Protein AF-A0A962EIZ3-F1 (afdb_monomer_lite)

pLDDT: mean 86.09, std 17.21, range [23.89, 98.81]

Radius of gyration: 50.39 Å; chains: 1; bounding box: 103×57×157 Å

Secondary structure (DSSP, 8-state):
-------------------------------------SSSSSS--TT----SSTTSPEEEEEEEEE-SSTT--BTSEEEEEE-SSSSSS-EEEEEETT--TTSTT-BEEEEE-TTT--EEEEEE-SSTT--EEEEEEEEESSSSSSS-EEEEEETT--TTSTT--EEEEE-TTT--EEEEEE-SSTT--TTSEEEE---SSSSSS-EEEEEESS-TTTSS-BEEEEEETTT--EEEEEE-SSTT--EEEEEEEEE-SSSSSS-EEEEEETT-GGGSTT-BEEEEEETTT--EEEEEE-SSTT--BTSEEEEEE-SSSSSS-EEEEEETT--SSSTT-BEEEEEETTTTEEEEEEE-SSTT--BTSEEEEEESSSSSSS-EEEEEETT--TTSTT-BEEEEE-TTT--EEEEEE-SSTT--EEEEEEEEE-SSSSSS-EEEEEETT--TTSTT-BEEEEEEEESSS--SSSSSS-GGG-S-TT-TT----SSSSSS-TTT-S-TT-TT----SSSSSS-TTT-S-TT-TT----SSSSSS-TTT-S-TT-TT-----SSSSSS-TTT-SSTT-TT----SSSSSS-TTT-S-TT-SSS-SS-EEEEEE-SSEEEEEETTEEEEEE--TTSTTSPPP-SS--EEEE-SSEEEEEETTEEEEEE--TTSTTSPPP-SS--EEEE-SSEEEEEETTEEEEEE--TTSTT-PPP-SS--EEEE-SSEEEEEETTEEEEEE--TTSTT---GGGSS-SS--

Sequence (755 aa):
MRSYSAARRRHPLFVSKLRKSMLLASLLLSVSVHALDTDGDGFADSVDLFPLDPSLPVVVPMQLHAGDNAGDQLGWAVAGLGDTNGDGYDDYIAGACRDATNGSNAGMARVFSGVDGSVLYNWYGAAADDGLGCAVSGAGDINQDGYADVLVGIYGDDSAGSNRGSAVVYSGIDGSELYHFYGVADGDNFGYAVSKAGDMNVDGYPDVVVGSFSDALGYDVGSARVFSGKDGSALFTSFGVNIEDHLGQSVSDVGDLNGDGYDEVLVGVRYDDTFGTDAGSARVINGKTGAMLYLFFGEAAGDVFGTAVAGIGDANGDGVNDLIVGGHLNDNVAPSAGMVRVYNGATGAVMHTLYGSAENDFFGQAVSGAGDMNGDGYDDFLVGARYADNNGSASGSAFLYSGLDASLLYTFNGQNAYDLFGKSVAPAGDTNGDGYADLLVGATQDDNNGAESGSAFLFSFGPAGLDSDGDGVSDKLDAFPADPAETTDSDGDGVGDNADAFPNDPAETTDTDGDGVGDNADAFPNDPTETTDSDGDGVGDNADLYPNDPTRWADDSDGDGYNDDVDAFPNDPTEWIDTDGDGIGNNLDDDDDNDGVSDNSVTMISAGDFHTCALDDSGVHCWGRNNYGQSTVPALLNPVAVSAANLHTCALDDSGVHCWGYNYYGQSTVPALLNPVAVSAGGYHNCALDDSGVHCWGSNSDGQTSVPALLNPVAVSAGDYHDCALDDSGVHCWGYNYYGQTTVPASLRSGDNCR

Foldseek 3Di:
DDDDDDDDDDDDDDDDDDDDDDDDDDDPPPPPPDQDPDVPPPDRFQQSDDFPDLLFFDKDQPDKDFFQEAQQQKQLAKEWAQALAPPRFIKIKIKRQQDQPQHGRLIKMWIAALARRDTDDIDTRNHHPQRKRNEWEWQQCLPPPPHIKIKIWRLQDDPVHGSQTWMFIAHSHRRHTPDIGTHPYHQQSKRLYKYWAQQLPPPPGTKIKIWGQQHDVGFRQIKIWIAHSHPRDTQDMDTGDDGPQRKRNYKEWQQDLAPPHGTKMKIWRQQPCPAHGRFTKMFIARSHPRDTPDIGTGDYHQQSKRLYKEFAQALAPPRGIKIKIWRQQDDPQHGSQIKMWIARSNPRHTDDIGTGHDHQQSKRNEKYHAQCSGPPPGTKMKIWRQQDQPQHGSLTKMWIARSHRRHTRDIGTRNDHQQSKRSYKYWNQRSNPQPHIKIKIWRQQDQPNHGSSIMIIIMDTHRSFPQQCPLPHGPVQAPCSNDSQARDQQPPLNDGPRQAPDSNDSVARDQQCPLNAGPVQAPCSNDSQARDQQPPLSAGPRQAPDSNDNPGRDDQQCPQPDHPVQALCSNDSPFGDQQCNPSDGPVGDQQRNPPVAGQVDFPDKADAPFKIWTQTPVGIAIDGDCPFPQRVDDDAAQWPDKHRYHFKIWTQGPVGIAIGGDQPFPQRVDDDAAQWDDKEDEQQKIWTQGPVGIAIGGDCPFNARVDDDAAQWDDKYYYHFKIWTQGLAFIAIGGDCPVPVRVDDPVGGGNPDDD

Structure (mmCIF, N/CA/C/O backbone):
data_AF-A0A962EIZ3-F1
#
_entry.id   AF-A0A962EIZ3-F1
#
loop_
_atom_site.group_PDB
_atom_site.id
_atom_site.type_symbol
_atom_site.label_atom_id
_atom_site.label_alt_id
_atom_site.label_comp_id
_atom_site.label_asym_id
_atom_site.label_entity_id
_atom_site.label_seq_id
_atom_site.pdbx_PDB_ins_code
_atom_site.Cartn_x
_atom_site.Cartn_y
_atom_site.Cartn_z
_atom_site.occupancy
_atom_site.B_iso_or_equiv
_atom_site.auth_seq_id
_atom_site.auth_comp_id
_atom_site.auth_asym_id
_atom_site.auth_atom_id
_atom_site.pdbx_PDB_model_num
ATOM 1 N N . MET A 1 1 ? -71.076 -8.724 -50.184 1.00 38.47 1 MET A N 1
ATOM 2 C CA . MET A 1 1 ? -71.123 -10.185 -49.927 1.00 38.47 1 MET A CA 1
ATOM 3 C C . MET A 1 1 ? -70.248 -10.481 -48.706 1.00 38.47 1 MET A C 1
ATOM 5 O O . MET A 1 1 ? -69.433 -9.629 -48.391 1.00 38.47 1 MET A O 1
ATOM 9 N N . ARG A 1 2 ? -70.489 -11.614 -48.022 1.00 35.44 2 ARG A N 1
ATOM 10 C CA . ARG A 1 2 ? -69.723 -12.276 -46.922 1.00 35.44 2 ARG A CA 1
ATOM 11 C C . ARG A 1 2 ? -68.219 -11.913 -46.817 1.00 35.44 2 ARG A C 1
ATOM 13 O O . ARG A 1 2 ? -67.630 -11.693 -47.863 1.00 35.44 2 ARG A O 1
ATOM 20 N N . SER A 1 3 ? -67.465 -12.006 -45.713 1.00 33.84 3 SER A N 1
ATOM 21 C CA . SER A 1 3 ? -67.621 -12.198 -44.242 1.00 33.84 3 SER A CA 1
ATOM 22 C C . SER A 1 3 ? -66.167 -12.207 -43.665 1.00 33.84 3 SER A C 1
ATOM 24 O O . SER A 1 3 ? -65.261 -12.478 -44.442 1.00 33.84 3 SER A O 1
ATOM 26 N N . TYR A 1 4 ? -65.808 -11.967 -42.391 1.00 34.09 4 TYR A N 1
ATOM 27 C CA . TYR A 1 4 ? -66.529 -11.678 -41.135 1.00 34.09 4 TYR A CA 1
ATOM 28 C C . TYR A 1 4 ? -65.593 -10.945 -40.118 1.00 34.09 4 TYR A C 1
ATOM 30 O O . TYR A 1 4 ? -64.442 -10.687 -40.433 1.00 34.09 4 TYR A O 1
ATOM 38 N N . SER A 1 5 ? -66.122 -10.622 -38.925 1.00 32.72 5 SER A N 1
ATOM 39 C CA . SER A 1 5 ? -65.539 -10.687 -37.550 1.00 32.72 5 SER A CA 1
ATOM 40 C C . SER A 1 5 ? -64.008 -10.701 -37.300 1.00 32.72 5 SER A C 1
ATOM 42 O O . SER A 1 5 ? -63.309 -11.466 -37.946 1.00 32.72 5 SER A O 1
ATOM 44 N N . ALA A 1 6 ? -63.422 -10.103 -36.245 1.00 35.38 6 ALA A N 1
ATOM 45 C CA . ALA A 1 6 ? -63.749 -9.061 -35.234 1.00 35.38 6 ALA A CA 1
ATOM 46 C C . ALA A 1 6 ? -62.443 -8.844 -34.391 1.00 35.38 6 ALA A C 1
ATOM 48 O O . ALA A 1 6 ? -61.493 -9.589 -34.587 1.00 35.38 6 ALA A O 1
ATOM 49 N N . ALA A 1 7 ? -62.260 -7.904 -33.453 1.00 30.17 7 ALA A N 1
ATOM 50 C CA . ALA A 1 7 ? -63.155 -6.961 -32.781 1.00 30.17 7 ALA A CA 1
ATOM 51 C C . ALA A 1 7 ? -62.413 -5.655 -32.403 1.00 30.17 7 ALA A C 1
ATOM 53 O O . ALA A 1 7 ? -61.189 -5.591 -32.391 1.00 30.17 7 ALA A O 1
ATOM 54 N N . ARG A 1 8 ? -63.169 -4.606 -32.054 1.00 33.00 8 ARG A N 1
ATOM 55 C CA . ARG A 1 8 ? -62.641 -3.319 -31.558 1.00 33.00 8 ARG A CA 1
ATOM 56 C C . ARG A 1 8 ? -62.349 -3.372 -30.053 1.00 33.00 8 ARG A C 1
ATOM 58 O O . ARG A 1 8 ? -63.197 -3.874 -29.321 1.00 33.00 8 ARG A O 1
ATOM 65 N N . ARG A 1 9 ? -61.357 -2.603 -29.588 1.00 27.78 9 ARG A N 1
ATOM 66 C CA . ARG A 1 9 ? -61.530 -1.662 -28.456 1.00 27.78 9 ARG A CA 1
ATOM 67 C C . ARG A 1 9 ? -60.855 -0.322 -28.777 1.00 27.78 9 ARG A C 1
ATOM 69 O O . ARG A 1 9 ? -60.030 -0.249 -29.680 1.00 27.78 9 ARG A O 1
ATOM 76 N N . ARG A 1 10 ? -61.317 0.753 -28.130 1.00 29.95 10 ARG A N 1
ATOM 77 C CA . ARG A 1 10 ? -60.889 2.142 -28.369 1.00 29.95 10 ARG A CA 1
ATOM 78 C C . ARG A 1 10 ? -60.004 2.644 -27.218 1.00 29.95 10 ARG A C 1
ATOM 80 O O . ARG A 1 10 ? -60.290 2.334 -26.069 1.00 29.95 10 ARG A O 1
ATOM 87 N N . HIS A 1 11 ? -59.030 3.482 -27.578 1.00 29.92 11 HIS A N 1
ATOM 88 C CA . HIS A 1 11 ? -58.420 4.584 -26.805 1.00 29.92 11 HIS A CA 1
ATOM 89 C C . HIS A 1 11 ? -59.454 5.481 -26.062 1.00 29.92 11 HIS A C 1
ATOM 91 O O . HIS A 1 11 ? -60.643 5.343 -26.383 1.00 29.92 11 HIS A O 1
ATOM 97 N N . PRO A 1 12 ? -59.069 6.461 -25.192 1.00 48.72 12 PRO A N 1
ATOM 98 C CA . PRO A 1 12 ? -57.731 7.103 -25.055 1.00 48.72 12 PRO A CA 1
ATOM 99 C C . PRO A 1 12 ? -57.224 7.458 -23.628 1.00 48.72 12 PRO A C 1
ATOM 101 O O . PRO A 1 12 ? -58.028 7.599 -22.716 1.00 48.72 12 PRO A O 1
ATOM 104 N N . LEU A 1 13 ? -55.915 7.754 -23.475 1.00 27.17 13 LEU A N 1
ATOM 105 C CA . LEU A 1 13 ? -55.347 9.075 -23.080 1.00 27.17 13 LEU A CA 1
ATOM 106 C C . LEU A 1 13 ? -53.839 9.018 -22.720 1.00 27.17 13 LEU A C 1
ATOM 108 O O . LEU A 1 13 ? -53.312 7.942 -22.483 1.00 27.17 13 LEU A O 1
ATOM 112 N N . PHE A 1 14 ? -53.223 10.213 -22.664 1.00 27.56 14 PHE A N 1
ATOM 113 C CA . PHE A 1 14 ? -51.819 10.609 -22.388 1.00 27.56 14 PHE A CA 1
ATOM 114 C C . PHE A 1 14 ? -50.839 10.579 -23.589 1.00 27.56 14 PHE A C 1
ATOM 116 O O . PHE A 1 14 ? -50.422 9.527 -24.049 1.00 27.56 14 PHE A O 1
ATOM 123 N N . VAL A 1 15 ? -50.651 11.700 -24.317 1.00 28.59 15 VAL A N 1
ATOM 124 C CA . VAL A 1 15 ? -49.766 12.873 -24.021 1.00 28.59 15 VAL A CA 1
ATOM 125 C C . VAL A 1 15 ? -48.283 12.470 -24.144 1.00 28.59 15 VAL A C 1
ATOM 127 O O . VAL A 1 15 ? -47.682 12.020 -23.187 1.00 28.59 15 VAL A O 1
ATOM 130 N N . SER A 1 16 ? -47.715 12.366 -25.350 1.00 29.70 16 SER A N 1
ATOM 131 C CA . SER A 1 16 ? -47.161 13.435 -26.214 1.00 29.70 16 SER A CA 1
ATOM 132 C C . SER A 1 16 ? -45.825 14.058 -25.768 1.00 29.70 16 SER A C 1
ATOM 134 O O . SER A 1 16 ? -45.811 14.906 -24.879 1.00 29.70 16 SER A O 1
ATOM 136 N N . LYS A 1 17 ? -44.761 13.812 -26.548 1.00 28.11 17 LYS A N 1
ATOM 137 C CA . LYS A 1 17 ? -43.914 14.846 -27.187 1.00 28.11 17 LYS A CA 1
ATOM 138 C C . LYS A 1 17 ? -42.942 14.191 -28.176 1.00 28.11 17 LYS A C 1
ATOM 140 O O . LYS A 1 17 ? -42.401 13.130 -27.903 1.00 28.11 17 LYS A O 1
ATOM 145 N N . LEU A 1 18 ? -42.730 14.819 -29.334 1.00 28.73 18 LEU A N 1
ATOM 146 C CA . LEU A 1 18 ? -41.714 14.405 -30.307 1.00 28.73 18 LEU A CA 1
ATOM 147 C C . LEU A 1 18 ? -41.277 15.629 -31.128 1.00 28.73 18 LEU A C 1
ATOM 149 O O . LEU A 1 18 ? -42.127 16.387 -31.593 1.00 28.73 18 LEU A O 1
ATOM 153 N N . ARG A 1 19 ? -39.960 15.745 -31.351 1.00 32.66 19 ARG A N 1
ATOM 154 C CA . ARG A 1 19 ? -39.232 16.723 -32.191 1.00 32.66 19 ARG A CA 1
ATOM 155 C C . ARG A 1 19 ? -39.066 18.153 -31.652 1.00 32.66 19 ARG A C 1
ATOM 157 O O . ARG A 1 19 ? -39.994 18.957 -31.702 1.00 32.66 19 ARG A O 1
ATOM 164 N N . LYS A 1 20 ? -37.799 18.535 -31.453 1.00 27.67 20 LYS A N 1
ATOM 165 C CA . LYS A 1 20 ? -37.059 19.363 -32.430 1.00 27.67 20 LYS A CA 1
ATOM 166 C C . LYS A 1 20 ? -35.543 19.236 -32.236 1.00 27.67 20 LYS A C 1
ATOM 168 O O . LYS A 1 20 ? -35.078 19.198 -31.108 1.00 27.67 20 LYS A O 1
ATOM 173 N N . SER A 1 21 ? -34.808 19.189 -33.344 1.00 33.06 21 SER A N 1
ATOM 174 C CA . SER A 1 21 ? -33.345 19.313 -33.380 1.00 33.06 21 SER A CA 1
ATOM 175 C C . SER A 1 21 ? -32.907 20.783 -33.449 1.00 33.06 21 SER A C 1
ATOM 177 O O . SER A 1 21 ? -33.707 21.639 -33.830 1.00 33.06 21 SER A O 1
ATOM 179 N N . MET A 1 22 ? -31.595 20.978 -33.261 1.00 28.66 22 MET A N 1
ATOM 180 C CA . MET A 1 22 ? -30.757 22.137 -33.620 1.00 28.66 22 MET A CA 1
ATOM 181 C C . MET A 1 22 ? -30.686 23.344 -32.664 1.00 28.66 22 MET A C 1
ATOM 183 O O . MET A 1 22 ? -31.696 23.892 -32.237 1.00 28.66 22 MET A O 1
ATOM 187 N N . LEU A 1 23 ? -29.427 23.783 -32.487 1.00 25.59 23 LEU A N 1
ATOM 188 C CA . LEU A 1 23 ? -28.889 24.913 -31.714 1.00 25.59 23 LEU A CA 1
ATOM 189 C C . LEU A 1 23 ? -28.960 24.799 -30.180 1.00 25.59 23 LEU A C 1
ATOM 191 O O . LEU A 1 23 ? -29.862 25.347 -29.557 1.00 25.59 23 LEU A O 1
ATOM 195 N N . LEU A 1 24 ? -27.888 24.269 -29.581 1.00 25.45 24 LEU A N 1
ATOM 196 C CA . LEU A 1 24 ? -26.915 25.138 -28.904 1.00 25.45 24 LEU A CA 1
ATOM 197 C C . LEU A 1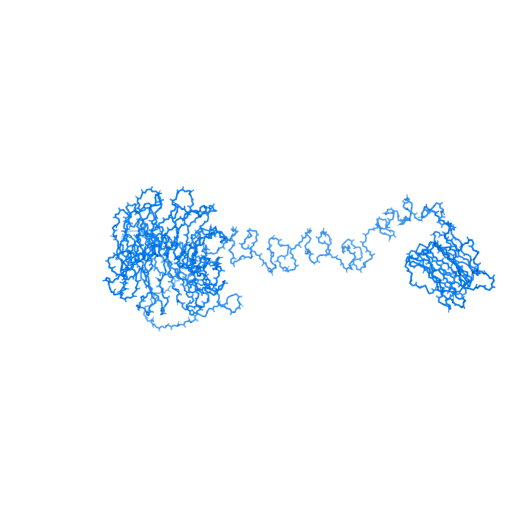 24 ? -25.532 24.465 -28.856 1.00 25.45 24 LEU A C 1
ATOM 199 O O . LEU A 1 24 ? -25.406 23.334 -28.406 1.00 25.45 24 LEU A O 1
ATOM 203 N N . ALA A 1 25 ? -24.514 25.174 -29.334 1.00 30.00 25 ALA A N 1
ATOM 204 C CA . ALA A 1 25 ? -23.115 24.928 -29.002 1.00 30.00 25 ALA A CA 1
ATOM 205 C C . ALA A 1 25 ? -22.612 26.166 -28.247 1.00 30.00 25 ALA A C 1
ATOM 207 O O . ALA A 1 25 ? -23.166 27.252 -28.435 1.00 30.00 25 ALA A O 1
ATOM 208 N N . SER A 1 26 ? -21.567 25.997 -27.436 1.00 33.44 26 SER A N 1
ATOM 209 C CA . SER A 1 26 ? -20.894 27.070 -26.691 1.00 33.44 26 SER A CA 1
ATOM 210 C C . SER A 1 26 ? -21.743 27.765 -25.618 1.00 33.44 26 SER A C 1
ATOM 212 O O . SER A 1 26 ? -22.162 28.911 -25.770 1.00 33.44 26 SER A O 1
ATOM 214 N N . LEU A 1 27 ? -21.857 27.112 -24.460 1.00 23.89 27 LEU A N 1
ATOM 215 C CA . LEU A 1 27 ? -21.700 27.824 -23.193 1.00 23.89 27 LEU A CA 1
ATOM 216 C C . LEU A 1 27 ? -20.934 26.934 -22.206 1.00 23.89 27 LEU A C 1
ATOM 218 O O . LEU A 1 27 ? -21.528 26.209 -21.415 1.00 23.89 27 LEU A O 1
ATOM 222 N N . LEU A 1 28 ? -19.602 26.988 -22.293 1.00 28.70 28 LEU A N 1
ATOM 223 C CA . LEU A 1 28 ? -18.726 26.566 -21.203 1.00 28.70 28 LEU A CA 1
ATOM 224 C C . LEU A 1 28 ? -19.011 27.498 -20.021 1.00 28.70 28 LEU A C 1
ATOM 226 O O . LEU A 1 28 ? -18.511 28.622 -19.981 1.00 28.70 28 LEU A O 1
ATOM 230 N N . LEU A 1 29 ? -19.856 27.052 -19.094 1.00 24.78 29 LEU A N 1
ATOM 231 C CA . LEU A 1 29 ? -19.775 27.530 -17.724 1.00 24.78 29 LEU A CA 1
ATOM 232 C C . LEU A 1 29 ? -18.721 26.663 -17.047 1.00 24.78 29 LEU A C 1
ATOM 234 O O . LEU A 1 29 ? -18.984 25.515 -16.705 1.00 24.78 29 LEU A O 1
ATOM 238 N N . SER A 1 30 ? -17.532 27.230 -16.874 1.00 27.89 30 SER A N 1
ATOM 239 C CA . SER A 1 30 ? -16.591 26.777 -15.860 1.00 27.89 30 SER A CA 1
ATOM 240 C C . SER A 1 30 ? -17.251 26.987 -14.496 1.00 27.89 30 SER A C 1
ATOM 242 O O . SER A 1 30 ? -17.150 28.063 -13.901 1.00 27.89 30 SER A O 1
ATOM 244 N N . VAL A 1 31 ? -17.992 25.983 -14.030 1.00 24.20 31 VAL A N 1
ATOM 245 C CA . VAL A 1 31 ? -18.263 25.845 -12.604 1.00 24.20 31 VAL A CA 1
ATOM 246 C C . VAL A 1 31 ? -16.945 25.375 -12.014 1.00 24.20 31 VAL A C 1
ATOM 248 O O . VAL A 1 31 ? -16.590 24.210 -12.146 1.00 24.20 31 VAL A O 1
ATOM 251 N N . SER A 1 32 ? -16.189 26.306 -11.433 1.00 27.59 32 SER A N 1
ATOM 252 C CA . SER A 1 32 ? -15.117 25.947 -10.513 1.00 27.59 32 SER A CA 1
ATOM 253 C C . SER A 1 32 ? -15.780 25.265 -9.325 1.00 27.59 32 SER A C 1
ATOM 255 O O . SER A 1 32 ? -16.301 25.952 -8.440 1.00 27.59 32 SER A O 1
ATOM 257 N N . VAL A 1 33 ? -15.811 23.932 -9.355 1.00 27.53 33 VAL A N 1
ATOM 258 C CA . VAL A 1 33 ? -16.068 23.122 -8.168 1.00 27.53 33 VAL A CA 1
ATOM 259 C C . VAL A 1 33 ? -15.004 23.554 -7.170 1.00 27.53 33 VAL A C 1
ATOM 261 O O . VAL A 1 33 ? -13.814 23.374 -7.407 1.00 27.53 33 VAL A O 1
ATOM 264 N N . HIS A 1 34 ? -15.431 24.279 -6.142 1.00 29.11 34 HIS A N 1
ATOM 265 C CA . HIS A 1 34 ? -14.611 24.416 -4.954 1.00 29.11 34 HIS A CA 1
ATOM 266 C C . HIS A 1 34 ? -14.803 23.096 -4.216 1.00 29.11 34 HIS A C 1
ATOM 268 O O . HIS A 1 34 ? -15.957 22.685 -4.061 1.00 29.11 34 HIS A O 1
ATOM 274 N N . ALA A 1 35 ? -13.697 22.462 -3.827 1.00 35.84 35 ALA A N 1
ATOM 275 C CA . ALA A 1 35 ? -13.700 21.383 -2.848 1.00 35.84 35 ALA A CA 1
ATOM 276 C C . ALA A 1 35 ? -14.610 21.784 -1.679 1.00 35.84 35 ALA A C 1
ATOM 278 O O . ALA A 1 35 ? -14.585 22.941 -1.232 1.00 35.84 35 ALA A O 1
ATOM 279 N N . LEU A 1 36 ? -15.488 20.869 -1.287 1.00 37.12 36 LEU A N 1
ATOM 280 C CA . LEU A 1 36 ? -16.463 21.080 -0.231 1.00 37.12 36 LEU A CA 1
ATOM 281 C C . LEU A 1 36 ? -16.030 20.195 0.928 1.00 37.12 36 LEU A C 1
ATOM 283 O O . LEU A 1 36 ? -16.469 19.059 1.020 1.00 37.12 36 LEU A O 1
ATOM 287 N N . ASP A 1 37 ? -15.205 20.776 1.797 1.00 44.06 37 ASP A N 1
ATOM 288 C CA . ASP A 1 37 ? -15.037 20.391 3.202 1.00 44.06 37 ASP A CA 1
ATOM 289 C C . ASP A 1 37 ? -16.395 19.900 3.757 1.00 44.06 37 ASP A C 1
ATOM 291 O O . ASP A 1 37 ? -17.359 20.677 3.847 1.00 44.06 37 ASP A O 1
ATOM 295 N N . THR A 1 38 ? -16.507 18.581 3.966 1.00 43.44 38 THR A N 1
ATOM 296 C CA . THR A 1 38 ? -17.768 17.889 4.298 1.00 43.44 38 THR A CA 1
ATOM 297 C C . THR A 1 38 ? -17.836 17.398 5.739 1.00 43.44 38 THR A C 1
ATOM 299 O O . THR A 1 38 ? -18.950 17.198 6.228 1.00 43.44 38 THR A O 1
ATOM 302 N N . ASP A 1 39 ? -16.703 17.257 6.424 1.00 47.84 39 ASP A N 1
ATOM 303 C CA . ASP A 1 39 ? -16.590 16.892 7.840 1.00 47.84 39 ASP A CA 1
ATOM 304 C C . ASP A 1 39 ? -16.342 18.111 8.757 1.00 47.84 39 ASP A C 1
ATOM 306 O O . ASP A 1 39 ? -16.714 18.086 9.933 1.00 47.84 39 ASP A O 1
ATOM 310 N N . GLY A 1 40 ? -15.873 19.237 8.209 1.00 36.66 40 GLY A N 1
ATOM 311 C CA . GLY A 1 40 ? -15.895 20.556 8.846 1.00 36.66 40 GLY A CA 1
ATOM 312 C C . GLY A 1 40 ? -14.584 20.991 9.501 1.00 36.66 40 GLY A C 1
ATOM 313 O O . GLY A 1 40 ? -14.618 21.882 10.361 1.00 36.66 40 GLY A O 1
ATOM 314 N N . ASP A 1 41 ? -13.450 20.384 9.141 1.00 50.12 41 ASP A N 1
ATOM 315 C CA . ASP A 1 41 ? -12.144 20.650 9.761 1.00 50.12 41 ASP A CA 1
ATOM 316 C C . ASP A 1 41 ? -11.458 21.941 9.241 1.00 50.12 41 ASP A C 1
ATOM 318 O O . ASP A 1 41 ? -10.623 22.543 9.932 1.00 50.12 41 ASP A O 1
ATOM 322 N N . GLY A 1 42 ? -11.888 22.444 8.077 1.00 34.03 42 GLY A N 1
ATOM 323 C CA . GLY A 1 42 ? -11.385 23.663 7.440 1.00 34.03 42 GLY A CA 1
ATOM 324 C C . GLY A 1 42 ? -10.266 23.462 6.410 1.00 34.03 42 GLY A C 1
ATOM 325 O O . GLY A 1 42 ? -9.731 24.463 5.910 1.00 34.03 42 GLY A O 1
ATOM 326 N N . PHE A 1 43 ? -9.925 22.220 6.075 1.00 42.41 43 PHE A N 1
ATOM 327 C CA . PHE A 1 43 ? -9.023 21.827 4.998 1.00 42.41 43 PHE A CA 1
ATOM 328 C C . PHE A 1 43 ? -9.789 21.052 3.908 1.00 42.41 43 PHE A C 1
ATOM 330 O O . PHE A 1 43 ? -10.979 20.781 4.015 1.00 42.41 43 PHE A O 1
ATOM 337 N N . ALA A 1 44 ? -9.123 20.788 2.784 1.00 39.53 44 ALA A N 1
ATOM 338 C CA . ALA A 1 44 ? -9.588 19.812 1.804 1.00 39.53 44 ALA A CA 1
ATOM 339 C C . ALA A 1 44 ? -8.566 18.680 1.845 1.00 39.53 44 ALA A C 1
ATOM 341 O O . ALA A 1 44 ? -7.404 18.910 1.497 1.00 39.53 44 ALA A O 1
ATOM 342 N N . ASP A 1 45 ? -8.972 17.524 2.357 1.00 43.34 45 ASP A N 1
ATOM 343 C CA . ASP A 1 45 ? -8.086 16.397 2.623 1.00 43.34 45 ASP A CA 1
ATOM 344 C C . ASP A 1 45 ? -8.263 15.267 1.585 1.00 43.34 45 ASP A C 1
ATOM 346 O O . ASP A 1 45 ? -8.873 15.442 0.526 1.00 43.34 45 ASP A O 1
ATOM 350 N N . SER A 1 46 ? -7.657 14.107 1.842 1.00 42.88 46 SER A N 1
ATOM 351 C CA . SER A 1 46 ? -7.655 12.964 0.922 1.00 42.88 46 SER A CA 1
ATOM 352 C C . SER A 1 46 ? -9.006 12.263 0.721 1.00 42.88 46 SER A C 1
ATOM 354 O O . SER A 1 46 ? -9.074 11.387 -0.142 1.00 42.88 46 SER A O 1
ATOM 356 N N . VAL A 1 47 ? -10.062 12.608 1.467 1.00 43.94 47 VAL A N 1
ATOM 357 C CA . VAL A 1 47 ? -11.353 11.889 1.440 1.00 43.94 47 VAL A CA 1
ATOM 358 C C . VAL A 1 47 ? -12.403 12.577 0.547 1.00 43.94 47 VAL A C 1
ATOM 360 O O . VAL A 1 47 ? -13.538 12.115 0.444 1.00 43.94 47 VAL A O 1
ATOM 363 N N . ASP A 1 48 ? -12.021 13.616 -0.209 1.00 43.16 48 ASP A N 1
ATOM 364 C CA . ASP A 1 48 ? -12.866 14.310 -1.206 1.00 43.16 48 ASP A CA 1
ATOM 365 C C . ASP A 1 48 ? -13.081 13.469 -2.505 1.00 43.16 48 ASP A C 1
ATOM 367 O O . ASP A 1 48 ? -13.009 13.936 -3.649 1.00 43.16 48 ASP A O 1
ATOM 371 N N . LEU A 1 49 ? -13.347 12.172 -2.314 1.00 47.50 49 LEU A N 1
ATOM 372 C CA . LEU A 1 49 ? -13.658 11.155 -3.312 1.00 47.50 49 LEU A CA 1
ATOM 373 C C . LEU A 1 49 ? -15.068 11.375 -3.874 1.00 47.50 49 LEU A C 1
ATOM 375 O O . LEU A 1 49 ? -16.054 10.805 -3.404 1.00 47.50 49 LEU A O 1
ATOM 379 N N . PHE A 1 50 ? -15.166 12.170 -4.937 1.00 39.31 50 PHE A N 1
ATOM 380 C CA . PHE A 1 50 ? -16.339 12.170 -5.810 1.00 39.31 50 PHE A CA 1
ATOM 381 C C . PHE A 1 50 ? -16.151 11.161 -6.954 1.00 39.31 50 PHE A C 1
ATOM 383 O O . PHE A 1 50 ? -15.590 11.540 -7.989 1.00 39.31 50 PHE A O 1
ATOM 390 N N . PRO A 1 51 ? -16.659 9.915 -6.846 1.00 45.03 51 PRO A N 1
ATOM 391 C CA . PRO A 1 51 ? -16.848 9.094 -8.032 1.00 45.03 51 PRO A CA 1
ATOM 392 C C . PRO A 1 51 ? -17.794 9.827 -8.989 1.00 45.03 51 PRO A C 1
ATOM 394 O O . PRO A 1 51 ? -18.846 10.342 -8.596 1.00 45.03 51 PRO A O 1
ATOM 397 N N . LEU A 1 52 ? -17.415 9.894 -10.266 1.00 45.44 52 LEU A N 1
ATOM 398 C CA . LEU A 1 52 ? -18.228 10.554 -11.295 1.00 45.44 52 LEU A CA 1
ATOM 399 C C . LEU A 1 52 ? -19.528 9.784 -11.599 1.00 45.44 52 LEU A C 1
ATOM 401 O O . LEU A 1 52 ? -20.455 10.365 -12.172 1.00 45.44 52 LEU A O 1
ATOM 405 N N . ASP A 1 53 ? -19.607 8.516 -11.181 1.00 50.50 53 ASP A N 1
ATOM 406 C CA . ASP A 1 53 ? -20.797 7.668 -11.221 1.00 50.50 53 ASP A CA 1
ATOM 407 C C . ASP A 1 53 ? -21.012 6.977 -9.853 1.00 50.50 53 ASP A C 1
ATOM 409 O O . ASP A 1 53 ? -20.117 6.275 -9.384 1.00 50.50 53 ASP A O 1
ATOM 413 N N . PRO A 1 54 ? -22.176 7.136 -9.188 1.00 48.69 54 PRO A N 1
ATOM 414 C CA . PRO A 1 54 ? -22.474 6.480 -7.911 1.00 48.69 54 PRO A CA 1
ATOM 415 C C . PRO A 1 54 ? -22.667 4.952 -7.993 1.00 48.69 54 PRO A C 1
ATOM 417 O O . PRO A 1 54 ? -23.081 4.359 -6.999 1.00 48.69 54 PRO A O 1
ATOM 420 N N . SER A 1 55 ? -22.439 4.309 -9.146 1.00 54.81 55 SER A N 1
ATOM 421 C CA . SER A 1 55 ? -22.332 2.845 -9.236 1.00 54.81 55 SER A CA 1
ATOM 422 C C . SER A 1 55 ? -20.913 2.299 -9.050 1.00 54.81 55 SER A C 1
ATOM 424 O O . SER A 1 55 ? -20.756 1.083 -9.088 1.00 54.81 55 SER A O 1
ATOM 426 N N . LEU A 1 56 ? -19.896 3.155 -8.905 1.00 58.38 56 LEU A N 1
ATOM 427 C CA . LEU A 1 56 ? -18.517 2.712 -8.690 1.00 58.38 56 LEU A CA 1
ATOM 428 C C . LEU A 1 56 ? -18.297 2.230 -7.238 1.00 58.38 56 LEU A C 1
ATOM 430 O O . LEU A 1 56 ? -18.919 2.781 -6.324 1.00 58.38 56 LEU A O 1
ATOM 434 N N . PRO A 1 57 ? -17.431 1.220 -7.019 1.00 56.47 57 PRO A N 1
ATOM 435 C CA . PRO A 1 57 ? -17.096 0.708 -5.686 1.00 56.47 57 PRO A CA 1
ATOM 436 C C . PRO A 1 57 ? -16.447 1.777 -4.807 1.00 56.47 57 PRO A C 1
ATOM 438 O O . PRO A 1 57 ? -15.814 2.701 -5.319 1.00 56.47 57 PRO A O 1
ATOM 441 N N . VAL A 1 58 ? -16.623 1.678 -3.489 1.00 59.44 58 VAL A N 1
ATOM 442 C CA . VAL A 1 58 ? -16.067 2.661 -2.547 1.00 59.44 58 VAL A CA 1
ATOM 443 C C . VAL A 1 58 ? -14.563 2.443 -2.428 1.00 59.44 58 VAL A C 1
ATOM 445 O O . VAL A 1 58 ? -14.102 1.308 -2.387 1.00 59.44 58 VAL A O 1
ATOM 448 N N . VAL A 1 59 ? -13.817 3.545 -2.360 1.00 61.28 59 VAL A N 1
ATOM 449 C CA . VAL A 1 59 ? -12.372 3.550 -2.130 1.00 61.28 59 VAL A CA 1
ATOM 450 C C . VAL A 1 59 ? -12.109 4.058 -0.718 1.00 61.28 59 VAL A C 1
ATOM 452 O O . VAL A 1 59 ? -12.614 5.122 -0.353 1.00 61.28 59 VAL A O 1
ATOM 455 N N . VAL A 1 60 ? -11.305 3.334 0.056 1.00 60.69 60 VAL A N 1
ATOM 456 C CA . VAL A 1 60 ? -10.871 3.735 1.401 1.00 60.69 60 VAL A CA 1
ATOM 457 C C . VAL A 1 60 ? -9.338 3.744 1.443 1.00 60.69 60 VAL A C 1
ATOM 459 O O . VAL A 1 60 ? -8.717 2.749 1.071 1.00 60.69 60 VAL A O 1
ATOM 462 N N . PRO A 1 61 ? -8.678 4.839 1.866 1.00 64.31 61 PRO A N 1
ATOM 463 C CA . PRO A 1 61 ? -7.243 4.808 2.131 1.00 64.31 61 PRO A CA 1
ATOM 464 C C . PRO A 1 61 ? -6.993 3.954 3.383 1.00 64.31 61 PRO A C 1
ATOM 466 O O . PRO A 1 61 ? -7.202 4.417 4.502 1.00 64.31 61 PRO A O 1
ATOM 469 N N . MET A 1 62 ? -6.576 2.702 3.190 1.00 60.31 62 MET A N 1
ATOM 470 C CA . MET A 1 62 ? -6.415 1.733 4.278 1.00 60.31 62 MET A CA 1
ATOM 471 C C . MET A 1 62 ? -5.119 1.964 5.053 1.00 60.31 62 MET A C 1
ATOM 473 O O . MET A 1 62 ? -5.113 1.891 6.282 1.00 60.31 62 MET A O 1
ATOM 477 N N . GLN A 1 63 ? -4.011 2.251 4.358 1.00 71.38 63 GLN A N 1
ATOM 478 C CA . GLN A 1 63 ? -2.715 2.319 5.028 1.00 71.38 63 GLN A CA 1
ATOM 479 C C . GLN A 1 63 ? -1.682 3.230 4.367 1.00 71.38 63 GLN A C 1
ATOM 481 O O . GLN A 1 63 ? -1.573 3.328 3.143 1.00 71.38 63 GLN A O 1
ATOM 486 N N . LEU A 1 64 ? -0.884 3.863 5.227 1.00 81.25 64 LEU A N 1
ATOM 487 C CA . LEU A 1 64 ? 0.252 4.709 4.890 1.00 81.25 64 LEU A CA 1
ATOM 488 C C . LEU A 1 64 ? 1.525 4.114 5.496 1.00 81.25 64 LEU A C 1
ATOM 490 O O . LEU A 1 64 ? 1.656 4.031 6.717 1.00 81.25 64 LEU A O 1
ATOM 494 N N . HIS A 1 65 ? 2.486 3.778 4.640 1.00 89.62 65 HIS A N 1
ATOM 495 C CA . HIS A 1 65 ? 3.807 3.298 5.039 1.00 89.62 65 HIS A CA 1
ATOM 496 C C . HIS A 1 65 ? 4.870 4.320 4.661 1.00 89.62 65 HIS A C 1
ATOM 498 O O . HIS A 1 65 ? 5.184 4.459 3.480 1.00 89.62 65 HIS A O 1
ATOM 504 N N . ALA A 1 66 ? 5.434 5.011 5.652 1.00 90.25 66 ALA A N 1
ATOM 505 C CA . ALA A 1 66 ? 6.530 5.963 5.462 1.00 90.25 66 ALA A CA 1
ATOM 506 C C . ALA A 1 66 ? 7.912 5.287 5.562 1.00 90.25 66 ALA A C 1
ATOM 508 O O . ALA A 1 66 ? 8.080 4.280 6.255 1.00 90.25 66 ALA A O 1
ATOM 509 N N . GLY A 1 67 ? 8.915 5.851 4.883 1.00 87.88 67 GLY A N 1
ATOM 510 C CA . GLY A 1 67 ? 10.320 5.452 5.016 1.00 87.88 67 GLY A CA 1
ATOM 511 C C . GLY A 1 67 ? 10.856 5.679 6.433 1.00 87.88 67 GLY A C 1
ATOM 512 O O . GLY A 1 67 ? 10.345 6.518 7.170 1.00 87.88 67 GLY A O 1
ATOM 513 N N . ASP A 1 68 ? 11.890 4.941 6.840 1.00 89.88 68 ASP A N 1
ATOM 514 C CA . ASP A 1 68 ? 12.364 4.952 8.234 1.00 89.88 68 ASP A CA 1
ATOM 515 C C . ASP A 1 68 ? 13.060 6.270 8.622 1.00 89.88 68 ASP A C 1
ATOM 517 O O . ASP A 1 68 ? 13.044 6.662 9.794 1.00 89.88 68 ASP A O 1
ATOM 521 N N . ASN A 1 69 ? 13.680 6.948 7.652 1.00 91.88 69 ASN A N 1
ATOM 522 C CA . ASN A 1 69 ? 14.456 8.169 7.829 1.00 91.88 69 ASN A CA 1
ATOM 523 C C . ASN A 1 69 ? 14.266 9.147 6.656 1.00 91.88 69 ASN A C 1
ATOM 525 O O . ASN A 1 69 ? 13.867 8.797 5.545 1.00 91.88 69 ASN A O 1
ATOM 529 N N . ALA A 1 70 ? 14.663 10.399 6.893 1.00 92.88 70 ALA A N 1
ATOM 530 C CA . ALA A 1 70 ? 14.745 11.435 5.868 1.00 92.88 70 ALA A CA 1
ATOM 531 C C . ALA A 1 70 ? 15.701 11.044 4.722 1.00 92.88 70 ALA A C 1
ATOM 533 O O . ALA A 1 70 ? 16.906 10.879 4.941 1.00 92.88 70 ALA A O 1
ATOM 534 N N . GLY A 1 71 ? 15.174 10.986 3.499 1.00 91.88 71 GLY A N 1
ATOM 535 C CA . GLY A 1 71 ? 15.918 10.713 2.272 1.00 91.88 71 GLY A CA 1
ATOM 536 C C . GLY A 1 71 ? 15.935 9.252 1.819 1.00 91.88 71 GLY A C 1
ATOM 537 O O . GLY A 1 71 ? 16.575 8.982 0.804 1.00 91.88 71 GLY A O 1
ATOM 538 N N . ASP A 1 72 ? 15.255 8.333 2.514 1.00 94.00 72 ASP A N 1
ATOM 539 C CA . ASP A 1 72 ? 15.200 6.910 2.133 1.00 94.00 72 ASP A CA 1
ATOM 540 C C . ASP A 1 72 ? 14.374 6.685 0.842 1.00 94.00 72 ASP A C 1
ATOM 542 O O . ASP A 1 72 ? 14.683 5.801 0.033 1.00 94.00 72 ASP A O 1
ATOM 546 N N . GLN A 1 73 ? 13.380 7.549 0.600 1.00 95.19 73 GLN A N 1
ATOM 547 C CA . GLN A 1 73 ? 12.490 7.571 -0.567 1.00 95.19 73 GLN A CA 1
ATOM 548 C C . GLN A 1 73 ? 11.704 6.263 -0.776 1.00 95.19 73 GLN A C 1
ATOM 550 O O . GLN A 1 73 ? 11.724 5.686 -1.870 1.00 95.19 73 GLN A O 1
ATOM 555 N N . LEU A 1 74 ? 11.005 5.792 0.268 1.00 97.44 74 LEU A N 1
ATOM 556 C CA . LEU A 1 74 ? 10.057 4.672 0.168 1.00 97.44 74 LEU A CA 1
ATOM 557 C C . LEU A 1 74 ? 8.948 4.983 -0.862 1.00 97.44 74 LEU A C 1
ATOM 559 O O . LEU A 1 74 ? 8.641 6.141 -1.144 1.00 97.44 74 LEU A O 1
ATOM 563 N N . GLY A 1 75 ? 8.394 3.945 -1.494 1.00 97.12 75 GLY A N 1
ATOM 564 C CA . GLY A 1 75 ? 7.453 4.096 -2.612 1.00 97.12 75 GLY A CA 1
ATOM 565 C C . GLY A 1 75 ? 8.125 4.422 -3.956 1.00 97.12 75 GLY A C 1
ATOM 566 O O . GLY A 1 75 ? 7.454 4.783 -4.926 1.00 97.12 75 GLY A O 1
ATOM 567 N N . TRP A 1 76 ? 9.450 4.275 -4.073 1.00 98.12 76 TRP A N 1
ATOM 568 C CA . TRP A 1 76 ? 10.155 4.451 -5.352 1.00 98.12 76 TRP A CA 1
ATOM 569 C C . TRP A 1 76 ? 9.680 3.473 -6.427 1.00 98.12 76 TRP A C 1
ATOM 571 O O . TRP A 1 76 ? 9.496 3.865 -7.591 1.00 98.12 76 TRP A O 1
ATOM 581 N N . ALA A 1 77 ? 9.443 2.238 -5.993 1.00 98.44 77 ALA A N 1
ATOM 582 C CA . ALA A 1 77 ? 8.727 1.182 -6.684 1.00 98.44 77 ALA A CA 1
ATOM 583 C C . ALA A 1 77 ? 7.796 0.486 -5.674 1.00 98.44 77 ALA A C 1
ATOM 585 O O . ALA A 1 77 ? 8.130 0.401 -4.490 1.00 98.44 77 ALA A O 1
ATOM 586 N N . VAL A 1 78 ? 6.647 0.007 -6.146 1.00 98.56 78 VAL A N 1
ATOM 587 C CA . VAL A 1 78 ? 5.661 -0.770 -5.381 1.00 98.56 78 VAL A CA 1
ATOM 588 C C . VAL A 1 78 ? 5.173 -1.932 -6.243 1.00 98.56 78 VAL A C 1
ATOM 590 O O . VAL A 1 78 ? 5.180 -1.808 -7.470 1.00 98.56 78 VAL A O 1
ATOM 593 N N . ALA A 1 79 ? 4.772 -3.040 -5.623 1.00 98.25 79 ALA A N 1
ATOM 594 C CA . ALA A 1 79 ? 4.123 -4.164 -6.298 1.00 98.25 79 ALA A CA 1
ATOM 595 C C . ALA A 1 79 ? 3.306 -5.008 -5.309 1.00 98.25 79 ALA A C 1
ATOM 597 O O . ALA A 1 79 ? 3.744 -5.205 -4.178 1.00 98.25 79 ALA A O 1
ATOM 598 N N . GLY A 1 80 ? 2.177 -5.556 -5.754 1.00 97.06 80 GLY A N 1
ATOM 599 C CA . GLY A 1 80 ? 1.571 -6.734 -5.138 1.00 97.06 80 GLY A CA 1
ATOM 600 C C . GLY A 1 80 ? 2.423 -7.983 -5.380 1.00 97.06 80 GLY A C 1
ATOM 601 O O . GLY A 1 80 ? 3.153 -8.078 -6.378 1.00 97.06 80 GLY A O 1
ATOM 602 N N . LEU A 1 81 ? 2.353 -8.923 -4.443 1.00 96.56 81 LEU A N 1
ATOM 603 C CA . LEU A 1 81 ? 3.103 -10.179 -4.452 1.00 96.56 81 LEU A CA 1
ATOM 604 C C . LEU A 1 81 ? 2.180 -11.389 -4.625 1.00 96.56 81 LEU A C 1
ATOM 606 O O . LEU A 1 81 ? 2.558 -12.334 -5.319 1.00 96.56 81 LEU A O 1
ATOM 610 N N . GLY A 1 82 ? 0.981 -11.322 -4.044 1.00 94.56 82 GLY A N 1
ATOM 611 C CA . GLY A 1 82 ? 0.180 -12.489 -3.678 1.00 94.56 82 GLY A CA 1
ATOM 612 C C . GLY A 1 82 ? 0.437 -12.888 -2.219 1.00 94.56 82 GLY A C 1
ATOM 613 O O . GLY A 1 82 ? 1.311 -12.306 -1.579 1.00 94.56 82 GLY A O 1
ATOM 614 N N . ASP A 1 83 ? -0.282 -13.879 -1.695 1.00 94.75 83 ASP A N 1
ATOM 615 C CA . ASP A 1 83 ? -0.040 -14.420 -0.344 1.00 94.75 83 ASP A CA 1
ATOM 616 C C . ASP A 1 83 ? 1.394 -14.986 -0.202 1.00 94.75 83 ASP A C 1
ATOM 618 O O . ASP A 1 83 ? 1.742 -16.018 -0.793 1.00 94.75 83 ASP A O 1
ATOM 622 N N . THR A 1 84 ? 2.249 -14.304 0.571 1.00 94.88 84 THR A N 1
ATOM 623 C CA . THR A 1 84 ? 3.632 -14.734 0.849 1.00 94.88 84 THR A CA 1
ATOM 624 C C . THR A 1 84 ? 3.768 -15.483 2.171 1.00 94.88 84 THR A C 1
ATOM 626 O O . THR A 1 84 ? 4.733 -16.230 2.345 1.00 94.88 84 THR A O 1
ATOM 629 N N . ASN A 1 85 ? 2.815 -15.328 3.097 1.00 92.19 85 ASN A N 1
ATOM 630 C CA . ASN A 1 85 ? 2.956 -15.768 4.489 1.00 92.19 85 ASN A CA 1
ATOM 631 C C . ASN A 1 85 ? 1.992 -16.907 4.904 1.00 92.19 85 ASN A C 1
ATOM 633 O O . ASN A 1 85 ? 2.251 -17.627 5.878 1.00 92.19 85 ASN A O 1
ATOM 637 N N . GLY A 1 86 ? 0.954 -17.158 4.106 1.00 92.12 86 GLY A N 1
ATOM 638 C CA . GLY A 1 86 ? -0.047 -18.215 4.245 1.00 92.12 86 GLY A CA 1
ATOM 639 C C . GLY A 1 86 ? -1.266 -17.840 5.083 1.00 92.12 86 GLY A C 1
ATOM 640 O O . GLY A 1 86 ? -1.910 -18.753 5.617 1.00 92.12 86 GLY A O 1
ATOM 641 N N . ASP A 1 87 ? -1.553 -16.549 5.264 1.00 91.25 87 ASP A N 1
ATOM 642 C CA . ASP A 1 87 ? -2.746 -16.070 5.974 1.00 91.25 87 ASP A CA 1
ATOM 643 C C . ASP A 1 87 ? -4.011 -16.066 5.093 1.00 91.25 87 ASP A C 1
ATOM 645 O O . ASP A 1 87 ? -5.121 -16.114 5.633 1.00 91.25 87 ASP A O 1
ATOM 649 N N . GLY A 1 88 ? -3.851 -16.154 3.767 1.00 90.62 88 GLY A N 1
ATOM 650 C CA . GLY A 1 88 ? -4.926 -16.193 2.779 1.00 90.62 88 GLY A CA 1
ATOM 651 C C . GLY A 1 88 ? -5.248 -14.854 2.111 1.00 90.62 88 GLY A C 1
ATOM 652 O O . GLY A 1 88 ? -6.234 -14.811 1.375 1.00 90.62 88 GLY A O 1
ATOM 653 N N . TYR A 1 89 ? -4.451 -13.811 2.353 1.00 92.38 89 TYR A N 1
ATOM 654 C CA . TYR A 1 89 ? -4.613 -12.460 1.810 1.00 92.38 89 TYR A CA 1
ATOM 655 C C . TYR A 1 89 ? -3.398 -12.084 0.950 1.00 92.38 89 TYR A C 1
ATOM 657 O O . TYR A 1 89 ? -2.308 -12.626 1.132 1.00 92.38 89 TYR A O 1
ATOM 665 N N . ASP A 1 90 ? -3.561 -11.173 -0.010 1.00 95.19 90 ASP A N 1
ATOM 666 C CA . ASP A 1 90 ? -2.445 -10.780 -0.874 1.00 95.19 90 ASP A CA 1
ATOM 667 C C . ASP A 1 90 ? -1.497 -9.792 -0.163 1.00 95.19 90 ASP A C 1
ATOM 669 O O . ASP A 1 90 ? -1.905 -8.742 0.333 1.00 95.19 90 ASP A O 1
ATOM 673 N N . ASP A 1 91 ? -0.197 -10.105 -0.152 1.00 96.12 91 ASP A N 1
ATOM 674 C CA . ASP A 1 91 ? 0.845 -9.254 0.429 1.00 96.12 91 ASP A CA 1
ATOM 675 C C . ASP A 1 91 ? 1.454 -8.298 -0.614 1.00 96.12 91 ASP A C 1
ATOM 677 O O . ASP A 1 91 ? 1.361 -8.501 -1.832 1.00 96.12 91 ASP A O 1
ATOM 681 N N . TYR A 1 92 ? 2.158 -7.261 -0.149 1.00 97.56 92 TYR A N 1
ATOM 682 C CA . TYR A 1 92 ? 2.755 -6.249 -1.026 1.00 97.56 92 TYR A CA 1
ATOM 683 C C . TYR A 1 92 ? 4.144 -5.770 -0.594 1.00 97.56 92 TYR A C 1
ATOM 685 O O . TYR A 1 92 ? 4.563 -5.888 0.556 1.00 97.56 92 TYR A O 1
ATOM 693 N N . ILE A 1 93 ? 4.883 -5.197 -1.547 1.00 98.50 93 ILE A N 1
ATOM 694 C CA . ILE A 1 93 ? 6.247 -4.692 -1.369 1.00 98.50 93 ILE A CA 1
ATOM 695 C C . ILE A 1 93 ? 6.364 -3.214 -1.744 1.00 98.50 93 ILE A C 1
ATOM 697 O O . ILE A 1 93 ? 5.843 -2.772 -2.771 1.00 98.50 93 ILE A O 1
ATOM 701 N N . ALA A 1 94 ? 7.133 -2.460 -0.954 1.00 98.44 94 ALA A N 1
ATOM 702 C CA . ALA A 1 94 ? 7.602 -1.127 -1.320 1.00 98.44 94 ALA A CA 1
ATOM 703 C C . ALA A 1 94 ? 9.132 -1.026 -1.240 1.00 98.44 94 ALA A C 1
ATOM 705 O O . ALA A 1 94 ? 9.781 -1.537 -0.324 1.00 98.44 94 ALA A O 1
ATOM 706 N N . GLY A 1 95 ? 9.711 -0.341 -2.223 1.00 98.25 95 GLY A N 1
ATOM 707 C CA . GLY A 1 95 ? 11.140 -0.074 -2.325 1.00 98.25 95 GLY A CA 1
ATOM 708 C C . GLY A 1 95 ? 11.507 1.349 -1.911 1.00 98.25 95 GLY A C 1
ATOM 709 O O . GLY A 1 95 ? 10.883 2.313 -2.362 1.00 98.25 95 GLY A O 1
ATOM 710 N N . ALA A 1 96 ? 12.547 1.477 -1.090 1.00 97.44 96 ALA A N 1
ATOM 711 C CA . ALA A 1 96 ? 13.192 2.726 -0.699 1.00 97.44 96 ALA A CA 1
ATOM 712 C C . ALA A 1 96 ? 14.568 2.802 -1.366 1.00 97.44 96 ALA A C 1
ATOM 714 O O . ALA A 1 96 ? 15.583 2.381 -0.815 1.00 97.44 96 ALA A O 1
ATOM 715 N N . CYS A 1 97 ? 14.590 3.306 -2.599 1.00 94.56 97 CYS A N 1
ATOM 716 C CA . CYS A 1 97 ? 15.755 3.272 -3.490 1.00 94.56 97 CYS A CA 1
ATOM 717 C C . CYS A 1 97 ? 16.990 4.019 -2.946 1.00 94.56 97 CYS A C 1
ATOM 719 O O . CYS A 1 97 ? 18.103 3.827 -3.440 1.00 94.56 97 CYS A O 1
ATOM 721 N N . ARG A 1 98 ? 16.808 4.891 -1.945 1.00 95.81 98 ARG A N 1
ATOM 722 C CA . ARG A 1 98 ? 17.867 5.737 -1.389 1.00 95.81 98 ARG A CA 1
ATOM 723 C C . ARG A 1 98 ? 18.225 5.461 0.064 1.00 95.81 98 ARG A C 1
ATOM 725 O O . ARG A 1 98 ? 19.114 6.158 0.561 1.00 95.81 98 ARG A O 1
ATOM 732 N N . ASP A 1 99 ? 17.620 4.446 0.693 1.00 96.19 99 ASP A N 1
ATOM 733 C CA . ASP A 1 99 ? 17.943 4.048 2.070 1.00 96.19 99 ASP A CA 1
ATOM 734 C C . ASP A 1 99 ? 19.460 4.048 2.305 1.00 96.19 99 ASP A C 1
ATOM 736 O O . ASP A 1 99 ? 20.259 3.557 1.491 1.00 96.19 99 ASP A O 1
ATOM 740 N N . ALA A 1 100 ? 19.838 4.673 3.419 1.00 95.06 100 ALA A N 1
ATOM 741 C CA . ALA A 1 100 ? 21.223 4.956 3.755 1.00 95.06 100 ALA A CA 1
ATOM 742 C C . ALA A 1 100 ? 21.842 3.956 4.754 1.00 95.06 100 ALA A C 1
ATOM 744 O O . ALA A 1 100 ? 22.987 4.156 5.181 1.00 95.06 100 ALA A O 1
ATOM 745 N N . THR A 1 101 ? 21.120 2.899 5.144 1.00 93.44 101 THR A N 1
ATOM 746 C CA . THR A 1 101 ? 21.433 2.041 6.301 1.00 93.44 101 THR A CA 1
ATOM 747 C C . THR A 1 101 ? 22.810 1.379 6.191 1.00 93.44 101 THR A C 1
ATOM 749 O O . THR A 1 101 ? 23.583 1.390 7.154 1.00 93.44 101 THR A O 1
ATOM 752 N N . ASN A 1 102 ? 23.170 0.884 5.001 1.00 93.75 102 ASN A N 1
ATOM 753 C CA . ASN A 1 102 ? 24.473 0.258 4.720 1.00 93.75 102 ASN A CA 1
ATOM 754 C C . ASN A 1 102 ? 25.432 1.148 3.899 1.00 93.75 102 ASN A C 1
ATOM 756 O O . ASN A 1 102 ? 26.529 0.725 3.525 1.00 93.75 102 ASN A O 1
ATOM 760 N N . GLY A 1 103 ? 25.060 2.403 3.649 1.00 92.56 103 GLY A N 1
ATOM 761 C CA . GLY A 1 103 ? 25.786 3.336 2.787 1.00 92.56 103 GLY A CA 1
ATOM 762 C C . GLY A 1 103 ? 24.823 4.233 2.016 1.00 92.56 103 GLY A C 1
ATOM 763 O O . GLY A 1 103 ? 23.655 3.902 1.874 1.00 92.56 103 GLY A O 1
ATOM 764 N N . SER A 1 104 ? 25.289 5.378 1.512 1.00 94.50 104 SER A N 1
ATOM 765 C CA . SER A 1 104 ? 24.436 6.293 0.736 1.00 94.50 104 SER A CA 1
ATOM 766 C C . SER A 1 104 ? 23.851 5.598 -0.493 1.00 94.50 104 SER A C 1
ATOM 768 O O . SER A 1 104 ? 24.621 5.050 -1.278 1.00 94.50 104 SER A O 1
ATOM 770 N N . ASN A 1 105 ? 22.531 5.663 -0.677 1.00 94.75 105 ASN A N 1
ATOM 771 C CA . ASN A 1 105 ? 21.815 4.984 -1.761 1.00 94.75 105 ASN A CA 1
ATOM 772 C C . ASN A 1 105 ? 22.084 3.461 -1.823 1.00 94.75 105 ASN A C 1
ATOM 774 O O . ASN A 1 105 ? 22.149 2.889 -2.911 1.00 94.75 105 ASN A O 1
ATOM 778 N N . ALA A 1 106 ? 22.281 2.803 -0.674 1.00 96.56 106 ALA A N 1
ATOM 779 C CA . ALA A 1 106 ? 22.333 1.341 -0.625 1.00 96.56 106 ALA A CA 1
ATOM 780 C C . ALA A 1 106 ? 20.971 0.744 -1.012 1.00 96.56 106 ALA A C 1
ATOM 782 O O . ALA A 1 106 ? 20.901 -0.209 -1.788 1.00 96.56 106 ALA A O 1
ATOM 783 N N . GLY A 1 107 ? 19.896 1.377 -0.540 1.00 97.50 107 GLY A N 1
ATOM 784 C CA . GLY A 1 107 ? 18.524 1.012 -0.857 1.00 97.50 107 GLY A CA 1
ATOM 785 C C . GLY A 1 107 ? 17.974 -0.107 0.031 1.00 97.50 107 GLY A C 1
ATOM 786 O O . GLY A 1 107 ? 18.719 -0.887 0.627 1.00 97.50 107 GLY A O 1
ATOM 787 N N . MET A 1 108 ? 16.650 -0.171 0.124 1.00 97.62 108 MET A N 1
ATOM 788 C CA . MET A 1 108 ? 15.901 -1.150 0.910 1.00 97.62 108 MET A CA 1
ATOM 789 C C . MET A 1 108 ? 14.662 -1.605 0.130 1.00 97.62 108 MET A C 1
ATOM 791 O O . MET A 1 108 ? 14.073 -0.831 -0.625 1.00 97.62 108 MET A O 1
ATOM 795 N N . ALA A 1 109 ? 14.232 -2.845 0.344 1.00 98.12 109 ALA A N 1
ATOM 796 C CA . ALA A 1 109 ? 12.918 -3.331 -0.057 1.00 98.12 109 ALA A CA 1
ATOM 797 C C . ALA A 1 109 ? 12.222 -3.985 1.147 1.00 98.12 109 ALA A C 1
ATOM 799 O O . ALA A 1 109 ? 12.855 -4.740 1.891 1.00 98.12 109 ALA A O 1
ATOM 800 N N . ARG A 1 110 ? 10.941 -3.661 1.346 1.00 97.75 110 ARG A N 1
ATOM 801 C CA . ARG A 1 110 ? 10.143 -4.035 2.521 1.00 97.75 110 ARG A CA 1
ATOM 802 C C . ARG A 1 110 ? 8.826 -4.671 2.099 1.00 97.75 110 ARG A C 1
ATOM 804 O O . ARG A 1 110 ? 8.093 -4.059 1.326 1.00 97.75 110 ARG A O 1
ATOM 811 N N . VAL A 1 111 ? 8.543 -5.859 2.629 1.00 98.06 111 VAL A N 1
ATOM 812 C CA . VAL A 1 111 ? 7.277 -6.581 2.437 1.00 98.06 111 VAL A CA 1
ATOM 813 C C . VAL A 1 111 ? 6.364 -6.338 3.632 1.00 98.06 111 VAL A C 1
ATOM 815 O O . VAL A 1 111 ? 6.822 -6.391 4.777 1.00 98.06 111 VAL A O 1
ATOM 818 N N . PHE A 1 112 ? 5.091 -6.103 3.352 1.00 97.06 112 PHE A N 1
ATOM 819 C CA . PHE A 1 112 ? 4.028 -5.856 4.315 1.00 97.06 112 PHE A CA 1
ATOM 820 C C . PHE A 1 112 ? 2.936 -6.913 4.150 1.00 97.06 112 PHE A C 1
ATOM 822 O O . PHE A 1 112 ? 2.646 -7.305 3.019 1.00 97.06 112 PHE A O 1
ATOM 829 N N . SER A 1 113 ? 2.341 -7.338 5.266 1.00 94.25 113 SER A N 1
ATOM 830 C CA . SER A 1 113 ? 1.150 -8.188 5.253 1.00 94.25 113 SER A CA 1
ATOM 831 C C . SER A 1 113 ? -0.031 -7.446 4.626 1.00 94.25 113 SER A C 1
ATOM 833 O O . SER A 1 113 ? -0.220 -6.260 4.917 1.00 94.25 113 SER A O 1
ATOM 835 N N . GLY A 1 114 ? -0.840 -8.133 3.820 1.00 90.62 114 GLY A N 1
ATOM 836 C CA . GLY A 1 114 ? -2.124 -7.602 3.353 1.00 90.62 114 GLY A CA 1
ATOM 837 C C . GLY A 1 114 ? -3.035 -7.179 4.513 1.00 90.62 114 GLY A C 1
ATOM 838 O O . GLY A 1 114 ? -3.517 -6.051 4.548 1.00 90.62 114 GLY A O 1
ATOM 839 N N . VAL A 1 115 ? -3.159 -8.051 5.520 1.00 87.25 115 VAL A N 1
ATOM 840 C CA . VAL A 1 115 ? -4.158 -7.981 6.602 1.00 87.25 115 VAL A CA 1
ATOM 841 C C . VAL A 1 115 ? -4.025 -6.748 7.500 1.00 87.25 115 VAL A C 1
ATOM 843 O O . VAL A 1 115 ? -5.025 -6.133 7.867 1.00 87.25 115 VAL A O 1
ATOM 846 N N . ASP A 1 116 ? -2.804 -6.417 7.926 1.00 83.31 116 ASP A N 1
ATOM 847 C CA . ASP A 1 116 ? -2.550 -5.352 8.911 1.00 83.31 116 ASP A CA 1
ATOM 848 C C . ASP A 1 116 ? -1.366 -4.436 8.553 1.00 83.31 116 ASP A C 1
ATOM 850 O O . ASP A 1 116 ? -1.014 -3.531 9.319 1.00 83.31 116 ASP A O 1
ATOM 854 N N . GLY A 1 117 ? -0.717 -4.664 7.407 1.00 89.50 117 GLY A N 1
ATOM 855 C CA . GLY A 1 117 ? 0.518 -3.990 7.003 1.00 89.50 117 GLY A CA 1
ATOM 856 C C . GLY A 1 117 ? 1.687 -4.167 7.964 1.00 89.50 117 GLY A C 1
ATOM 857 O O . GLY A 1 117 ? 2.622 -3.360 7.949 1.00 89.50 117 GLY A O 1
ATOM 858 N N . SER A 1 118 ? 1.668 -5.189 8.820 1.00 92.44 118 SER A N 1
ATOM 859 C CA . SER A 1 118 ? 2.842 -5.559 9.599 1.00 92.44 118 SER A CA 1
ATOM 860 C C . SER A 1 118 ? 3.982 -5.966 8.666 1.00 92.44 118 SER A C 1
ATOM 862 O O . SER A 1 118 ? 3.788 -6.524 7.587 1.00 92.44 118 SER A O 1
ATOM 864 N N . VAL A 1 119 ? 5.214 -5.638 9.056 1.00 96.00 119 VAL A N 1
ATOM 865 C CA . VAL A 1 119 ? 6.378 -5.874 8.199 1.00 96.00 119 VAL A CA 1
ATOM 866 C C . VAL A 1 119 ? 6.814 -7.332 8.294 1.00 96.00 119 VAL A C 1
ATOM 868 O O . VAL A 1 119 ? 7.306 -7.763 9.340 1.00 96.00 119 VAL A O 1
ATOM 871 N N . LEU A 1 120 ? 6.695 -8.056 7.182 1.00 95.75 120 LEU A N 1
ATOM 872 C CA . LEU A 1 120 ? 7.093 -9.458 7.058 1.00 95.75 120 LEU A CA 1
ATOM 873 C C . LEU A 1 120 ? 8.609 -9.583 6.832 1.00 95.75 120 LEU A C 1
ATOM 875 O O . LEU A 1 120 ? 9.310 -10.252 7.596 1.00 95.75 120 LEU A O 1
ATOM 879 N N . TYR A 1 121 ? 9.141 -8.865 5.835 1.00 95.00 121 TYR A N 1
ATOM 880 C CA . TYR A 1 121 ? 10.551 -8.945 5.430 1.00 95.00 121 TYR A CA 1
ATOM 881 C C . TYR A 1 121 ? 11.158 -7.563 5.156 1.00 95.00 121 TYR A C 1
ATOM 883 O O . TYR A 1 121 ? 10.492 -6.652 4.666 1.00 95.00 121 TYR A O 1
ATOM 891 N N . ASN A 1 122 ? 12.456 -7.420 5.443 1.00 95.81 122 ASN A N 1
ATOM 892 C CA . ASN A 1 122 ? 13.276 -6.273 5.044 1.00 95.81 122 ASN A CA 1
ATOM 893 C C . ASN A 1 122 ? 14.593 -6.774 4.448 1.00 95.81 122 ASN A C 1
ATOM 895 O O . ASN A 1 122 ? 15.341 -7.489 5.122 1.00 95.81 122 ASN A O 1
ATOM 899 N N . TRP A 1 123 ? 14.923 -6.318 3.244 1.00 97.62 123 TRP A N 1
ATOM 900 C CA . TRP A 1 123 ? 16.246 -6.488 2.645 1.00 97.62 123 TRP A CA 1
ATOM 901 C C . TRP A 1 123 ? 16.883 -5.119 2.415 1.00 97.62 123 TRP A C 1
ATOM 903 O O . TRP A 1 123 ? 16.203 -4.171 2.030 1.00 97.62 123 TRP A O 1
ATOM 913 N N . TYR A 1 124 ? 18.194 -5.026 2.634 1.00 96.81 124 TYR A N 1
ATOM 914 C CA . TYR A 1 124 ? 18.987 -3.804 2.490 1.00 96.81 124 TYR A CA 1
ATOM 915 C C . TYR A 1 124 ? 20.143 -4.058 1.521 1.00 96.81 124 TYR A C 1
ATOM 917 O O . TYR A 1 124 ? 20.734 -5.141 1.554 1.00 96.81 124 TYR A O 1
ATOM 925 N N . GLY A 1 125 ? 20.497 -3.068 0.699 1.00 95.12 125 GLY A N 1
ATOM 926 C CA . GLY A 1 125 ? 21.675 -3.123 -0.170 1.00 95.12 125 GLY A CA 1
ATOM 927 C C . GLY A 1 125 ? 22.955 -3.380 0.627 1.00 95.12 125 GLY A C 1
ATOM 928 O O . GLY A 1 125 ? 23.044 -3.046 1.811 1.00 95.12 125 GLY A O 1
ATOM 929 N N . ALA A 1 126 ? 23.949 -4.010 0.006 1.00 94.06 126 ALA A N 1
ATOM 930 C CA . ALA A 1 126 ? 25.160 -4.452 0.695 1.00 94.06 126 ALA A CA 1
ATOM 931 C C . ALA A 1 126 ? 26.205 -3.331 0.833 1.00 94.06 126 ALA A C 1
ATOM 933 O O . ALA A 1 126 ? 27.006 -3.340 1.775 1.00 94.06 126 ALA A O 1
ATOM 934 N N . ALA A 1 127 ? 26.200 -2.377 -0.098 1.00 94.75 127 ALA A N 1
ATOM 935 C CA . ALA A 1 127 ? 27.130 -1.264 -0.199 1.00 94.75 127 ALA A CA 1
ATOM 936 C C . ALA A 1 127 ? 26.433 0.035 -0.646 1.00 94.75 127 ALA A C 1
ATOM 938 O O . ALA A 1 127 ? 25.262 0.058 -1.011 1.00 94.75 127 ALA A O 1
ATOM 939 N N . ALA A 1 128 ? 27.169 1.148 -0.598 1.00 95.50 128 ALA A N 1
ATOM 940 C CA . ALA A 1 128 ? 26.695 2.431 -1.113 1.00 95.50 128 ALA A CA 1
ATOM 941 C C . ALA A 1 128 ? 26.531 2.397 -2.643 1.00 95.50 128 ALA A C 1
ATOM 943 O O . ALA A 1 128 ? 27.373 1.836 -3.338 1.00 95.50 128 ALA A O 1
ATOM 944 N N . ASP A 1 129 ? 25.498 3.079 -3.135 1.00 94.06 129 ASP A N 1
ATOM 945 C CA . ASP A 1 129 ? 25.092 3.173 -4.543 1.00 94.06 129 ASP A CA 1
ATOM 946 C C . ASP A 1 129 ? 24.624 1.847 -5.201 1.00 94.06 129 ASP A C 1
ATOM 948 O O . ASP A 1 129 ? 24.422 1.820 -6.417 1.00 94.06 129 ASP A O 1
ATOM 952 N N . ASP A 1 130 ? 24.372 0.785 -4.415 1.00 95.38 130 ASP A N 1
ATOM 953 C CA . ASP A 1 130 ? 23.780 -0.491 -4.870 1.00 95.38 130 ASP A CA 1
ATOM 954 C C . ASP A 1 130 ? 22.343 -0.335 -5.408 1.00 95.38 130 ASP A C 1
ATOM 956 O O . ASP A 1 130 ? 21.953 -1.027 -6.353 1.00 95.38 130 ASP A O 1
ATOM 960 N N . GLY A 1 131 ? 21.542 0.555 -4.811 1.00 95.69 131 GLY A N 1
ATOM 961 C CA . GLY A 1 131 ? 20.157 0.798 -5.218 1.00 95.69 131 GLY A CA 1
ATOM 962 C C . GLY A 1 131 ? 19.247 -0.435 -5.139 1.00 95.69 131 GLY A C 1
ATOM 963 O O . GLY A 1 131 ? 18.497 -0.711 -6.082 1.00 95.69 131 GLY A O 1
ATOM 964 N N . LEU A 1 132 ? 19.309 -1.195 -4.041 1.00 97.88 132 LEU A N 1
ATOM 965 C CA . LEU A 1 132 ? 18.362 -2.284 -3.784 1.00 97.88 132 LEU A CA 1
ATOM 966 C C . LEU A 1 132 ? 16.936 -1.724 -3.647 1.00 97.88 132 LEU A C 1
ATOM 968 O O . LEU A 1 132 ? 16.717 -0.693 -3.014 1.00 97.88 132 LEU A O 1
ATOM 972 N N . GLY A 1 133 ? 15.954 -2.399 -4.247 1.00 97.12 133 GLY A N 1
ATOM 973 C CA . GLY A 1 133 ? 14.543 -2.006 -4.141 1.00 97.12 133 GLY A CA 1
ATOM 974 C C . GLY A 1 133 ? 14.131 -0.853 -5.060 1.00 97.12 133 GLY A C 1
ATOM 975 O O . GLY A 1 133 ? 12.961 -0.485 -5.097 1.00 97.12 133 GLY A O 1
ATOM 976 N N . CYS A 1 134 ? 15.037 -0.314 -5.882 1.00 97.31 134 CYS A N 1
ATOM 977 C CA . CYS A 1 134 ? 14.668 0.650 -6.925 1.00 97.31 134 CYS A CA 1
ATOM 978 C C . CYS A 1 134 ? 13.745 0.047 -8.008 1.00 97.31 134 CYS A C 1
ATOM 980 O O . CYS A 1 134 ? 13.095 0.796 -8.738 1.00 97.31 134 CYS A O 1
ATOM 982 N N . ALA A 1 135 ? 13.676 -1.287 -8.087 1.00 98.31 135 ALA A N 1
ATOM 983 C CA . ALA A 1 135 ? 12.667 -2.053 -8.806 1.00 98.31 135 ALA A CA 1
ATOM 984 C C . ALA A 1 135 ? 12.295 -3.304 -7.987 1.00 98.31 135 ALA A C 1
ATOM 986 O O . ALA A 1 135 ? 13.181 -3.987 -7.464 1.00 98.31 135 ALA A O 1
ATOM 987 N N . VAL A 1 136 ? 10.997 -3.592 -7.878 1.00 98.69 136 VAL A N 1
ATOM 988 C CA . VAL A 1 136 ? 10.423 -4.724 -7.127 1.00 98.69 136 VAL A CA 1
ATOM 989 C C . VAL A 1 136 ? 9.250 -5.320 -7.906 1.00 98.69 136 VAL A C 1
ATOM 991 O O . VAL A 1 136 ? 8.595 -4.603 -8.663 1.00 98.69 136 VAL A O 1
ATOM 994 N N . SER A 1 137 ? 8.993 -6.617 -7.749 1.00 98.38 137 SER A N 1
ATOM 995 C CA . SER A 1 137 ? 7.835 -7.312 -8.327 1.00 98.38 137 SER A CA 1
ATOM 996 C C . SER A 1 137 ? 7.582 -8.631 -7.588 1.00 98.38 137 SER A C 1
ATOM 998 O O . SER A 1 137 ? 8.522 -9.208 -7.041 1.00 98.38 137 SER A O 1
ATOM 1000 N N . GLY A 1 138 ? 6.353 -9.148 -7.608 1.00 97.31 138 GLY A N 1
ATOM 1001 C CA . GLY A 1 138 ? 6.119 -10.564 -7.315 1.00 97.31 138 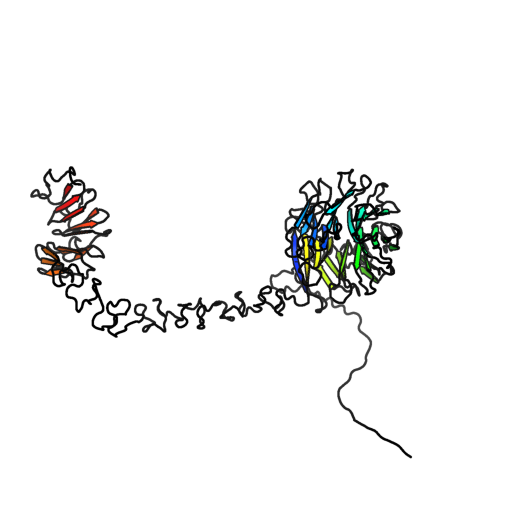GLY A CA 1
ATOM 1002 C C . GLY A 1 138 ? 6.769 -11.452 -8.382 1.00 97.31 138 GLY A C 1
ATOM 1003 O O . GLY A 1 138 ? 6.791 -11.102 -9.565 1.00 97.31 138 GLY A O 1
ATOM 1004 N N . ALA A 1 139 ? 7.310 -12.596 -7.973 1.00 97.38 139 ALA A N 1
ATOM 1005 C CA . ALA A 1 139 ? 7.863 -13.615 -8.865 1.00 97.38 139 ALA A CA 1
ATOM 1006 C C . ALA A 1 139 ? 6.854 -14.744 -9.172 1.00 97.38 139 ALA A C 1
ATOM 1008 O O . ALA A 1 139 ? 7.046 -15.492 -10.130 1.00 97.38 139 ALA A O 1
ATOM 1009 N N . GLY A 1 140 ? 5.770 -14.842 -8.389 1.00 95.31 140 GLY A N 1
ATOM 1010 C CA . GLY A 1 140 ? 4.912 -16.030 -8.313 1.00 95.31 140 GLY A CA 1
ATOM 1011 C C . GLY A 1 140 ? 5.545 -17.117 -7.437 1.00 95.31 140 GLY A C 1
ATOM 1012 O O . GLY A 1 140 ? 6.622 -16.910 -6.892 1.00 95.31 140 GLY A O 1
ATOM 1013 N N . ASP A 1 141 ? 4.899 -18.274 -7.297 1.00 96.25 141 ASP A N 1
ATOM 1014 C CA . ASP A 1 141 ? 5.463 -19.437 -6.586 1.00 96.25 141 ASP A CA 1
ATOM 1015 C C . ASP A 1 141 ? 6.569 -20.092 -7.444 1.00 96.25 141 ASP A C 1
ATOM 1017 O O . ASP A 1 141 ? 6.324 -21.006 -8.240 1.00 96.25 141 ASP A O 1
ATOM 1021 N N . ILE A 1 142 ? 7.790 -19.553 -7.347 1.00 95.31 142 ILE A N 1
ATOM 1022 C CA . ILE A 1 142 ? 8.956 -19.938 -8.155 1.00 95.31 142 ILE A CA 1
ATOM 1023 C C . ILE A 1 142 ? 9.454 -21.329 -7.769 1.00 95.31 142 ILE A C 1
ATOM 1025 O O . ILE A 1 142 ? 10.023 -22.035 -8.605 1.00 95.31 142 ILE A O 1
ATOM 1029 N N . ASN A 1 143 ? 9.267 -21.732 -6.513 1.00 92.75 143 ASN A N 1
ATOM 1030 C CA . ASN A 1 143 ? 9.848 -22.959 -5.979 1.00 92.75 143 ASN A CA 1
ATOM 1031 C C . ASN A 1 143 ? 8.839 -24.126 -5.802 1.00 92.75 143 ASN A C 1
ATOM 1033 O O . ASN A 1 143 ? 9.262 -25.281 -5.663 1.00 92.75 143 ASN A O 1
ATOM 1037 N N . GLN A 1 144 ? 7.537 -23.855 -5.954 1.00 95.00 144 GLN A N 1
ATOM 1038 C CA . GLN A 1 144 ? 6.391 -24.752 -5.742 1.00 95.00 144 GLN A CA 1
ATOM 1039 C C . GLN A 1 144 ? 6.191 -25.199 -4.283 1.00 95.00 144 GLN A C 1
ATOM 1041 O O . GLN A 1 144 ? 5.871 -26.370 -4.029 1.00 95.00 144 GLN A O 1
ATOM 1046 N N . ASP A 1 145 ? 6.373 -24.289 -3.321 1.00 94.44 145 ASP A N 1
ATOM 1047 C CA . ASP A 1 145 ? 6.043 -24.525 -1.905 1.00 94.44 145 ASP A CA 1
ATOM 1048 C C . ASP A 1 145 ? 4.612 -24.105 -1.524 1.00 94.44 145 ASP A C 1
ATOM 1050 O O . ASP A 1 145 ? 4.103 -24.570 -0.496 1.00 94.44 145 ASP A O 1
ATOM 1054 N N . GLY A 1 146 ? 3.926 -23.357 -2.396 1.00 94.56 146 GLY A N 1
ATOM 1055 C CA . GLY A 1 146 ? 2.552 -22.891 -2.228 1.00 94.56 146 GLY A CA 1
ATOM 1056 C C . GLY A 1 146 ? 2.410 -21.422 -1.825 1.00 94.56 146 GLY A C 1
ATOM 1057 O O . GLY A 1 146 ? 1.277 -21.003 -1.600 1.00 94.56 146 GLY A O 1
ATOM 1058 N N . TYR A 1 147 ? 3.511 -20.672 -1.736 1.00 96.25 147 TYR A N 1
ATOM 1059 C CA . TYR A 1 147 ? 3.552 -19.265 -1.336 1.00 96.25 147 TYR A CA 1
ATOM 1060 C C . TYR A 1 147 ? 4.113 -18.410 -2.481 1.00 96.25 147 TYR A C 1
ATOM 1062 O O . TYR A 1 147 ? 4.867 -18.895 -3.326 1.00 96.25 147 TYR A O 1
ATOM 1070 N N . ALA A 1 148 ? 3.745 -17.132 -2.549 1.00 96.62 148 ALA A N 1
ATOM 1071 C CA . ALA A 1 148 ? 4.292 -16.230 -3.556 1.00 96.62 148 ALA A CA 1
ATOM 1072 C C . ALA A 1 148 ? 5.737 -15.813 -3.219 1.00 96.62 148 ALA A C 1
ATOM 1074 O O . ALA A 1 148 ? 6.023 -15.352 -2.118 1.00 96.62 148 ALA A O 1
ATOM 1075 N N . ASP A 1 149 ? 6.653 -15.925 -4.184 1.00 97.88 149 ASP A N 1
ATOM 1076 C CA . ASP A 1 149 ? 8.043 -15.486 -4.038 1.00 97.88 149 ASP A CA 1
ATOM 1077 C C . ASP A 1 149 ? 8.238 -14.038 -4.538 1.00 97.88 149 ASP A C 1
ATOM 1079 O O . ASP A 1 149 ? 7.458 -13.499 -5.331 1.00 97.88 149 ASP A O 1
ATOM 1083 N N . VAL A 1 150 ? 9.314 -13.388 -4.087 1.00 98.50 150 VAL A N 1
ATOM 1084 C CA . VAL A 1 150 ? 9.557 -11.944 -4.254 1.00 98.50 150 VAL A CA 1
ATOM 1085 C C . VAL A 1 150 ? 10.783 -11.685 -5.126 1.00 98.50 150 VAL A C 1
ATOM 1087 O O . VAL A 1 150 ? 11.843 -12.252 -4.884 1.00 98.50 150 VAL A O 1
ATOM 1090 N N . LEU A 1 151 ? 10.688 -10.781 -6.106 1.00 98.75 151 LEU A N 1
ATOM 1091 C CA . LEU A 1 151 ? 11.788 -10.399 -6.998 1.00 98.75 151 LEU A CA 1
ATOM 1092 C C . LEU A 1 151 ? 12.225 -8.945 -6.756 1.00 98.75 151 LEU A C 1
ATOM 1094 O O . LEU A 1 151 ? 11.447 -8.005 -6.925 1.00 98.75 151 LEU A O 1
ATOM 1098 N N . VAL A 1 152 ? 13.503 -8.748 -6.420 1.00 98.75 152 VAL A N 1
ATOM 1099 C CA . VAL A 1 152 ? 14.091 -7.429 -6.126 1.00 98.75 152 VAL A CA 1
ATOM 1100 C C . VAL A 1 152 ? 15.285 -7.147 -7.038 1.00 98.75 152 VAL A C 1
ATOM 1102 O O . VAL A 1 152 ? 16.192 -7.969 -7.170 1.00 98.75 152 VAL A O 1
ATOM 1105 N N . GLY A 1 153 ? 15.301 -5.965 -7.654 1.00 98.31 153 GLY A N 1
ATOM 1106 C CA . GLY A 1 153 ? 16.421 -5.455 -8.444 1.00 98.31 153 GLY A CA 1
ATOM 1107 C C . GLY A 1 153 ? 17.447 -4.681 -7.607 1.00 98.31 153 GLY A C 1
ATOM 1108 O O . GLY A 1 153 ? 17.082 -3.949 -6.684 1.00 98.31 153 GLY A O 1
ATOM 1109 N N . ILE A 1 154 ? 18.730 -4.833 -7.950 1.00 97.56 154 ILE A N 1
ATOM 1110 C CA . ILE A 1 154 ? 19.888 -4.180 -7.317 1.00 97.56 154 ILE A CA 1
ATOM 1111 C C . ILE A 1 154 ? 20.816 -3.671 -8.433 1.00 97.56 154 ILE A C 1
ATOM 1113 O O . ILE A 1 154 ? 21.848 -4.266 -8.751 1.00 97.56 154 ILE A O 1
ATOM 1117 N N . TYR A 1 155 ? 20.417 -2.591 -9.108 1.00 95.50 155 TYR A N 1
ATOM 1118 C CA . TYR A 1 155 ? 21.059 -2.157 -10.358 1.00 95.50 155 TYR A CA 1
ATOM 1119 C C . TYR A 1 155 ? 22.512 -1.669 -10.191 1.00 95.50 155 TYR A C 1
ATOM 1121 O O . TYR A 1 155 ? 23.241 -1.561 -11.181 1.00 95.50 155 TYR A O 1
ATOM 1129 N N . GLY A 1 156 ? 22.937 -1.335 -8.973 1.00 94.31 156 GLY A N 1
ATOM 1130 C CA . GLY A 1 156 ? 24.285 -0.871 -8.649 1.00 94.31 156 GLY A CA 1
ATOM 1131 C C . GLY A 1 156 ? 25.269 -1.968 -8.233 1.00 94.31 156 GLY A C 1
ATOM 1132 O O . GLY A 1 156 ? 26.468 -1.704 -8.290 1.00 94.31 156 GLY A O 1
ATOM 1133 N N . ASP A 1 157 ? 24.790 -3.176 -7.896 1.00 94.56 157 ASP A N 1
ATOM 1134 C CA . ASP A 1 157 ? 25.573 -4.258 -7.266 1.00 94.56 157 ASP A CA 1
ATOM 1135 C C . ASP A 1 157 ? 26.959 -4.453 -7.912 1.00 94.56 157 ASP A C 1
ATOM 1137 O O . ASP A 1 157 ? 27.084 -4.783 -9.104 1.00 94.56 157 ASP A O 1
ATOM 1141 N N . ASP A 1 158 ? 28.002 -4.241 -7.102 1.00 92.81 158 ASP A N 1
ATOM 1142 C CA . ASP A 1 158 ? 29.405 -4.331 -7.504 1.00 92.81 158 ASP A CA 1
ATOM 1143 C C . ASP A 1 158 ? 30.082 -5.677 -7.168 1.00 92.81 158 ASP A C 1
ATOM 1145 O O . ASP A 1 158 ? 31.208 -5.940 -7.612 1.00 92.81 158 ASP A O 1
ATOM 1149 N N . SER A 1 159 ? 29.386 -6.574 -6.458 1.00 91.56 159 SER A N 1
ATOM 1150 C CA . SER A 1 159 ? 29.947 -7.798 -5.862 1.00 91.56 159 SER A CA 1
ATOM 1151 C C . SER A 1 159 ? 30.518 -8.782 -6.890 1.00 91.56 159 SER A C 1
ATOM 1153 O O . SER A 1 159 ? 31.491 -9.495 -6.615 1.00 91.56 159 SER A O 1
ATOM 1155 N N . ALA A 1 160 ? 29.960 -8.787 -8.104 1.00 88.56 160 ALA A N 1
ATOM 1156 C CA . ALA A 1 160 ? 30.433 -9.580 -9.236 1.00 88.56 160 ALA A CA 1
ATOM 1157 C C . ALA A 1 160 ? 31.290 -8.782 -10.247 1.00 88.56 160 ALA A C 1
ATOM 1159 O O . ALA A 1 160 ? 31.920 -9.395 -11.121 1.00 88.56 160 ALA A O 1
ATOM 1160 N N . GLY A 1 161 ? 31.333 -7.450 -10.152 1.00 87.31 161 GLY A N 1
ATOM 1161 C CA . GLY A 1 161 ? 31.996 -6.528 -11.083 1.00 87.31 161 GLY A CA 1
ATOM 1162 C C . GLY A 1 161 ? 31.393 -5.120 -11.017 1.00 87.31 161 GLY A C 1
ATOM 1163 O O . GLY A 1 161 ? 30.235 -4.977 -10.651 1.00 87.31 161 GLY A O 1
ATOM 1164 N N . SER A 1 162 ? 32.157 -4.078 -11.367 1.00 89.00 162 SER A N 1
ATOM 1165 C CA . SER A 1 162 ? 31.770 -2.673 -11.121 1.00 89.00 162 SER A CA 1
ATOM 1166 C C . SER A 1 162 ? 30.428 -2.320 -11.769 1.00 89.00 162 SER A C 1
ATOM 1168 O O . SER A 1 162 ? 30.331 -2.346 -12.995 1.00 89.00 162 SER A O 1
ATOM 1170 N N . ASN A 1 163 ? 29.420 -1.960 -10.968 1.00 87.00 163 ASN A N 1
ATOM 1171 C CA . ASN A 1 163 ? 28.064 -1.606 -11.416 1.00 87.00 163 ASN A CA 1
ATOM 1172 C C . ASN A 1 163 ? 27.468 -2.637 -12.392 1.00 87.00 163 ASN A C 1
ATOM 1174 O O . ASN A 1 163 ? 26.781 -2.294 -13.358 1.00 87.00 163 ASN A O 1
ATOM 1178 N N . ARG A 1 164 ? 27.797 -3.914 -12.185 1.00 92.19 164 ARG A N 1
ATOM 1179 C CA . ARG A 1 164 ? 27.267 -5.021 -12.980 1.00 92.19 164 ARG A CA 1
ATOM 1180 C C . ARG A 1 164 ? 25.773 -5.190 -12.728 1.00 92.19 164 ARG A C 1
ATOM 1182 O O . ARG A 1 164 ? 25.027 -5.484 -13.660 1.00 92.19 164 ARG A O 1
ATOM 1189 N N . GLY A 1 165 ? 25.355 -4.953 -11.489 1.00 95.38 165 GLY A N 1
ATOM 1190 C CA . GLY A 1 165 ? 23.978 -5.089 -11.063 1.00 95.38 165 GLY A CA 1
ATOM 1191 C C . GLY A 1 165 ? 23.546 -6.550 -10.934 1.00 95.38 165 GLY A C 1
ATOM 1192 O O . GLY A 1 165 ? 24.134 -7.473 -11.525 1.00 95.38 165 GLY A O 1
ATOM 1193 N N . SER A 1 166 ? 22.504 -6.761 -10.143 1.00 97.44 166 SER A N 1
ATOM 1194 C CA . SER A 1 166 ? 21.888 -8.063 -9.941 1.00 97.44 166 SER A CA 1
ATOM 1195 C C . SER A 1 166 ? 20.380 -7.972 -9.721 1.00 97.44 166 SER A C 1
ATOM 1197 O O . SER A 1 166 ? 19.809 -6.897 -9.544 1.00 97.44 166 SER A O 1
ATOM 1199 N N . ALA A 1 167 ? 19.721 -9.124 -9.761 1.00 98.31 167 ALA A N 1
ATOM 1200 C CA . ALA A 1 167 ? 18.363 -9.300 -9.273 1.00 98.31 167 ALA A CA 1
ATOM 1201 C C . ALA A 1 167 ? 18.296 -10.576 -8.431 1.00 98.31 167 ALA A C 1
ATOM 1203 O O . ALA A 1 167 ? 18.976 -11.561 -8.742 1.00 98.31 167 ALA A O 1
ATOM 1204 N N . VAL A 1 168 ? 17.495 -10.544 -7.371 1.00 98.56 168 VAL A N 1
ATOM 1205 C CA . VAL A 1 168 ? 17.394 -11.615 -6.376 1.00 98.56 168 VAL A CA 1
ATOM 1206 C C . VAL A 1 168 ? 15.942 -12.056 -6.251 1.00 98.56 168 VAL A C 1
ATOM 1208 O O . VAL A 1 168 ? 15.056 -11.208 -6.149 1.00 98.56 168 VAL A O 1
ATOM 1211 N N . VAL A 1 169 ? 15.716 -13.369 -6.262 1.00 98.62 169 VAL A N 1
ATOM 1212 C CA . VAL A 1 169 ? 14.437 -13.986 -5.890 1.00 98.62 169 VAL A CA 1
ATOM 1213 C C . VAL A 1 169 ? 14.544 -14.455 -4.443 1.00 98.62 169 VAL A C 1
ATOM 1215 O O . VAL A 1 169 ? 15.437 -15.245 -4.124 1.00 98.62 169 VAL A O 1
ATOM 1218 N N . TYR A 1 170 ? 13.639 -13.986 -3.591 1.00 98.50 170 TYR A N 1
ATOM 1219 C CA . TYR A 1 170 ? 13.505 -14.388 -2.193 1.00 98.50 170 TYR A CA 1
ATOM 1220 C C . TYR A 1 170 ? 12.250 -15.238 -1.994 1.00 98.50 170 TYR A C 1
ATOM 1222 O O . TYR A 1 170 ? 11.225 -14.965 -2.614 1.00 98.50 170 TYR A O 1
ATOM 1230 N N . SER A 1 171 ? 12.337 -16.239 -1.119 1.00 96.94 171 SER A N 1
ATOM 1231 C CA . SER A 1 171 ? 11.208 -17.091 -0.752 1.00 96.94 171 SER A CA 1
ATOM 1232 C C . SER A 1 171 ? 10.148 -16.303 0.008 1.00 96.94 171 SER A C 1
ATOM 1234 O O . SER A 1 171 ? 10.502 -15.579 0.944 1.00 96.94 171 SER A O 1
ATOM 1236 N N . GLY A 1 172 ? 8.873 -16.493 -0.340 1.00 95.06 172 GLY A N 1
ATOM 1237 C CA . GLY A 1 172 ? 7.749 -15.947 0.426 1.00 95.06 172 GLY A CA 1
ATOM 1238 C C . GLY A 1 172 ? 7.776 -16.390 1.889 1.00 95.06 172 GLY A C 1
ATOM 1239 O O . GLY A 1 172 ? 7.716 -15.558 2.782 1.00 95.06 172 GLY A O 1
ATOM 1240 N N . ILE A 1 173 ? 8.000 -17.686 2.142 1.00 92.25 173 ILE A N 1
ATOM 1241 C CA . ILE A 1 173 ? 7.891 -18.299 3.478 1.00 92.25 173 ILE A CA 1
ATOM 1242 C C . ILE A 1 173 ? 8.837 -17.677 4.518 1.00 92.25 173 ILE A C 1
ATOM 1244 O O . ILE A 1 173 ? 8.447 -17.436 5.664 1.00 92.25 173 ILE A O 1
ATOM 1248 N N . ASP A 1 174 ? 10.119 -17.499 4.186 1.00 93.06 174 ASP A N 1
ATOM 1249 C CA . ASP A 1 174 ? 11.155 -17.141 5.169 1.00 93.06 174 ASP A CA 1
ATOM 1250 C C . ASP A 1 174 ? 12.111 -16.022 4.729 1.00 93.06 174 ASP A C 1
ATOM 1252 O O . ASP A 1 174 ? 13.063 -15.702 5.451 1.00 93.06 174 ASP A O 1
ATOM 1256 N N . GLY A 1 175 ? 11.863 -15.412 3.567 1.00 95.56 175 GLY A N 1
ATOM 1257 C CA . GLY A 1 175 ? 12.689 -14.351 2.998 1.00 95.56 175 GLY A CA 1
ATOM 1258 C C . GLY A 1 175 ? 14.099 -14.791 2.587 1.00 95.56 175 GLY A C 1
ATOM 1259 O O . GLY A 1 175 ? 14.961 -13.932 2.364 1.00 95.56 175 GLY A O 1
ATOM 1260 N N . SER A 1 176 ? 14.375 -16.101 2.518 1.00 96.56 176 SER A N 1
ATOM 1261 C CA . SER A 1 176 ? 15.674 -16.630 2.094 1.00 96.56 176 SER A CA 1
ATOM 1262 C C . SER A 1 176 ? 15.887 -16.518 0.584 1.00 96.56 176 SER A C 1
ATOM 1264 O O . SER A 1 176 ? 14.953 -16.549 -0.208 1.00 96.56 176 SER A O 1
ATOM 1266 N N . GLU A 1 177 ? 17.142 -16.367 0.163 1.00 97.50 177 GLU A N 1
ATOM 1267 C CA . GLU A 1 177 ? 17.513 -16.283 -1.253 1.00 97.50 177 GLU A CA 1
ATOM 1268 C C . GLU A 1 177 ? 17.306 -17.631 -1.968 1.00 97.50 177 GLU A C 1
ATOM 1270 O O . GLU A 1 177 ? 17.954 -18.628 -1.635 1.00 97.50 177 GLU A O 1
ATOM 1275 N N . LEU A 1 178 ? 16.444 -17.638 -2.988 1.00 97.38 178 LEU A N 1
ATOM 1276 C CA . LEU A 1 178 ? 16.228 -18.765 -3.899 1.00 97.38 178 LEU A CA 1
ATOM 1277 C C . LEU A 1 178 ? 17.183 -18.697 -5.099 1.00 97.38 178 LEU A C 1
ATOM 1279 O O . LEU A 1 178 ? 17.830 -19.690 -5.441 1.00 97.38 178 LEU A O 1
ATOM 1283 N N . TYR A 1 179 ? 17.306 -17.515 -5.714 1.00 98.12 179 TYR A N 1
ATOM 1284 C CA . TYR A 1 179 ? 18.190 -17.272 -6.857 1.00 98.12 179 TYR A CA 1
ATOM 1285 C C . TYR A 1 179 ? 18.808 -15.875 -6.829 1.00 98.12 179 TYR A C 1
ATOM 1287 O O . TYR A 1 179 ? 18.127 -14.894 -6.547 1.00 98.12 179 TYR A O 1
ATOM 1295 N N . HIS A 1 180 ? 20.072 -15.777 -7.252 1.00 97.69 180 HIS A N 1
ATOM 1296 C CA . HIS A 1 180 ? 20.781 -14.511 -7.462 1.00 97.69 180 HIS A CA 1
ATOM 1297 C C . HIS A 1 180 ? 21.333 -14.445 -8.891 1.00 97.69 180 HIS A C 1
ATOM 1299 O O . HIS A 1 180 ? 22.217 -15.214 -9.283 1.00 97.69 180 HIS A O 1
ATOM 1305 N N . PHE A 1 181 ? 20.794 -13.528 -9.694 1.00 97.25 181 PHE A N 1
ATOM 1306 C CA . PHE A 1 181 ? 21.152 -13.335 -11.097 1.00 97.25 181 PHE A CA 1
ATOM 1307 C C . PHE A 1 181 ? 22.023 -12.090 -11.266 1.00 97.25 181 PHE A C 1
ATOM 1309 O O . PHE A 1 181 ? 21.614 -10.995 -10.902 1.00 97.25 181 PHE A O 1
ATOM 1316 N N . TYR A 1 182 ? 23.192 -12.226 -11.892 1.00 95.19 182 TYR A N 1
ATOM 1317 C CA . TYR A 1 182 ? 24.111 -11.107 -12.136 1.00 95.19 182 TYR A CA 1
ATOM 1318 C C . TYR A 1 182 ? 24.077 -10.601 -13.582 1.00 95.19 182 TYR A C 1
ATOM 1320 O O . TYR A 1 182 ? 23.797 -11.360 -14.522 1.00 95.19 182 TYR A O 1
ATOM 1328 N N . GLY A 1 183 ? 24.453 -9.331 -13.776 1.00 92.31 183 GLY A N 1
ATOM 1329 C CA . GLY A 1 183 ? 24.925 -8.781 -15.055 1.00 92.31 183 GLY A CA 1
ATOM 1330 C C . GLY A 1 183 ? 26.005 -9.649 -15.725 1.00 92.31 183 GLY A C 1
ATOM 1331 O O . GLY A 1 183 ? 26.630 -10.508 -15.095 1.00 92.31 183 GLY A O 1
ATOM 1332 N N . VAL A 1 184 ? 26.231 -9.456 -17.022 1.00 87.31 184 VAL A N 1
ATOM 1333 C CA . VAL A 1 184 ? 27.270 -10.159 -17.791 1.00 87.31 184 VAL A CA 1
ATOM 1334 C C . VAL A 1 184 ? 28.597 -9.394 -17.841 1.00 87.31 184 VAL A C 1
ATOM 1336 O O . VAL A 1 184 ? 29.647 -10.035 -17.956 1.00 87.31 184 VAL A O 1
ATOM 1339 N N . ALA A 1 185 ? 28.586 -8.065 -17.716 1.00 87.81 185 ALA A N 1
ATOM 1340 C CA . ALA A 1 185 ? 29.782 -7.225 -17.683 1.00 87.81 185 ALA A CA 1
ATOM 1341 C C . ALA A 1 185 ? 29.694 -6.082 -16.658 1.00 87.81 185 ALA A C 1
ATOM 1343 O O . ALA A 1 185 ? 28.758 -5.979 -15.874 1.00 87.81 185 ALA A O 1
ATOM 1344 N N . ASP A 1 186 ? 30.756 -5.282 -16.586 1.00 88.81 186 ASP A N 1
ATOM 1345 C CA . ASP A 1 186 ? 30.825 -4.114 -15.709 1.00 88.81 186 ASP A CA 1
ATOM 1346 C C . ASP A 1 186 ? 30.068 -2.952 -16.365 1.00 88.81 186 ASP A C 1
ATOM 1348 O O . ASP A 1 186 ? 30.316 -2.645 -17.533 1.00 88.81 186 ASP A O 1
ATOM 1352 N N . GLY A 1 187 ? 29.193 -2.294 -15.607 1.00 85.88 187 GLY A N 1
ATOM 1353 C CA . GLY A 1 187 ? 28.360 -1.193 -16.083 1.00 85.88 187 GLY A CA 1
ATOM 1354 C C . GLY A 1 187 ? 27.045 -1.604 -16.742 1.00 85.88 187 GLY A C 1
ATOM 1355 O O . GLY A 1 187 ? 26.378 -0.729 -17.263 1.00 85.88 187 GLY A O 1
ATOM 1356 N N . ASP A 1 188 ? 26.633 -2.877 -16.716 1.00 88.25 188 ASP A N 1
ATOM 1357 C CA . ASP A 1 188 ? 25.341 -3.286 -17.296 1.00 88.25 188 ASP A CA 1
ATOM 1358 C C . ASP A 1 188 ? 24.139 -2.617 -16.601 1.00 88.25 188 ASP A C 1
ATOM 1360 O O . ASP A 1 188 ? 23.083 -2.442 -17.216 1.00 88.25 188 ASP A O 1
ATOM 1364 N N . ASN A 1 189 ? 24.261 -2.295 -15.309 1.00 92.19 189 ASN A N 1
ATOM 1365 C CA . ASN A 1 189 ? 23.144 -1.912 -14.443 1.00 92.19 189 ASN A CA 1
ATOM 1366 C C . ASN A 1 189 ? 21.957 -2.890 -14.519 1.00 92.19 189 ASN A C 1
ATOM 1368 O O . ASN A 1 189 ? 20.793 -2.504 -14.648 1.00 92.19 189 ASN A O 1
ATOM 1372 N N . PHE A 1 190 ? 22.262 -4.186 -14.488 1.00 95.62 190 PHE A N 1
ATOM 1373 C CA . PHE A 1 190 ? 21.263 -5.244 -14.524 1.00 95.62 190 PHE A CA 1
ATOM 1374 C C . PHE A 1 190 ? 20.445 -5.289 -13.227 1.00 95.62 190 PHE A C 1
ATOM 1376 O O . PHE A 1 190 ? 21.002 -5.123 -12.150 1.00 95.62 190 PHE A O 1
ATOM 1383 N N . GLY A 1 191 ? 19.130 -5.494 -13.323 1.00 97.00 191 GLY A N 1
ATOM 1384 C CA . GLY A 1 191 ? 18.215 -5.313 -12.188 1.00 97.00 191 GLY A CA 1
ATOM 1385 C C . GLY A 1 191 ? 17.616 -3.908 -12.096 1.00 97.00 191 GLY A C 1
ATOM 1386 O O . GLY A 1 191 ? 16.960 -3.594 -11.110 1.00 97.00 191 GLY A O 1
ATOM 1387 N N . TYR A 1 192 ? 17.802 -3.057 -13.113 1.00 96.69 192 TYR A N 1
ATOM 1388 C CA . TYR A 1 192 ? 17.162 -1.735 -13.172 1.00 96.69 192 TYR A CA 1
ATOM 1389 C C . TYR A 1 192 ? 15.633 -1.810 -13.301 1.00 96.69 192 TYR A C 1
ATOM 1391 O O . TYR A 1 192 ? 14.922 -0.930 -12.827 1.00 96.69 192 TYR A O 1
ATOM 1399 N N . ALA A 1 193 ? 15.133 -2.867 -13.939 1.00 98.19 193 ALA A N 1
ATOM 1400 C CA . ALA A 1 193 ? 13.721 -3.209 -13.995 1.00 98.19 193 ALA A CA 1
ATOM 1401 C C . ALA A 1 193 ? 13.575 -4.723 -13.806 1.00 98.19 193 ALA A C 1
ATOM 1403 O O . ALA A 1 193 ? 14.420 -5.488 -14.278 1.00 98.19 193 ALA A O 1
ATOM 1404 N N . VAL A 1 194 ? 12.518 -5.149 -13.121 1.00 98.62 194 VAL A N 1
ATOM 1405 C CA . VAL A 1 194 ? 12.222 -6.557 -12.832 1.00 98.62 194 VAL A CA 1
ATOM 1406 C C . VAL A 1 194 ? 10.725 -6.812 -12.967 1.00 98.62 194 VAL A C 1
ATOM 1408 O O . VAL A 1 194 ? 9.928 -5.919 -12.690 1.00 98.62 194 VAL A O 1
ATOM 1411 N N . SER A 1 195 ? 10.344 -8.016 -13.385 1.00 98.19 195 SER A N 1
ATOM 1412 C CA . SER A 1 195 ? 8.960 -8.496 -13.339 1.00 98.19 195 SER A CA 1
ATOM 1413 C C . SER A 1 195 ? 8.927 -10.028 -13.348 1.00 98.19 195 SER A C 1
ATOM 1415 O O . SER A 1 195 ? 9.884 -10.661 -13.810 1.00 98.19 195 SER A O 1
ATOM 1417 N N . LYS A 1 196 ? 7.819 -10.633 -12.902 1.00 96.75 196 LYS A N 1
ATOM 1418 C CA . LYS A 1 196 ? 7.449 -11.986 -13.354 1.00 96.75 196 LYS A CA 1
ATOM 1419 C C . LYS A 1 196 ? 7.389 -12.038 -14.890 1.00 96.75 196 LYS A C 1
ATOM 1421 O O . LYS A 1 196 ? 7.316 -11.004 -15.553 1.00 96.75 196 LYS A O 1
ATOM 1426 N N . ALA A 1 197 ? 7.431 -13.237 -15.456 1.00 96.38 197 ALA A N 1
ATOM 1427 C CA . ALA A 1 197 ? 7.375 -13.459 -16.902 1.00 96.38 197 ALA A CA 1
ATOM 1428 C C . ALA A 1 197 ? 6.365 -14.545 -17.325 1.00 96.38 197 ALA A C 1
ATOM 1430 O O . ALA A 1 197 ? 6.371 -14.945 -18.485 1.00 96.38 197 ALA A O 1
ATOM 1431 N N . GLY A 1 198 ? 5.538 -15.044 -16.397 1.00 94.38 198 GLY A N 1
ATOM 1432 C CA . GLY A 1 198 ? 4.690 -16.218 -16.637 1.00 94.38 198 GLY A CA 1
ATOM 1433 C C . GLY A 1 198 ? 5.514 -17.506 -16.788 1.00 94.38 198 GLY A C 1
ATOM 1434 O O . GLY A 1 198 ? 6.679 -17.530 -16.405 1.00 94.38 198 GLY A O 1
ATOM 1435 N N . ASP A 1 199 ? 4.946 -18.579 -17.337 1.00 95.00 199 ASP A N 1
ATOM 1436 C CA . ASP A 1 199 ? 5.690 -19.796 -17.709 1.00 95.00 199 ASP A CA 1
ATOM 1437 C C . ASP A 1 199 ? 6.120 -19.690 -19.185 1.00 95.00 199 ASP A C 1
ATOM 1439 O O . ASP A 1 199 ? 5.452 -20.164 -20.113 1.00 95.00 199 ASP A O 1
ATOM 1443 N N . MET A 1 200 ? 7.255 -19.025 -19.428 1.00 93.88 200 MET A N 1
ATOM 1444 C CA . MET A 1 200 ? 7.746 -18.736 -20.783 1.00 93.88 200 MET A CA 1
ATOM 1445 C C . MET A 1 200 ? 8.292 -19.967 -21.513 1.00 93.88 200 MET A C 1
ATOM 1447 O O . MET A 1 200 ? 8.643 -19.872 -22.696 1.00 93.88 200 MET A O 1
ATOM 1451 N N . ASN A 1 201 ? 8.426 -21.112 -20.838 1.00 92.19 201 ASN A N 1
ATOM 1452 C CA . ASN A 1 201 ? 9.044 -22.314 -21.398 1.00 92.19 201 ASN A CA 1
ATOM 1453 C C . ASN A 1 201 ? 8.154 -23.582 -21.329 1.00 92.19 201 ASN A C 1
ATOM 1455 O O . ASN A 1 201 ? 8.419 -24.559 -22.046 1.00 92.19 201 ASN A O 1
ATOM 1459 N N . VAL A 1 202 ? 7.045 -23.507 -20.590 1.00 95.44 202 VAL A N 1
ATOM 1460 C CA . VAL A 1 202 ? 6.013 -24.532 -20.357 1.00 95.44 202 VAL A CA 1
ATOM 1461 C C . VAL A 1 202 ? 6.551 -25.740 -19.599 1.00 95.44 202 VAL A C 1
ATOM 1463 O O . VAL A 1 202 ? 6.352 -26.900 -19.991 1.00 95.44 202 VAL A O 1
ATOM 1466 N N . ASP A 1 203 ? 7.264 -25.476 -18.506 1.00 94.44 203 ASP A N 1
ATOM 1467 C CA . ASP A 1 203 ? 7.775 -26.516 -17.614 1.00 94.44 203 ASP A CA 1
ATOM 1468 C C . ASP A 1 203 ? 7.120 -26.569 -16.224 1.00 94.44 203 ASP A C 1
ATOM 1470 O O . ASP A 1 203 ? 7.428 -27.491 -15.448 1.00 94.44 203 ASP A O 1
ATOM 1474 N N . GLY A 1 204 ? 6.147 -25.683 -15.987 1.00 94.81 204 GLY A N 1
ATOM 1475 C CA . GLY A 1 204 ? 5.250 -25.638 -14.837 1.00 94.81 204 GLY A CA 1
ATOM 1476 C C . GLY A 1 204 ? 5.682 -24.693 -13.718 1.00 94.81 204 GLY A C 1
ATOM 1477 O O . GLY A 1 204 ? 5.002 -24.659 -12.696 1.00 94.81 204 GLY A O 1
ATOM 1478 N N . TYR A 1 205 ? 6.794 -23.980 -13.875 1.00 96.50 205 TYR A N 1
ATOM 1479 C CA . TYR A 1 205 ? 7.306 -23.014 -12.905 1.00 96.50 205 TYR A CA 1
ATOM 1480 C C . TYR A 1 205 ? 7.171 -21.604 -13.495 1.00 96.50 205 TYR A C 1
ATOM 1482 O O . TYR A 1 205 ? 7.402 -21.445 -14.694 1.00 96.50 205 TYR A O 1
ATOM 1490 N N . PRO A 1 206 ? 6.812 -20.581 -12.700 1.00 96.56 206 PRO A N 1
ATOM 1491 C CA . PRO A 1 206 ? 6.931 -19.202 -13.145 1.00 96.56 206 PRO A CA 1
ATOM 1492 C C . PRO A 1 206 ? 8.390 -18.881 -13.499 1.00 96.56 206 PRO A C 1
ATOM 1494 O O . PRO A 1 206 ? 9.330 -19.396 -12.896 1.00 96.56 206 PRO A O 1
ATOM 1497 N N . ASP A 1 207 ? 8.578 -18.015 -14.480 1.00 97.00 207 ASP A N 1
ATOM 1498 C CA . ASP A 1 207 ? 9.859 -17.486 -14.922 1.00 97.00 207 ASP A CA 1
ATOM 1499 C C . ASP A 1 207 ? 9.925 -15.982 -14.576 1.00 97.00 207 ASP A C 1
ATOM 1501 O O . ASP A 1 207 ? 8.909 -15.333 -14.309 1.00 97.00 207 ASP A O 1
ATOM 1505 N N . VAL A 1 208 ? 11.125 -15.394 -14.587 1.00 98.19 208 VAL A N 1
ATOM 1506 C CA . VAL A 1 208 ? 11.333 -13.965 -14.273 1.00 98.19 208 VAL A CA 1
ATOM 1507 C C . VAL A 1 208 ? 12.085 -13.235 -15.378 1.00 98.19 208 VAL A C 1
ATOM 1509 O O . VAL A 1 208 ? 13.009 -13.784 -15.985 1.00 98.19 208 VAL A O 1
ATOM 1512 N N . VAL A 1 209 ? 11.730 -11.969 -15.616 1.00 98.19 209 VAL A N 1
ATOM 1513 C CA . VAL A 1 209 ? 12.396 -11.080 -16.576 1.00 98.19 209 VAL A CA 1
ATOM 1514 C C . VAL A 1 209 ? 13.097 -9.930 -15.860 1.00 98.19 209 VAL A C 1
ATOM 1516 O O . VAL A 1 209 ? 12.548 -9.275 -14.976 1.00 98.19 209 VAL A O 1
ATOM 1519 N N . VAL A 1 210 ? 14.341 -9.671 -16.262 1.00 98.25 210 VAL A N 1
ATOM 1520 C CA . VAL A 1 210 ? 15.199 -8.652 -15.656 1.00 98.25 210 VAL A CA 1
ATOM 1521 C C . VAL A 1 210 ? 15.845 -7.788 -16.738 1.00 98.25 210 VAL A C 1
ATOM 1523 O O . VAL A 1 210 ? 16.448 -8.293 -17.692 1.00 98.25 210 VAL A O 1
ATOM 1526 N N . GLY A 1 211 ? 15.717 -6.475 -16.573 1.00 96.50 211 GLY A N 1
ATOM 1527 C CA . GLY A 1 211 ? 16.220 -5.441 -17.467 1.00 96.50 211 GLY A CA 1
ATOM 1528 C C . GLY A 1 211 ? 17.587 -4.868 -17.073 1.00 96.50 211 GLY A C 1
ATOM 1529 O O . GLY A 1 211 ? 17.985 -4.861 -15.906 1.00 96.50 211 GLY A O 1
ATOM 1530 N N . SER A 1 212 ? 18.303 -4.369 -18.076 1.00 93.88 212 SER A N 1
ATOM 1531 C CA . SER A 1 212 ? 19.583 -3.658 -18.010 1.00 93.88 212 SER A CA 1
ATOM 1532 C C . SER A 1 212 ? 19.538 -2.576 -19.081 1.00 93.88 212 SER A C 1
ATOM 1534 O O . SER A 1 212 ? 19.366 -2.912 -20.243 1.00 93.88 212 SER A O 1
ATOM 1536 N N . PHE A 1 213 ? 19.701 -1.293 -18.755 1.00 86.50 213 PHE A N 1
ATOM 1537 C CA . PHE A 1 213 ? 19.693 -0.250 -19.797 1.00 86.50 213 PHE A CA 1
ATOM 1538 C C . PHE A 1 213 ? 21.083 0.011 -20.414 1.00 86.50 213 PHE A C 1
ATOM 1540 O O . PHE A 1 213 ? 21.160 0.626 -21.474 1.00 86.50 213 PHE A O 1
ATOM 1547 N N . SER A 1 214 ? 22.171 -0.465 -19.787 1.00 81.38 214 SER A N 1
ATOM 1548 C CA . SER A 1 214 ? 23.556 -0.042 -20.085 1.00 81.38 214 SER A CA 1
ATOM 1549 C C . SER A 1 214 ? 24.497 -1.162 -20.607 1.00 81.38 214 SER A C 1
ATOM 1551 O O . SER A 1 214 ? 25.684 -0.938 -20.821 1.00 81.38 214 SER A O 1
ATOM 1553 N N . ASP A 1 215 ? 23.956 -2.361 -20.885 1.00 69.62 215 ASP A N 1
ATOM 1554 C CA . ASP A 1 215 ? 24.652 -3.613 -21.279 1.00 69.62 215 ASP A CA 1
ATOM 1555 C C . ASP A 1 215 ? 26.012 -3.480 -22.028 1.00 69.62 215 ASP A C 1
ATOM 1557 O O . ASP A 1 215 ? 26.115 -2.842 -23.085 1.00 69.62 215 ASP A O 1
ATOM 1561 N N . ALA A 1 216 ? 27.021 -4.174 -21.472 1.00 55.22 216 ALA A N 1
ATOM 1562 C CA . ALA A 1 216 ? 28.344 -4.663 -21.914 1.00 55.22 216 ALA A CA 1
ATOM 1563 C C . ALA A 1 216 ? 28.929 -4.320 -23.295 1.00 55.22 216 ALA A C 1
ATOM 1565 O O . ALA A 1 216 ? 30.155 -4.312 -23.465 1.00 55.22 216 ALA A O 1
ATOM 1566 N N . LEU A 1 217 ? 28.106 -4.100 -24.317 1.00 58.47 217 LEU A N 1
ATOM 1567 C CA . LEU A 1 217 ? 28.540 -3.654 -25.641 1.00 58.47 217 LEU A CA 1
ATOM 1568 C C . LEU A 1 217 ? 28.988 -2.179 -25.647 1.00 58.47 217 LEU A C 1
ATOM 1570 O O . LEU A 1 217 ? 29.603 -1.742 -26.624 1.00 58.47 217 LEU A O 1
ATOM 1574 N N . GLY A 1 218 ? 28.783 -1.462 -24.533 1.00 55.53 218 GLY A N 1
ATOM 1575 C CA . GLY A 1 218 ? 29.533 -0.256 -24.162 1.00 55.53 218 GLY A CA 1
ATOM 1576 C C . GLY A 1 218 ? 28.978 1.056 -24.710 1.00 55.53 218 GLY A C 1
ATOM 1577 O O . GLY A 1 218 ? 29.750 1.997 -24.906 1.00 55.53 218 GLY A O 1
ATOM 1578 N N . TYR A 1 219 ? 27.677 1.088 -25.003 1.00 69.75 219 TYR A N 1
ATOM 1579 C CA . TYR A 1 219 ? 26.984 2.218 -25.626 1.00 69.75 219 TYR A CA 1
ATOM 1580 C C . TYR A 1 219 ? 25.477 2.252 -25.294 1.00 69.75 219 TYR A C 1
ATOM 1582 O O . TYR A 1 219 ? 24.673 2.497 -26.189 1.00 69.75 219 TYR A O 1
ATOM 1590 N N . ASP A 1 220 ? 25.081 1.917 -24.064 1.00 80.94 220 ASP A N 1
ATOM 1591 C CA . ASP A 1 220 ? 23.695 2.059 -23.576 1.00 80.94 220 ASP A CA 1
ATOM 1592 C C . ASP A 1 220 ? 22.604 1.458 -24.493 1.00 80.94 220 ASP A C 1
ATOM 1594 O O . ASP A 1 220 ? 21.512 1.994 -24.678 1.00 80.94 220 ASP A O 1
ATOM 1598 N N . VAL A 1 221 ? 22.931 0.313 -25.108 1.00 87.00 221 VAL A N 1
ATOM 1599 C CA . VAL A 1 221 ? 22.012 -0.444 -25.977 1.00 87.00 221 VAL A CA 1
ATOM 1600 C C . VAL A 1 221 ? 20.902 -1.106 -25.152 1.00 87.00 221 VAL A C 1
ATOM 1602 O O . VAL A 1 221 ? 19.751 -1.173 -25.581 1.00 87.00 221 VAL A O 1
ATOM 1605 N N . GLY A 1 222 ? 21.264 -1.580 -23.958 1.00 91.25 222 GLY A N 1
ATOM 1606 C CA . GLY A 1 222 ? 20.410 -2.314 -23.035 1.00 91.25 222 GLY A CA 1
ATOM 1607 C C . GLY A 1 222 ? 20.056 -3.751 -23.449 1.00 91.25 222 GLY A C 1
ATOM 1608 O O . GLY A 1 222 ? 20.252 -4.179 -24.595 1.00 91.25 222 GLY A O 1
ATOM 1609 N N . SER A 1 223 ? 19.536 -4.516 -22.492 1.00 92.94 223 SER A N 1
ATOM 1610 C CA . SER A 1 223 ? 19.008 -5.866 -22.668 1.00 92.94 223 SER A CA 1
ATOM 1611 C C . SER A 1 223 ? 17.897 -6.212 -21.672 1.00 92.94 223 SER A C 1
ATOM 1613 O O . SER A 1 223 ? 17.758 -5.622 -20.602 1.00 92.94 223 SER A O 1
ATOM 1615 N N . ALA A 1 224 ? 17.096 -7.212 -22.036 1.00 94.94 224 ALA A N 1
ATOM 1616 C CA . ALA A 1 224 ? 16.168 -7.898 -21.146 1.00 94.94 224 ALA A CA 1
ATOM 1617 C C . ALA A 1 224 ? 16.470 -9.401 -21.187 1.00 94.94 224 ALA A C 1
ATOM 1619 O O . ALA A 1 224 ? 16.587 -9.991 -22.269 1.00 94.94 224 ALA A O 1
ATOM 1620 N N . ARG A 1 225 ? 16.632 -10.015 -20.013 1.00 95.38 225 ARG A N 1
ATOM 1621 C CA . ARG A 1 225 ? 16.982 -11.433 -19.844 1.00 95.38 225 ARG A CA 1
ATOM 1622 C C . ARG A 1 225 ? 15.904 -12.151 -19.054 1.00 95.38 225 ARG A C 1
ATOM 1624 O O . ARG A 1 225 ? 15.470 -11.637 -18.029 1.00 95.38 225 ARG A O 1
ATOM 1631 N N . VAL A 1 226 ? 15.523 -13.334 -19.527 1.00 96.69 226 VAL A N 1
ATOM 1632 C CA . VAL A 1 226 ? 14.542 -14.199 -18.862 1.00 96.69 226 VAL A CA 1
ATOM 1633 C C . VAL A 1 226 ? 15.256 -15.397 -18.250 1.00 96.69 226 VAL A C 1
ATOM 1635 O O . VAL A 1 226 ? 16.119 -15.994 -18.903 1.00 96.69 226 VAL A O 1
ATOM 1638 N N . PHE A 1 227 ? 14.897 -15.743 -17.017 1.00 97.19 227 PHE A N 1
ATOM 1639 C CA . PHE A 1 227 ? 15.461 -16.850 -16.247 1.00 97.19 227 PHE A CA 1
ATOM 1640 C C . PHE A 1 227 ? 14.352 -17.787 -15.806 1.00 97.19 227 PHE A C 1
ATOM 1642 O O . PHE A 1 227 ? 13.290 -17.318 -15.398 1.00 97.19 227 PHE A O 1
ATOM 1649 N N . SER A 1 228 ? 14.614 -19.092 -15.863 1.00 96.06 228 SER A N 1
ATOM 1650 C CA . SER A 1 228 ? 13.623 -20.063 -15.430 1.00 96.06 228 SER A CA 1
ATOM 1651 C C . SER A 1 228 ? 13.551 -20.183 -13.915 1.00 96.06 228 SER A C 1
ATOM 1653 O O . SER A 1 228 ? 14.591 -20.360 -13.275 1.00 96.06 228 SER A O 1
ATOM 1655 N N . GLY A 1 229 ? 12.346 -20.171 -13.341 1.00 96.12 229 GLY A N 1
ATOM 1656 C CA . GLY A 1 229 ? 12.166 -20.399 -11.902 1.00 96.12 229 GLY A CA 1
ATOM 1657 C C . GLY A 1 229 ? 12.557 -21.810 -11.455 1.00 96.12 229 GLY A C 1
ATOM 1658 O O . GLY A 1 229 ? 12.943 -22.033 -10.310 1.00 96.12 229 GLY A O 1
ATOM 1659 N N . LYS A 1 230 ? 12.570 -22.778 -12.373 1.00 96.00 230 LYS A N 1
ATOM 1660 C CA . LYS A 1 230 ? 12.860 -24.181 -12.061 1.00 96.00 230 LYS A CA 1
ATOM 1661 C C . LYS A 1 230 ? 14.315 -24.496 -11.736 1.00 96.00 230 LYS A C 1
ATOM 1663 O O . LYS A 1 230 ? 14.588 -25.416 -10.962 1.00 96.00 230 LYS A O 1
ATOM 1668 N N . ASP A 1 231 ? 15.251 -23.827 -12.407 1.00 95.62 231 ASP A N 1
ATOM 1669 C CA . ASP A 1 231 ? 16.688 -24.092 -12.254 1.00 95.62 231 ASP A CA 1
ATOM 1670 C C . ASP A 1 231 ? 17.591 -22.850 -12.351 1.00 95.62 231 ASP A C 1
ATOM 1672 O O . ASP A 1 231 ? 18.821 -22.979 -12.327 1.00 95.62 231 ASP A O 1
ATOM 1676 N N . GLY A 1 232 ? 17.007 -21.653 -12.457 1.00 95.44 232 GLY A N 1
ATOM 1677 C CA . GLY A 1 232 ? 17.720 -20.384 -12.591 1.00 95.44 232 GLY A CA 1
ATOM 1678 C C . GLY A 1 232 ? 18.455 -20.209 -13.925 1.00 95.44 232 GLY A C 1
ATOM 1679 O O . GLY A 1 232 ? 19.268 -19.289 -14.063 1.00 95.44 232 GLY A O 1
ATOM 1680 N N . SER A 1 233 ? 18.247 -21.084 -14.915 1.00 95.31 233 SER A N 1
ATOM 1681 C CA . SER A 1 233 ? 18.929 -20.969 -16.205 1.00 95.31 233 SER A CA 1
ATOM 1682 C C . SER A 1 233 ? 18.344 -19.846 -17.065 1.00 95.31 233 SER A C 1
ATOM 1684 O O . SER A 1 233 ? 17.137 -19.628 -17.119 1.00 95.31 233 SER A O 1
ATOM 1686 N N . ALA A 1 234 ? 19.215 -19.111 -17.763 1.00 94.25 234 ALA A N 1
ATOM 1687 C CA . ALA A 1 234 ? 18.783 -18.074 -18.694 1.00 94.25 234 ALA A CA 1
ATOM 1688 C C . ALA A 1 234 ? 18.150 -18.709 -19.945 1.00 94.25 234 ALA A C 1
ATOM 1690 O O . ALA A 1 234 ? 18.830 -19.424 -20.689 1.00 94.25 234 ALA A O 1
ATOM 1691 N N . LEU A 1 235 ? 16.875 -18.408 -20.190 1.00 92.50 235 LEU A N 1
ATOM 1692 C CA . LEU A 1 235 ? 16.093 -18.932 -21.310 1.00 92.50 235 LEU A CA 1
ATOM 1693 C C . LEU A 1 235 ? 16.426 -18.200 -22.614 1.00 92.50 235 LEU A C 1
ATOM 1695 O O . LEU A 1 235 ? 16.769 -18.825 -23.620 1.00 92.50 235 LEU A O 1
ATOM 1699 N N . PHE A 1 236 ? 16.388 -16.864 -22.589 1.00 89.31 236 PHE A N 1
ATOM 1700 C CA . PHE A 1 236 ? 16.824 -16.025 -23.704 1.00 89.31 236 PHE A CA 1
ATOM 1701 C C . PHE A 1 236 ? 17.285 -14.631 -23.253 1.00 89.31 236 PHE A C 1
ATOM 1703 O O . PHE A 1 236 ? 17.191 -14.238 -22.089 1.00 89.31 236 PHE A O 1
ATOM 1710 N N . THR A 1 237 ? 17.829 -13.871 -24.204 1.00 91.19 237 THR A N 1
ATOM 1711 C CA . THR A 1 237 ? 18.206 -12.466 -24.025 1.00 91.19 237 THR A CA 1
ATOM 1712 C C . THR A 1 237 ? 17.797 -11.674 -25.257 1.00 91.19 237 THR A C 1
ATOM 1714 O O . THR A 1 237 ? 18.220 -11.997 -26.368 1.00 91.19 237 THR A O 1
ATOM 1717 N N . SER A 1 238 ? 16.993 -10.633 -25.054 1.00 89.38 238 SER A N 1
ATOM 1718 C CA . SER A 1 238 ? 16.728 -9.603 -26.055 1.00 89.38 238 SER A CA 1
ATOM 1719 C C . SER A 1 238 ? 17.713 -8.456 -25.843 1.00 89.38 238 SER A C 1
ATOM 1721 O O . SER A 1 238 ? 17.833 -7.962 -24.728 1.00 89.38 238 SER A O 1
ATOM 1723 N N . PHE A 1 239 ? 18.402 -8.026 -26.899 1.00 87.69 239 PHE A N 1
ATOM 1724 C CA . PHE A 1 239 ? 19.348 -6.906 -26.864 1.00 87.69 239 PHE A CA 1
ATOM 1725 C C . PHE A 1 239 ? 18.791 -5.698 -27.625 1.00 87.69 239 PHE A C 1
ATOM 1727 O O . PHE A 1 239 ? 18.049 -5.853 -28.604 1.00 87.69 239 PHE A O 1
ATOM 1734 N N . GLY A 1 240 ? 19.196 -4.494 -27.218 1.00 84.38 240 GLY A N 1
ATOM 1735 C CA . GLY A 1 240 ? 19.065 -3.285 -28.027 1.00 84.38 240 GLY A CA 1
ATOM 1736 C C . GLY A 1 240 ? 19.762 -3.409 -29.383 1.00 84.38 240 GLY A C 1
ATOM 1737 O O . GLY A 1 240 ? 20.602 -4.286 -29.605 1.00 84.38 240 GLY A O 1
ATOM 1738 N N . VAL A 1 241 ? 19.383 -2.540 -30.323 1.00 79.44 241 VAL A N 1
ATOM 1739 C CA . VAL A 1 241 ? 19.888 -2.595 -31.707 1.00 79.44 241 VAL A CA 1
ATOM 1740 C C . VAL A 1 241 ? 20.784 -1.403 -32.013 1.00 79.44 241 VAL A C 1
ATOM 1742 O O . VAL A 1 241 ? 21.840 -1.592 -32.623 1.00 79.44 241 VAL A O 1
ATOM 1745 N N . ASN A 1 242 ? 20.391 -0.201 -31.590 1.00 84.12 242 ASN A N 1
ATOM 1746 C CA . ASN A 1 242 ? 21.217 0.991 -31.694 1.00 84.12 242 ASN A CA 1
ATOM 1747 C C . ASN A 1 242 ? 21.808 1.349 -30.329 1.00 84.12 242 ASN A C 1
ATOM 1749 O O . ASN A 1 242 ? 21.390 0.854 -29.284 1.00 84.12 242 ASN A O 1
ATOM 1753 N N . ILE A 1 243 ? 22.827 2.199 -30.386 1.00 84.81 243 ILE A N 1
ATOM 1754 C CA . ILE A 1 243 ? 23.429 2.827 -29.215 1.00 84.81 243 ILE A CA 1
ATOM 1755 C C . ILE A 1 243 ? 22.448 3.817 -28.591 1.00 84.81 243 ILE A C 1
ATOM 1757 O O . ILE A 1 243 ? 21.684 4.431 -29.327 1.00 84.81 243 ILE A O 1
ATOM 1761 N N . GLU A 1 244 ? 22.505 3.977 -27.272 1.00 86.75 244 GLU A N 1
ATOM 1762 C CA . GLU A 1 244 ? 21.698 4.925 -26.491 1.00 86.75 244 GLU A CA 1
ATOM 1763 C C . GLU A 1 244 ? 20.169 4.638 -26.501 1.00 86.75 244 GLU A C 1
ATOM 1765 O O . GLU A 1 244 ? 19.428 5.347 -25.836 1.00 86.75 244 GLU A O 1
ATOM 1770 N N . ASP A 1 245 ? 19.697 3.542 -27.126 1.00 88.50 245 ASP A N 1
ATOM 1771 C CA . ASP A 1 245 ? 18.278 3.108 -27.174 1.00 88.50 245 ASP A CA 1
ATOM 1772 C C . ASP A 1 245 ? 17.679 2.743 -25.781 1.00 88.50 245 ASP A C 1
ATOM 1774 O O . ASP A 1 245 ? 16.460 2.824 -25.591 1.00 88.50 245 ASP A O 1
ATOM 1778 N N . HIS A 1 246 ? 18.505 2.302 -24.815 1.00 92.00 246 HIS A N 1
ATOM 1779 C CA . HIS A 1 246 ? 18.106 1.858 -23.463 1.00 92.00 246 HIS A CA 1
ATOM 1780 C C . HIS A 1 246 ? 17.011 0.755 -23.436 1.00 92.00 246 HIS A C 1
ATOM 1782 O O . HIS A 1 246 ? 16.004 0.870 -22.725 1.00 92.00 246 HIS A O 1
ATOM 1788 N N . LEU A 1 247 ? 17.179 -0.340 -24.192 1.00 93.94 247 LEU A N 1
ATOM 1789 C CA . LEU A 1 247 ? 16.253 -1.485 -24.128 1.00 93.94 247 LEU A CA 1
ATOM 1790 C C . LEU A 1 247 ? 16.271 -2.139 -22.737 1.00 93.94 247 LEU A C 1
ATOM 1792 O O . LEU A 1 247 ? 17.335 -2.368 -22.185 1.00 93.94 247 LEU A O 1
ATOM 1796 N N . GLY A 1 248 ? 15.111 -2.493 -22.181 1.00 94.88 248 GLY A N 1
ATOM 1797 C CA . GLY A 1 248 ? 15.037 -3.114 -20.850 1.00 94.88 248 GLY A CA 1
ATOM 1798 C C . GLY A 1 248 ? 15.073 -2.113 -19.693 1.00 94.88 248 GLY A C 1
ATOM 1799 O O . GLY A 1 248 ? 15.196 -2.516 -18.541 1.00 94.88 248 GLY A O 1
ATOM 1800 N N . GLN A 1 249 ? 14.915 -0.816 -19.972 1.00 95.06 249 GLN A N 1
ATOM 1801 C CA . GLN A 1 249 ? 14.668 0.202 -18.945 1.00 95.06 249 GLN A CA 1
ATOM 1802 C C . GLN A 1 249 ? 13.311 0.008 -18.233 1.00 95.06 249 GLN A C 1
ATOM 1804 O O . GLN A 1 249 ? 13.153 0.456 -17.099 1.00 95.06 249 GLN A O 1
ATOM 1809 N N . SER A 1 250 ? 12.357 -0.678 -18.870 1.00 98.19 250 SER A N 1
ATOM 1810 C CA . SER A 1 250 ? 11.133 -1.200 -18.256 1.00 98.19 250 SER A CA 1
ATOM 1811 C C . SER A 1 250 ? 10.800 -2.579 -18.845 1.00 98.19 250 SER A C 1
ATOM 1813 O O . SER A 1 250 ? 11.094 -2.843 -20.016 1.00 98.19 250 SER A O 1
ATOM 1815 N N . VAL A 1 251 ? 10.239 -3.475 -18.027 1.00 98.44 251 VAL A N 1
ATOM 1816 C CA . VAL A 1 251 ? 9.845 -4.847 -18.401 1.00 98.44 251 VAL A CA 1
ATOM 1817 C C . VAL A 1 251 ? 8.550 -5.230 -17.683 1.00 98.44 251 VAL A C 1
ATOM 1819 O O . VAL A 1 251 ? 8.321 -4.756 -16.573 1.00 98.44 251 VAL A O 1
ATOM 1822 N N . SER A 1 252 ? 7.721 -6.073 -18.297 1.00 98.06 252 SER A N 1
ATOM 1823 C CA . SER A 1 252 ? 6.503 -6.612 -17.681 1.00 98.06 252 SER A CA 1
ATOM 1824 C C . SER A 1 252 ? 6.062 -7.921 -18.347 1.00 98.06 252 SER A C 1
ATOM 1826 O O . SER A 1 252 ? 6.267 -8.105 -19.551 1.00 98.06 252 SER A O 1
ATOM 1828 N N . ASP A 1 253 ? 5.454 -8.808 -17.564 1.00 96.12 253 ASP A N 1
ATOM 1829 C CA . ASP A 1 253 ? 4.604 -9.905 -18.038 1.00 96.12 253 ASP A CA 1
ATOM 1830 C C . ASP A 1 253 ? 3.382 -9.380 -18.815 1.00 96.12 253 ASP A C 1
ATOM 1832 O O . ASP A 1 253 ? 2.813 -8.338 -18.484 1.00 96.12 253 ASP A O 1
ATOM 1836 N N . VAL A 1 254 ? 2.976 -10.115 -19.850 1.00 97.19 254 VAL A N 1
ATOM 1837 C CA . VAL A 1 254 ? 1.708 -9.901 -20.566 1.00 97.19 254 VAL A CA 1
ATOM 1838 C C . VAL A 1 254 ? 0.909 -11.199 -20.770 1.00 97.19 254 VAL A C 1
ATOM 1840 O O . VAL A 1 254 ? -0.195 -11.136 -21.300 1.00 97.19 254 VAL A O 1
ATOM 1843 N N . GLY A 1 255 ? 1.395 -12.363 -20.323 1.00 95.94 255 GLY A N 1
ATOM 1844 C CA . GLY A 1 255 ? 0.788 -13.676 -20.583 1.00 95.94 255 GLY A CA 1
ATOM 1845 C C . GLY A 1 255 ? 0.840 -14.115 -22.057 1.00 95.94 255 GLY A C 1
ATOM 1846 O O . GLY A 1 255 ? 1.415 -13.431 -22.901 1.00 95.94 255 GLY A O 1
ATOM 1847 N N . ASP A 1 256 ? 0.260 -15.271 -22.389 1.00 96.38 256 ASP A N 1
ATOM 1848 C CA . ASP A 1 256 ? 0.168 -15.803 -23.762 1.00 96.38 256 ASP A CA 1
ATOM 1849 C C . ASP A 1 256 ? -0.761 -14.955 -24.659 1.00 96.38 256 ASP A C 1
ATOM 1851 O O . ASP A 1 256 ? -1.976 -15.165 -24.725 1.00 96.38 256 ASP A O 1
ATOM 1855 N N . LEU A 1 257 ? -0.178 -14.011 -25.405 1.00 96.88 257 LEU A N 1
ATOM 1856 C CA . LEU A 1 257 ? -0.911 -13.110 -26.303 1.00 96.88 257 LEU A CA 1
ATOM 1857 C C . LEU A 1 257 ? -1.301 -13.759 -27.634 1.00 96.88 257 LEU A C 1
ATOM 1859 O O . LEU A 1 257 ? -2.087 -13.198 -28.404 1.00 96.88 257 LEU A O 1
ATOM 1863 N N . ASN A 1 258 ? -0.703 -14.906 -27.962 1.00 94.25 258 ASN A N 1
ATOM 1864 C CA . ASN A 1 258 ? -0.826 -15.532 -29.276 1.00 94.25 258 ASN A CA 1
ATOM 1865 C C . ASN A 1 258 ? -1.581 -16.880 -29.257 1.00 94.25 258 ASN A C 1
ATOM 1867 O O . ASN A 1 258 ? -1.905 -17.423 -30.321 1.00 94.25 258 ASN A O 1
ATOM 1871 N N . GLY A 1 259 ? -1.932 -17.374 -28.067 1.00 94.38 259 GLY A N 1
ATOM 1872 C CA . GLY A 1 259 ? -2.712 -18.586 -27.831 1.00 94.38 259 GLY A CA 1
ATOM 1873 C C . GLY A 1 259 ? -1.941 -19.874 -28.124 1.00 94.38 259 GLY A C 1
ATOM 1874 O O . GLY A 1 259 ? -2.550 -20.864 -28.553 1.00 94.38 259 GLY A O 1
ATOM 1875 N N . ASP A 1 260 ? -0.610 -19.861 -27.986 1.00 94.62 260 ASP A N 1
ATOM 1876 C CA . ASP A 1 260 ? 0.254 -21.010 -28.289 1.00 94.62 260 ASP A CA 1
ATOM 1877 C C . ASP A 1 260 ? 0.857 -21.727 -27.068 1.00 94.62 260 ASP A C 1
ATOM 1879 O O . ASP A 1 260 ? 1.567 -22.736 -27.234 1.00 94.62 260 ASP A O 1
ATOM 1883 N N . GLY A 1 261 ? 0.450 -21.276 -25.877 1.00 94.50 261 GLY A N 1
ATOM 1884 C CA . GLY A 1 261 ? 0.666 -21.859 -24.559 1.00 94.50 261 GLY A CA 1
ATOM 1885 C C . GLY A 1 261 ? 1.937 -21.407 -23.852 1.00 94.50 261 GLY A C 1
ATOM 1886 O O . GLY A 1 261 ? 2.310 -22.073 -22.898 1.00 94.50 261 GLY A O 1
ATOM 1887 N N . TYR A 1 262 ? 2.620 -20.375 -24.354 1.00 95.94 262 TYR A N 1
ATOM 1888 C CA . TYR A 1 262 ? 3.878 -19.841 -23.827 1.00 95.94 262 TYR A CA 1
ATOM 1889 C C . TYR A 1 262 ? 3.659 -18.361 -23.539 1.00 95.94 262 TYR A C 1
ATOM 1891 O O . TYR A 1 262 ? 3.247 -17.641 -24.448 1.00 95.94 262 TYR A O 1
ATOM 1899 N N . ASP A 1 263 ? 3.959 -17.909 -22.326 1.00 96.62 263 ASP A N 1
ATOM 1900 C CA . ASP A 1 263 ? 3.744 -16.506 -21.978 1.00 96.62 263 ASP A CA 1
ATOM 1901 C C . ASP A 1 263 ? 4.709 -15.567 -22.732 1.00 96.62 263 ASP A C 1
ATOM 1903 O O . ASP A 1 263 ? 5.799 -15.957 -23.171 1.00 96.62 263 ASP A O 1
ATOM 1907 N N . GLU A 1 264 ? 4.282 -14.322 -22.941 1.00 96.81 264 GLU A N 1
ATOM 1908 C CA . GLU A 1 264 ? 5.043 -13.252 -23.585 1.00 96.81 264 GLU A CA 1
ATOM 1909 C C . GLU A 1 264 ? 5.566 -12.234 -22.551 1.00 96.81 264 GLU A C 1
ATOM 1911 O O . GLU A 1 264 ? 4.948 -11.992 -21.517 1.00 96.81 264 GLU A O 1
ATOM 1916 N N . VAL A 1 265 ? 6.673 -11.550 -22.875 1.00 97.69 265 VAL A N 1
ATOM 1917 C CA . VAL A 1 265 ? 7.150 -10.382 -22.104 1.00 97.69 265 VAL A CA 1
ATOM 1918 C C . VAL A 1 265 ? 7.187 -9.120 -22.951 1.00 97.69 265 VAL A C 1
ATOM 1920 O O . VAL A 1 265 ? 7.605 -9.130 -24.114 1.00 97.69 265 VAL A O 1
ATOM 1923 N N . LEU A 1 266 ? 6.795 -8.009 -22.339 1.00 98.44 266 LEU A N 1
ATOM 1924 C CA . LEU A 1 266 ? 6.840 -6.667 -22.898 1.00 98.44 266 LEU A CA 1
ATOM 1925 C C . LEU A 1 266 ? 8.070 -5.920 -22.368 1.00 98.44 266 LEU A C 1
ATOM 1927 O O . LEU A 1 266 ? 8.351 -5.913 -21.172 1.00 98.44 266 LEU A O 1
ATOM 1931 N N . VAL A 1 267 ? 8.815 -5.285 -23.272 1.00 98.06 267 VAL A N 1
ATOM 1932 C CA . VAL A 1 267 ? 10.085 -4.611 -22.978 1.00 98.06 267 VAL A CA 1
ATOM 1933 C C . VAL A 1 267 ? 10.079 -3.199 -23.560 1.00 98.06 267 VAL A C 1
ATOM 1935 O O . VAL A 1 267 ? 9.917 -3.023 -24.772 1.00 98.06 267 VAL A O 1
ATOM 1938 N N . GLY A 1 268 ? 10.286 -2.195 -22.710 1.00 97.50 268 GLY A N 1
ATOM 1939 C CA . GLY A 1 268 ? 10.441 -0.797 -23.107 1.00 97.50 268 GLY A CA 1
ATOM 1940 C C . GLY A 1 268 ? 11.830 -0.482 -23.670 1.00 97.50 268 GLY A C 1
ATOM 1941 O O . GLY A 1 268 ? 12.836 -1.075 -23.270 1.00 97.50 268 GLY A O 1
ATOM 1942 N N . VAL A 1 269 ? 11.880 0.457 -24.615 1.00 95.25 269 VAL A N 1
ATOM 1943 C CA . VAL A 1 269 ? 13.091 0.951 -25.288 1.00 95.25 269 VAL A CA 1
ATOM 1944 C C . VAL A 1 269 ? 12.987 2.469 -25.369 1.00 95.25 269 VAL A C 1
ATOM 1946 O O . VAL A 1 269 ? 12.571 3.045 -26.377 1.00 95.25 269 VAL A O 1
ATOM 1949 N N . ARG A 1 270 ? 13.279 3.110 -24.237 1.00 93.19 270 ARG A N 1
ATOM 1950 C CA . ARG A 1 270 ? 12.877 4.489 -23.939 1.00 93.19 270 ARG A CA 1
ATOM 1951 C C . ARG A 1 270 ? 13.345 5.524 -24.962 1.00 93.19 270 ARG A C 1
ATOM 1953 O O . ARG A 1 270 ? 12.645 6.510 -25.171 1.00 93.19 270 ARG A O 1
ATOM 1960 N N . TYR A 1 271 ? 14.505 5.309 -25.573 1.00 93.44 271 TYR A N 1
ATOM 1961 C CA . TYR A 1 271 ? 15.158 6.276 -26.456 1.00 93.44 271 TYR A CA 1
ATOM 1962 C C . TYR A 1 271 ? 15.302 5.758 -27.899 1.00 93.44 271 TYR A C 1
ATOM 1964 O O . TYR A 1 271 ? 16.137 6.241 -28.649 1.00 93.44 271 TYR A O 1
ATOM 1972 N N . ASP A 1 272 ? 14.473 4.787 -28.315 1.00 91.38 272 ASP A N 1
ATOM 1973 C CA . ASP A 1 272 ? 14.479 4.266 -29.691 1.00 91.38 272 ASP A CA 1
ATOM 1974 C C . ASP A 1 272 ? 14.266 5.388 -30.729 1.00 91.38 272 ASP A C 1
ATOM 1976 O O . ASP A 1 272 ? 13.179 5.963 -30.861 1.00 91.38 272 ASP A O 1
ATOM 1980 N N . ASP A 1 273 ? 15.320 5.661 -31.496 1.00 89.88 273 ASP A N 1
ATOM 1981 C CA . ASP A 1 273 ? 15.407 6.754 -32.470 1.00 89.88 273 ASP A CA 1
ATOM 1982 C C . ASP A 1 273 ? 14.599 6.506 -33.767 1.00 89.88 273 ASP A C 1
ATOM 1984 O O . ASP A 1 273 ? 14.516 7.377 -34.644 1.00 89.88 273 ASP A O 1
ATOM 1988 N N . THR A 1 274 ? 14.016 5.311 -33.950 1.00 84.50 274 THR A N 1
ATOM 1989 C CA . THR A 1 274 ? 13.501 4.841 -35.256 1.00 84.50 274 THR A CA 1
ATOM 1990 C C . THR A 1 274 ? 12.417 5.748 -35.859 1.00 84.50 274 THR A C 1
ATOM 1992 O O . THR A 1 274 ? 12.322 5.852 -37.088 1.00 84.50 274 THR A O 1
ATOM 1995 N N . PHE A 1 275 ? 11.616 6.424 -35.027 1.00 80.75 275 PHE A N 1
ATOM 1996 C CA . PHE A 1 275 ? 10.536 7.331 -35.457 1.00 80.75 275 PHE A CA 1
ATOM 1997 C C . PHE A 1 275 ? 10.781 8.815 -35.129 1.00 80.75 275 PHE A C 1
ATOM 1999 O O . PHE A 1 275 ? 9.922 9.661 -35.375 1.00 80.75 275 PHE A O 1
ATOM 2006 N N . GLY A 1 276 ? 11.987 9.154 -34.677 1.00 83.88 276 GLY A N 1
ATOM 2007 C CA . GLY A 1 276 ? 12.384 10.491 -34.245 1.00 83.88 276 GLY A CA 1
ATOM 2008 C C . GLY A 1 276 ? 13.349 10.385 -33.070 1.00 83.88 276 GLY A C 1
ATOM 2009 O O . GLY A 1 276 ? 13.319 9.385 -32.364 1.00 83.88 276 GLY A O 1
ATOM 2010 N N . THR A 1 277 ? 14.195 11.398 -32.867 1.00 90.62 277 THR A N 1
ATOM 2011 C CA . THR A 1 277 ? 15.173 11.378 -31.769 1.00 90.62 277 THR A CA 1
ATOM 2012 C C . THR A 1 277 ? 14.477 11.210 -30.423 1.00 90.62 277 THR A C 1
ATOM 2014 O O . THR A 1 277 ? 13.554 11.975 -30.150 1.00 90.62 277 THR A O 1
ATOM 2017 N N . ASP A 1 278 ? 14.878 10.230 -29.616 1.00 91.88 278 ASP A N 1
ATOM 2018 C CA . ASP A 1 278 ? 14.253 9.914 -28.320 1.00 91.88 278 ASP A CA 1
ATOM 2019 C C . ASP A 1 278 ? 12.722 9.669 -28.395 1.00 91.88 278 ASP A C 1
ATOM 2021 O O . ASP A 1 278 ? 11.986 9.949 -27.445 1.00 91.88 278 ASP A O 1
ATOM 2025 N N . ALA A 1 279 ? 12.197 9.203 -29.538 1.00 93.56 279 ALA A N 1
ATOM 2026 C CA . ALA A 1 279 ? 10.762 8.926 -29.688 1.00 93.56 279 ALA A CA 1
ATOM 2027 C C . ALA A 1 279 ? 10.317 7.719 -28.848 1.00 93.56 279 ALA A C 1
ATOM 2029 O O . ALA A 1 279 ? 9.232 7.728 -28.261 1.00 93.56 279 ALA A O 1
ATOM 2030 N N . GLY A 1 280 ? 11.173 6.699 -28.767 1.00 95.94 280 GLY A N 1
ATOM 2031 C CA . GLY A 1 280 ? 10.956 5.516 -27.947 1.00 95.94 280 GLY A CA 1
ATOM 2032 C C . GLY A 1 280 ? 10.094 4.437 -28.611 1.00 95.94 280 GLY A C 1
ATOM 2033 O O . GLY A 1 280 ? 9.316 4.680 -29.545 1.00 95.94 280 GLY A O 1
ATOM 2034 N N . SER A 1 281 ? 10.254 3.203 -28.136 1.00 96.31 281 SER A N 1
ATOM 2035 C CA . SER A 1 281 ? 9.498 2.039 -28.598 1.00 96.31 281 SER A CA 1
ATOM 2036 C C . SER A 1 281 ? 9.220 1.043 -27.468 1.00 96.31 281 SER A C 1
ATOM 2038 O O . SER A 1 281 ? 9.798 1.112 -26.384 1.00 96.31 281 SER A O 1
ATOM 2040 N N . ALA A 1 282 ? 8.313 0.102 -27.716 1.00 97.44 282 ALA A N 1
ATOM 2041 C CA . ALA A 1 282 ? 8.083 -1.048 -26.850 1.00 97.44 282 ALA A CA 1
ATOM 2042 C C . ALA A 1 282 ? 7.929 -2.321 -27.689 1.00 97.44 282 ALA A C 1
ATOM 2044 O O . ALA A 1 282 ? 7.432 -2.285 -28.819 1.00 97.44 282 ALA A O 1
ATOM 2045 N N . ARG A 1 283 ? 8.409 -3.445 -27.156 1.00 95.88 283 ARG A N 1
ATOM 2046 C CA . ARG A 1 283 ? 8.608 -4.706 -27.882 1.00 95.88 283 ARG A CA 1
ATOM 2047 C C . ARG A 1 283 ? 8.000 -5.856 -27.096 1.00 95.88 283 ARG A C 1
ATOM 2049 O O . ARG A 1 283 ? 8.411 -6.080 -25.964 1.00 95.88 283 ARG A O 1
ATOM 2056 N N . VAL A 1 284 ? 7.089 -6.607 -27.707 1.00 97.62 284 VAL A N 1
ATOM 2057 C CA . VAL A 1 284 ? 6.640 -7.895 -27.155 1.00 97.62 284 VAL A CA 1
ATOM 2058 C C . VAL A 1 284 ? 7.544 -8.993 -27.700 1.00 97.62 284 VAL A C 1
ATOM 2060 O O . VAL A 1 284 ? 7.746 -9.072 -28.917 1.00 97.62 284 VAL A O 1
ATOM 2063 N N . ILE A 1 285 ? 8.091 -9.829 -26.821 1.00 95.75 285 ILE A N 1
ATOM 2064 C CA . ILE A 1 285 ? 8.968 -10.952 -27.160 1.00 95.75 285 ILE A CA 1
ATOM 2065 C C . ILE A 1 285 ? 8.238 -12.266 -26.873 1.00 95.75 285 ILE A C 1
ATOM 2067 O O . ILE A 1 285 ? 7.834 -12.515 -25.741 1.00 95.75 285 ILE A O 1
ATOM 2071 N N . ASN A 1 286 ? 8.104 -13.106 -27.902 1.00 94.00 286 ASN A N 1
ATOM 2072 C CA . ASN A 1 286 ? 7.434 -14.401 -27.826 1.00 94.00 286 ASN A CA 1
ATOM 2073 C C . ASN A 1 286 ? 8.253 -15.425 -27.037 1.00 94.00 286 ASN A C 1
ATOM 2075 O O . ASN A 1 286 ? 9.371 -15.746 -27.455 1.00 94.00 286 ASN A O 1
ATOM 2079 N N . GLY A 1 287 ? 7.688 -15.987 -25.963 1.00 90.94 287 GLY A N 1
ATOM 2080 C CA . GLY A 1 287 ? 8.402 -16.904 -25.066 1.00 90.94 287 GLY A CA 1
ATOM 2081 C C . GLY A 1 287 ? 8.936 -18.145 -25.769 1.00 90.94 287 GLY A C 1
ATOM 2082 O O . GLY A 1 287 ? 10.117 -18.482 -25.661 1.00 90.94 287 GLY A O 1
ATOM 2083 N N . LYS A 1 288 ? 8.110 -18.755 -26.629 1.00 90.50 288 LYS A N 1
ATOM 2084 C CA . LYS A 1 288 ? 8.465 -19.973 -27.376 1.00 90.50 288 LYS A CA 1
ATOM 2085 C C . LYS A 1 288 ? 9.699 -19.811 -28.280 1.00 90.50 288 LYS A C 1
ATOM 2087 O O . LYS A 1 288 ? 10.423 -20.783 -28.519 1.00 90.50 288 LYS A O 1
ATOM 2092 N N . THR A 1 289 ? 9.910 -18.631 -28.868 1.00 89.75 289 THR A N 1
ATOM 2093 C CA . THR A 1 289 ? 10.925 -18.427 -29.923 1.00 89.75 289 THR A CA 1
ATOM 2094 C C . THR A 1 289 ? 11.999 -17.392 -29.601 1.00 89.75 289 THR A C 1
ATOM 2096 O O . THR A 1 289 ? 12.994 -17.331 -30.329 1.00 89.75 289 THR A O 1
ATOM 2099 N N . GLY A 1 290 ? 11.812 -16.568 -28.567 1.00 86.62 290 GLY A N 1
ATOM 2100 C CA . GLY A 1 290 ? 12.638 -15.390 -28.289 1.00 86.62 290 GLY A CA 1
ATOM 2101 C C . GLY A 1 290 ? 12.587 -14.323 -29.393 1.00 86.62 290 GLY A C 1
ATOM 2102 O O . GLY A 1 290 ? 13.448 -13.444 -29.444 1.00 86.62 290 GLY A O 1
ATOM 2103 N N . ALA A 1 291 ? 11.634 -14.416 -30.327 1.00 90.56 291 ALA A N 1
ATOM 2104 C CA . ALA A 1 291 ? 11.475 -13.469 -31.422 1.00 90.56 291 ALA A CA 1
ATOM 2105 C C . ALA A 1 291 ? 10.502 -12.347 -31.046 1.00 90.56 291 ALA A C 1
ATOM 2107 O O . ALA A 1 291 ? 9.569 -12.537 -30.273 1.00 90.56 291 ALA A O 1
ATOM 2108 N N . MET A 1 292 ? 10.690 -11.178 -31.650 1.00 92.56 292 MET A N 1
ATOM 2109 C CA . MET A 1 292 ? 9.761 -10.057 -31.522 1.00 92.56 292 MET A CA 1
ATOM 2110 C C . MET A 1 292 ? 8.410 -10.403 -32.168 1.00 92.56 292 MET A C 1
ATOM 2112 O O . MET A 1 292 ? 8.354 -10.656 -33.375 1.00 92.56 292 MET A O 1
ATOM 2116 N N . LEU A 1 293 ? 7.345 -10.392 -31.365 1.00 95.12 293 LEU A N 1
ATOM 2117 C CA . LEU A 1 293 ? 5.956 -10.581 -31.788 1.00 95.12 293 LEU A CA 1
ATOM 2118 C C . LEU A 1 293 ? 5.355 -9.252 -32.266 1.00 95.12 293 LEU A C 1
ATOM 2120 O O . LEU A 1 293 ? 4.889 -9.152 -33.403 1.00 95.12 293 LEU A O 1
ATOM 2124 N N . TYR A 1 294 ? 5.455 -8.213 -31.430 1.00 96.81 294 TYR A N 1
ATOM 2125 C CA . TYR A 1 294 ? 4.973 -6.861 -31.719 1.00 96.81 294 TYR A CA 1
ATOM 2126 C C . TYR A 1 294 ? 6.047 -5.798 -31.472 1.00 96.81 294 TYR A C 1
ATOM 2128 O O . TYR A 1 294 ? 6.961 -5.981 -30.665 1.00 96.81 294 TYR A O 1
ATOM 2136 N N . LEU A 1 295 ? 5.907 -4.672 -32.174 1.00 95.38 295 LEU A N 1
ATOM 2137 C CA . LEU A 1 295 ? 6.752 -3.489 -32.051 1.00 95.38 295 LEU A CA 1
ATOM 2138 C C . LEU A 1 295 ? 5.883 -2.236 -32.151 1.00 95.38 295 LEU A C 1
ATOM 2140 O O . LEU A 1 295 ? 5.215 -2.010 -33.163 1.00 95.38 295 LEU A O 1
ATOM 2144 N N . PHE A 1 296 ? 5.923 -1.430 -31.100 1.00 96.06 296 PHE A N 1
ATOM 2145 C CA . PHE A 1 296 ? 5.119 -0.232 -30.912 1.00 96.06 296 PHE A CA 1
ATOM 2146 C C . PHE A 1 296 ? 6.026 0.994 -30.817 1.00 96.06 296 PHE A C 1
ATOM 2148 O O . PHE A 1 296 ? 7.095 0.903 -30.226 1.00 96.06 296 PHE A O 1
ATOM 2155 N N . PHE A 1 297 ? 5.612 2.139 -31.361 1.00 93.94 297 PHE A N 1
ATOM 2156 C CA . PHE A 1 297 ? 6.441 3.351 -31.435 1.00 93.94 297 PHE A CA 1
ATOM 2157 C C . PHE A 1 297 ? 5.751 4.575 -30.811 1.00 93.94 297 PHE A C 1
ATOM 2159 O O . PHE A 1 297 ? 4.514 4.663 -30.798 1.00 93.94 297 PHE A O 1
ATOM 2166 N N . GLY A 1 298 ? 6.561 5.530 -30.340 1.00 90.94 298 GLY A N 1
ATOM 2167 C CA . GLY A 1 298 ? 6.130 6.894 -30.008 1.00 90.94 298 GLY A CA 1
ATOM 2168 C C . GLY A 1 298 ? 5.582 7.667 -31.218 1.00 90.94 298 GLY A C 1
ATOM 2169 O O . GLY A 1 298 ? 5.656 7.203 -32.359 1.00 90.94 298 GLY A O 1
ATOM 2170 N N . GLU A 1 299 ? 4.987 8.839 -30.980 1.00 87.00 299 GLU A N 1
ATOM 2171 C CA . GLU A 1 299 ? 4.363 9.663 -32.033 1.00 87.00 299 GLU A CA 1
ATOM 2172 C C . GLU A 1 299 ? 5.333 10.697 -32.609 1.00 87.00 299 GLU A C 1
ATOM 2174 O O . GLU A 1 299 ? 5.291 10.992 -33.808 1.00 87.00 299 GLU A O 1
ATOM 2179 N N . ALA A 1 300 ? 6.199 11.237 -31.753 1.00 89.56 300 ALA A N 1
ATOM 2180 C CA . ALA A 1 300 ? 7.120 12.320 -32.041 1.00 89.56 300 ALA A CA 1
ATOM 2181 C C . ALA A 1 300 ? 8.476 12.134 -31.338 1.00 89.56 300 ALA A C 1
ATOM 2183 O O . ALA A 1 300 ? 8.651 11.306 -30.448 1.00 89.56 300 ALA A O 1
ATOM 2184 N N . ALA A 1 301 ? 9.458 12.926 -31.769 1.00 91.69 301 ALA A N 1
ATOM 2185 C CA . ALA A 1 301 ? 10.776 12.984 -31.149 1.00 91.69 301 ALA A CA 1
ATOM 2186 C C . ALA A 1 301 ? 10.687 13.597 -29.740 1.00 91.69 301 ALA A C 1
ATOM 2188 O O . ALA A 1 301 ? 10.118 14.677 -29.589 1.00 91.69 301 ALA A O 1
ATOM 2189 N N . GLY A 1 302 ? 11.291 12.944 -28.748 1.00 88.38 302 GLY A N 1
ATOM 2190 C CA . GLY A 1 302 ? 11.283 13.363 -27.347 1.00 88.38 302 GLY A CA 1
ATOM 2191 C C . GLY A 1 302 ? 10.138 12.798 -26.502 1.00 88.38 302 GLY A C 1
ATOM 2192 O O . GLY A 1 302 ? 10.131 13.055 -25.305 1.00 88.38 302 GLY A O 1
ATOM 2193 N N . ASP A 1 303 ? 9.214 12.012 -27.071 1.00 91.62 303 ASP A N 1
ATOM 2194 C CA . ASP A 1 303 ? 8.091 11.392 -26.341 1.00 91.62 303 ASP A CA 1
ATOM 2195 C C . ASP A 1 303 ? 8.530 10.401 -25.248 1.00 91.62 303 ASP A C 1
ATOM 2197 O O . ASP A 1 303 ? 7.781 10.157 -24.295 1.00 91.62 303 ASP A O 1
ATOM 2201 N N . VAL A 1 304 ? 9.720 9.806 -25.406 1.00 95.31 304 VAL A N 1
ATOM 2202 C CA . VAL A 1 304 ? 10.295 8.735 -24.574 1.00 95.31 304 VAL A CA 1
ATOM 2203 C C . VAL A 1 304 ? 9.339 7.560 -24.317 1.00 95.31 304 VAL A C 1
ATOM 2205 O O . VAL A 1 304 ? 9.209 7.049 -23.197 1.00 95.31 304 VAL A O 1
ATOM 2208 N N . PHE A 1 305 ? 8.634 7.145 -25.371 1.00 97.31 305 PHE A N 1
ATOM 2209 C CA . PHE A 1 305 ? 7.670 6.049 -25.339 1.00 97.31 305 PHE A CA 1
ATOM 2210 C C . PHE A 1 305 ? 8.338 4.725 -24.933 1.00 97.31 305 PHE A C 1
ATOM 2212 O O . PHE A 1 305 ? 9.446 4.417 -25.364 1.00 97.31 305 PHE A O 1
ATOM 2219 N N . GLY A 1 306 ? 7.682 3.938 -24.080 1.00 97.25 306 GLY A N 1
ATOM 2220 C CA . GLY A 1 306 ? 8.314 2.771 -23.454 1.00 97.25 306 GLY A CA 1
ATOM 2221 C C . GLY A 1 306 ? 9.107 3.100 -22.186 1.00 97.25 306 GLY A C 1
ATOM 2222 O O . GLY A 1 306 ? 9.862 2.251 -21.721 1.00 97.25 306 GLY A O 1
ATOM 2223 N N . THR A 1 307 ? 8.922 4.291 -21.590 1.00 97.25 307 THR A N 1
ATOM 2224 C CA . THR A 1 307 ? 9.457 4.580 -20.240 1.00 97.25 307 THR A CA 1
ATOM 2225 C C . THR A 1 307 ? 8.891 3.615 -19.192 1.00 97.25 307 THR A C 1
ATOM 2227 O O . THR A 1 307 ? 9.586 3.225 -18.254 1.00 97.25 307 THR A O 1
ATOM 2230 N N . ALA A 1 308 ? 7.615 3.268 -19.339 1.00 98.50 308 ALA A N 1
ATOM 2231 C CA . ALA A 1 308 ? 6.904 2.324 -18.497 1.00 98.50 308 ALA A CA 1
ATOM 2232 C C . ALA A 1 308 ? 6.008 1.456 -19.387 1.00 98.50 308 ALA A C 1
ATOM 2234 O O . ALA A 1 308 ? 5.476 1.935 -20.396 1.00 98.50 308 ALA A O 1
ATOM 2235 N N . VAL A 1 309 ? 5.877 0.186 -19.020 1.00 98.75 309 VAL A N 1
ATOM 2236 C CA . VAL A 1 309 ? 5.112 -0.831 -19.742 1.00 98.75 309 VAL A CA 1
ATOM 2237 C C . VAL A 1 309 ? 4.426 -1.746 -18.735 1.00 98.75 309 VAL A C 1
ATOM 2239 O O . VAL A 1 309 ? 5.017 -2.027 -17.694 1.00 98.75 309 VAL A O 1
ATOM 2242 N N . ALA A 1 310 ? 3.221 -2.217 -19.048 1.00 98.50 310 ALA A N 1
ATOM 2243 C CA . ALA A 1 310 ? 2.536 -3.238 -18.259 1.00 98.50 310 ALA A CA 1
ATOM 2244 C C . ALA A 1 310 ? 1.591 -4.082 -19.126 1.00 98.50 310 ALA A C 1
ATOM 2246 O O . ALA A 1 310 ? 1.010 -3.565 -20.085 1.00 98.50 310 ALA A O 1
ATOM 2247 N N . GLY A 1 311 ? 1.408 -5.356 -18.776 1.00 98.06 311 GLY A N 1
ATOM 2248 C CA . GLY A 1 311 ? 0.155 -6.056 -19.069 1.00 98.06 311 GLY A CA 1
ATOM 2249 C C . GLY A 1 311 ? -0.979 -5.479 -18.218 1.00 98.06 311 GLY A C 1
ATOM 2250 O O . GLY A 1 311 ? -0.738 -5.060 -17.084 1.00 98.06 311 GLY A O 1
ATOM 2251 N N . ILE A 1 312 ? -2.194 -5.418 -18.769 1.00 97.25 312 ILE A N 1
ATOM 2252 C CA . ILE A 1 312 ? -3.368 -4.862 -18.070 1.00 97.25 312 ILE A CA 1
ATOM 2253 C C . ILE A 1 312 ? -4.520 -5.850 -17.875 1.00 97.25 312 ILE A C 1
ATOM 2255 O O . ILE A 1 312 ? -5.537 -5.447 -17.338 1.00 97.25 312 ILE A O 1
ATOM 2259 N N . GLY A 1 313 ? -4.363 -7.117 -18.271 1.00 96.56 313 GLY A N 1
ATOM 2260 C CA . GLY A 1 313 ? -5.471 -8.081 -18.287 1.00 96.56 313 GLY A CA 1
ATOM 2261 C C . GLY A 1 313 ? -6.383 -7.904 -19.508 1.00 96.56 313 GLY A C 1
ATOM 2262 O O . GLY A 1 313 ? -6.036 -7.173 -20.436 1.00 96.56 313 GLY A O 1
ATOM 2263 N N . ASP A 1 314 ? -7.512 -8.606 -19.561 1.00 97.19 314 ASP A N 1
ATOM 2264 C CA . ASP A 1 314 ? -8.452 -8.576 -20.691 1.00 97.19 314 ASP A CA 1
ATOM 2265 C C . ASP A 1 314 ? -9.376 -7.349 -20.610 1.00 97.19 314 ASP A C 1
ATOM 2267 O O . ASP A 1 314 ? -10.541 -7.411 -20.209 1.00 97.19 314 ASP A O 1
ATOM 2271 N N . ALA A 1 315 ? -8.844 -6.202 -21.029 1.00 96.81 315 ALA A N 1
ATOM 2272 C CA . ALA A 1 315 ? -9.552 -4.925 -21.047 1.00 96.81 315 ALA A CA 1
ATOM 2273 C C . ALA A 1 315 ? -10.672 -4.848 -22.110 1.00 96.81 315 ALA A C 1
ATOM 2275 O O . ALA A 1 315 ? -11.401 -3.856 -22.166 1.00 96.81 315 ALA A O 1
ATOM 2276 N N . ASN A 1 316 ? -10.826 -5.857 -22.984 1.00 95.38 316 ASN A N 1
ATOM 2277 C CA . ASN A 1 316 ? -11.777 -5.822 -24.104 1.00 95.38 316 ASN A CA 1
ATOM 2278 C C . ASN A 1 316 ? -12.753 -7.018 -24.186 1.00 95.38 316 ASN A C 1
ATOM 2280 O O . ASN A 1 316 ? -13.707 -6.979 -24.975 1.00 95.38 316 ASN A O 1
ATOM 2284 N N . GLY A 1 317 ? -12.567 -8.041 -23.352 1.00 95.81 317 GLY A N 1
ATOM 2285 C CA . GLY A 1 317 ? -13.411 -9.230 -23.247 1.00 95.81 317 GLY A CA 1
ATOM 2286 C C . GLY A 1 317 ? -13.223 -10.239 -24.386 1.00 95.81 317 GLY A C 1
ATOM 2287 O O . GLY A 1 317 ? -14.180 -10.957 -24.716 1.00 95.81 317 GLY A O 1
ATOM 2288 N N . ASP A 1 318 ? -12.054 -10.276 -25.041 1.00 95.69 318 ASP A N 1
ATOM 2289 C CA . ASP A 1 318 ? -11.747 -11.260 -26.097 1.00 95.69 318 ASP A CA 1
ATOM 2290 C C . ASP A 1 318 ? -11.035 -12.530 -25.596 1.00 95.69 318 ASP A C 1
ATOM 2292 O O . ASP A 1 318 ? -10.913 -13.507 -26.349 1.00 95.69 318 ASP A O 1
ATOM 2296 N N . GLY A 1 319 ? -10.703 -12.578 -24.304 1.00 95.56 319 GLY A N 1
ATOM 2297 C CA . GLY A 1 319 ? -10.042 -13.684 -23.619 1.00 95.56 319 GLY A CA 1
ATOM 2298 C C . GLY A 1 319 ? -8.523 -13.687 -23.772 1.00 95.56 319 GLY A C 1
ATOM 2299 O O . GLY A 1 319 ? -7.911 -14.737 -23.560 1.00 95.56 319 GLY A O 1
ATOM 2300 N N . VAL A 1 320 ? -7.928 -12.565 -24.183 1.00 97.62 320 VAL A N 1
ATOM 2301 C CA . VAL A 1 320 ? -6.481 -12.367 -24.304 1.00 97.62 320 VAL A CA 1
ATOM 2302 C C . VAL A 1 320 ? -6.102 -11.091 -23.559 1.00 97.62 320 VAL A C 1
ATOM 2304 O O . VAL A 1 320 ? -6.764 -10.070 -23.695 1.00 97.62 320 VAL A O 1
ATOM 2307 N N . ASN A 1 321 ? -5.017 -11.142 -22.789 1.00 97.56 321 ASN A N 1
ATOM 2308 C CA . ASN A 1 321 ? -4.525 -9.972 -22.071 1.00 97.56 321 ASN A CA 1
ATOM 2309 C C . ASN A 1 321 ? -4.152 -8.838 -23.037 1.00 97.56 321 ASN A C 1
ATOM 2311 O O . ASN A 1 321 ? -3.517 -9.055 -24.069 1.00 97.56 321 ASN A O 1
ATOM 2315 N N . ASP A 1 322 ? -4.457 -7.613 -22.648 1.00 98.38 322 ASP A N 1
ATOM 2316 C CA . ASP A 1 322 ? -4.061 -6.388 -23.322 1.00 98.38 322 ASP A CA 1
ATOM 2317 C C . ASP A 1 322 ? -2.848 -5.754 -22.625 1.00 98.38 322 ASP A C 1
ATOM 2319 O O . ASP A 1 322 ? -2.390 -6.193 -21.563 1.00 98.38 322 ASP A O 1
ATOM 2323 N N . LEU A 1 323 ? -2.274 -4.719 -23.244 1.00 98.44 323 LEU A N 1
ATOM 2324 C CA . LEU A 1 323 ? -1.063 -4.072 -22.735 1.00 98.44 323 LEU A CA 1
ATOM 2325 C C . LEU A 1 323 ? -1.077 -2.553 -22.884 1.00 98.44 323 LEU A C 1
ATOM 2327 O O . LEU A 1 323 ? -1.643 -1.998 -23.829 1.00 98.44 323 LEU A O 1
ATOM 2331 N N . ILE A 1 324 ? -0.370 -1.880 -21.979 1.00 98.81 324 ILE A N 1
ATOM 2332 C CA . ILE A 1 324 ? -0.230 -0.425 -21.929 1.00 98.81 324 ILE A CA 1
ATOM 2333 C C . ILE A 1 324 ? 1.240 -0.001 -21.997 1.00 98.81 324 ILE A C 1
ATOM 2335 O O . ILE A 1 324 ? 2.139 -0.657 -21.466 1.00 98.81 324 ILE A O 1
ATOM 2339 N N . VAL A 1 325 ? 1.492 1.126 -22.663 1.00 98.75 325 VAL A N 1
ATOM 2340 C CA . VAL A 1 325 ? 2.826 1.724 -22.791 1.00 98.75 325 VAL A CA 1
ATOM 2341 C C . VAL A 1 325 ? 2.753 3.234 -22.567 1.00 98.75 325 VAL A C 1
ATOM 2343 O O . VAL A 1 325 ? 1.919 3.911 -23.172 1.00 98.75 325 VAL A O 1
ATOM 2346 N N . GLY A 1 326 ? 3.642 3.759 -21.721 1.00 98.31 326 GLY A N 1
ATOM 2347 C CA . GLY A 1 326 ? 3.725 5.176 -21.360 1.00 98.31 326 GLY A CA 1
ATOM 2348 C C . GLY A 1 326 ? 4.857 5.955 -22.045 1.00 98.31 326 GLY A C 1
ATOM 2349 O O . GLY A 1 326 ? 5.945 5.425 -22.294 1.00 98.31 326 GLY A O 1
ATOM 2350 N N . GLY A 1 327 ? 4.602 7.236 -22.325 1.00 97.12 327 GLY A N 1
ATOM 2351 C CA . GLY A 1 327 ? 5.533 8.213 -22.905 1.00 97.12 327 GLY A CA 1
ATOM 2352 C C . GLY A 1 327 ? 5.391 9.577 -22.225 1.00 97.12 327 GLY A C 1
ATOM 2353 O O . GLY A 1 327 ? 4.683 10.460 -22.704 1.00 97.12 327 GLY A O 1
ATOM 2354 N N . HIS A 1 328 ? 6.029 9.733 -21.065 1.00 96.56 328 HIS A N 1
ATOM 2355 C CA . HIS A 1 328 ? 5.769 10.834 -20.126 1.00 96.56 328 HIS A CA 1
ATOM 2356 C C . HIS A 1 328 ? 6.263 12.224 -20.544 1.00 96.56 328 HIS A C 1
ATOM 2358 O O . HIS A 1 328 ? 5.908 13.200 -19.890 1.00 96.56 328 HIS A O 1
ATOM 2364 N N . LEU A 1 329 ? 7.071 12.343 -21.602 1.00 96.44 329 LEU A N 1
ATOM 2365 C CA . LEU A 1 329 ? 7.507 13.646 -22.121 1.00 96.44 329 LEU A CA 1
ATOM 2366 C C . LEU A 1 329 ? 6.734 14.081 -23.374 1.00 96.44 329 LEU A C 1
ATOM 2368 O O . LEU A 1 329 ? 7.041 15.135 -23.929 1.00 96.44 329 LEU A O 1
ATOM 2372 N N . ASN A 1 330 ? 5.717 13.318 -23.799 1.00 94.94 330 ASN A N 1
ATOM 2373 C CA . ASN A 1 330 ? 4.891 13.682 -24.948 1.00 94.94 330 ASN A CA 1
ATOM 2374 C C . ASN A 1 330 ? 4.295 15.093 -24.804 1.00 94.94 330 ASN A C 1
ATOM 2376 O O . ASN A 1 330 ? 3.751 15.450 -23.755 1.00 94.94 330 ASN A O 1
ATOM 2380 N N . ASP A 1 331 ? 4.394 15.882 -25.878 1.00 93.50 331 ASP A N 1
ATOM 2381 C CA . ASP A 1 331 ? 4.094 17.318 -25.884 1.00 93.50 331 ASP A CA 1
ATOM 2382 C C . ASP A 1 331 ? 2.852 17.714 -26.710 1.00 93.50 331 ASP A C 1
ATOM 2384 O O . ASP A 1 331 ? 2.566 18.903 -26.878 1.00 93.50 331 ASP A O 1
ATOM 2388 N N . ASN A 1 332 ? 2.070 16.734 -27.187 1.00 89.81 332 ASN A N 1
ATOM 2389 C CA . ASN A 1 332 ? 0.913 16.949 -28.071 1.00 89.81 332 ASN A CA 1
ATOM 2390 C C . ASN A 1 332 ? -0.168 17.885 -27.490 1.00 89.81 332 ASN A C 1
ATOM 2392 O O . ASN A 1 332 ? -0.857 18.574 -28.249 1.00 89.81 332 ASN A O 1
ATOM 2396 N N . VAL A 1 333 ? -0.358 17.873 -26.164 1.00 92.94 333 VAL A N 1
ATOM 2397 C CA . VAL A 1 333 ? -1.362 18.688 -25.453 1.00 92.94 333 VAL A CA 1
ATOM 2398 C C . VAL A 1 333 ? -0.711 19.914 -24.809 1.00 92.94 333 VAL A C 1
ATOM 2400 O O . VAL A 1 333 ? -1.142 21.044 -25.055 1.00 92.94 333 VAL A O 1
ATOM 2403 N N . ALA A 1 334 ? 0.346 19.694 -24.028 1.00 92.94 334 ALA A N 1
ATOM 2404 C CA . ALA A 1 334 ? 1.216 20.708 -23.439 1.00 92.94 334 ALA A CA 1
ATOM 2405 C C . ALA A 1 334 ? 2.636 20.122 -23.273 1.00 92.94 334 ALA A C 1
ATOM 2407 O O . ALA A 1 334 ? 2.766 18.898 -23.247 1.00 92.94 334 ALA A O 1
ATOM 2408 N N . PRO A 1 335 ? 3.699 20.947 -23.165 1.00 95.06 335 PRO A N 1
ATOM 2409 C CA . PRO A 1 335 ? 5.069 20.457 -22.991 1.00 95.06 335 PRO A CA 1
ATOM 2410 C C . PRO A 1 335 ? 5.202 19.444 -21.847 1.00 95.06 335 PRO A C 1
ATOM 2412 O O . PRO A 1 335 ? 4.816 19.733 -20.715 1.00 95.06 335 PRO A O 1
ATOM 2415 N N . SER A 1 336 ? 5.745 18.262 -22.144 1.00 95.38 336 SER A N 1
ATOM 2416 C CA . SER A 1 336 ? 5.918 17.163 -21.181 1.00 95.38 336 SER A CA 1
ATOM 2417 C C . SER A 1 336 ? 4.645 16.793 -20.395 1.00 95.38 336 SER A C 1
ATOM 2419 O O . SER A 1 336 ? 4.730 16.386 -19.235 1.00 95.38 336 SER A O 1
ATOM 2421 N N . ALA A 1 337 ? 3.461 16.964 -20.993 1.00 95.81 337 ALA A N 1
ATOM 2422 C CA . ALA A 1 337 ? 2.203 16.536 -20.382 1.00 95.81 337 ALA A CA 1
ATOM 2423 C C . ALA A 1 337 ? 2.163 15.013 -20.213 1.00 95.81 337 ALA A C 1
ATOM 2425 O O . ALA A 1 337 ? 1.664 14.507 -19.210 1.00 95.81 337 ALA A O 1
ATOM 2426 N N . GLY A 1 338 ? 2.749 14.296 -21.175 1.00 97.56 338 GLY A N 1
ATOM 2427 C CA . GLY A 1 338 ? 2.839 12.845 -21.172 1.00 97.56 338 GLY A CA 1
ATOM 2428 C C . GLY A 1 338 ? 1.626 12.157 -21.795 1.00 97.56 338 GLY A C 1
ATOM 2429 O O . GLY A 1 338 ? 0.619 12.785 -22.133 1.00 97.56 338 GLY A O 1
ATOM 2430 N N . MET A 1 339 ? 1.744 10.851 -22.016 1.00 97.31 339 MET A N 1
ATOM 2431 C CA . MET A 1 339 ? 0.723 10.042 -22.678 1.00 97.31 339 MET A CA 1
ATOM 2432 C C . MET A 1 339 ? 0.830 8.560 -22.316 1.00 97.31 339 MET A C 1
ATOM 2434 O O . MET A 1 339 ? 1.900 8.079 -21.935 1.00 97.31 339 MET A O 1
ATOM 2438 N N . VAL A 1 340 ? -0.267 7.828 -22.506 1.00 98.44 340 VAL A N 1
ATOM 2439 C CA . VAL A 1 340 ? -0.280 6.359 -22.539 1.00 98.44 340 VAL A CA 1
ATOM 2440 C C . VAL A 1 340 ? -1.044 5.857 -23.758 1.00 98.44 340 VAL A C 1
ATOM 2442 O O . VAL A 1 340 ? -1.963 6.517 -24.258 1.00 98.44 340 VAL A O 1
ATOM 2445 N N . ARG A 1 341 ? -0.691 4.660 -24.228 1.00 98.25 341 ARG A N 1
ATOM 2446 C CA . ARG A 1 341 ? -1.438 3.955 -25.271 1.00 98.25 341 ARG A CA 1
ATOM 2447 C C . ARG A 1 341 ? -1.689 2.505 -24.879 1.00 98.25 341 ARG A C 1
ATOM 2449 O O . ARG A 1 341 ? -0.744 1.799 -24.532 1.00 98.25 341 ARG A O 1
ATOM 2456 N N . VAL A 1 342 ? -2.950 2.096 -24.980 1.00 98.62 342 VAL A N 1
ATOM 2457 C CA . VAL A 1 342 ? -3.438 0.731 -24.751 1.00 98.62 342 VAL A CA 1
ATOM 2458 C C . VAL A 1 342 ? -3.561 0.011 -26.093 1.00 98.62 342 VAL A C 1
ATOM 2460 O O . VAL A 1 342 ? -4.069 0.580 -27.070 1.00 98.62 342 VAL A O 1
ATOM 2463 N N . TYR A 1 343 ? -3.096 -1.233 -26.146 1.00 98.69 343 TYR A N 1
ATOM 2464 C CA . TYR A 1 343 ? -3.111 -2.085 -27.330 1.00 98.69 343 TYR A CA 1
ATOM 2465 C C . TYR A 1 343 ? -3.784 -3.417 -27.029 1.00 98.69 343 TYR A C 1
ATOM 2467 O O . TYR A 1 343 ? -3.487 -4.037 -26.011 1.00 98.69 343 TYR A O 1
ATOM 2475 N N . ASN A 1 344 ? -4.590 -3.885 -27.982 1.00 98.00 344 ASN A N 1
ATOM 2476 C CA . ASN A 1 344 ? -5.187 -5.210 -27.924 1.00 98.00 344 ASN A CA 1
ATOM 2477 C C . ASN A 1 344 ? -4.098 -6.276 -28.111 1.00 98.00 344 ASN A C 1
ATOM 2479 O O . ASN A 1 344 ? -3.423 -6.271 -29.149 1.00 98.00 344 ASN A O 1
ATOM 2483 N N . GLY A 1 345 ? -3.921 -7.185 -27.153 1.00 97.31 345 GLY A N 1
ATOM 2484 C CA . GLY A 1 345 ? -2.831 -8.167 -27.176 1.00 97.31 345 GLY A CA 1
ATOM 2485 C C . GLY A 1 345 ? -2.967 -9.189 -28.304 1.00 97.31 345 GLY A C 1
ATOM 2486 O O . GLY A 1 345 ? -1.992 -9.489 -29.000 1.00 97.31 345 GLY A O 1
ATOM 2487 N N . ALA A 1 346 ? -4.194 -9.626 -28.595 1.00 96.69 346 ALA A N 1
ATOM 2488 C CA . ALA A 1 346 ? -4.485 -10.587 -29.661 1.00 96.69 346 ALA A CA 1
ATOM 2489 C C . ALA A 1 346 ? -4.132 -10.090 -31.081 1.00 96.69 346 ALA A C 1
ATOM 2491 O O . ALA A 1 346 ? -3.975 -10.897 -32.005 1.00 96.69 346 ALA A O 1
ATOM 2492 N N . THR A 1 347 ? -4.039 -8.770 -31.303 1.00 96.94 347 THR A N 1
ATOM 2493 C CA . THR A 1 347 ? -3.841 -8.189 -32.648 1.00 96.94 347 THR A CA 1
ATOM 2494 C C . THR A 1 347 ? -2.741 -7.132 -32.766 1.00 96.94 347 THR A C 1
ATOM 2496 O O . THR A 1 347 ? -2.370 -6.776 -33.890 1.00 96.94 347 THR A O 1
ATOM 2499 N N . GLY A 1 348 ? -2.241 -6.593 -31.651 1.00 96.31 348 GLY A N 1
ATOM 2500 C CA . GLY A 1 348 ? -1.343 -5.436 -31.616 1.00 96.31 348 GLY A CA 1
ATOM 2501 C C . GLY A 1 348 ? -1.989 -4.126 -32.097 1.00 96.31 348 GLY A C 1
ATOM 2502 O O . GLY A 1 348 ? -1.281 -3.176 -32.443 1.00 96.31 348 GLY A O 1
ATOM 2503 N N . ALA A 1 349 ? -3.322 -4.062 -32.191 1.00 97.75 349 ALA A N 1
ATOM 2504 C CA . ALA A 1 349 ? -4.041 -2.860 -32.605 1.00 97.75 349 ALA A CA 1
ATOM 2505 C C . ALA A 1 349 ? -4.192 -1.868 -31.443 1.00 97.75 349 ALA A C 1
ATOM 2507 O O . ALA A 1 349 ? -4.407 -2.265 -30.306 1.00 97.75 349 ALA A O 1
ATOM 2508 N N . VAL A 1 350 ? -4.139 -0.565 -31.731 1.00 98.00 350 VAL A N 1
ATOM 2509 C CA . VAL A 1 350 ? -4.427 0.479 -30.731 1.00 98.00 350 VAL A CA 1
ATOM 2510 C C . VAL A 1 350 ? -5.906 0.435 -30.349 1.00 98.00 350 VAL A C 1
ATOM 2512 O O . VAL A 1 350 ? -6.759 0.559 -31.232 1.00 98.00 350 VAL A O 1
ATOM 2515 N N . MET A 1 351 ? -6.186 0.327 -29.051 1.00 97.50 351 MET A N 1
ATOM 2516 C CA . MET A 1 351 ? -7.527 0.474 -28.479 1.00 97.50 351 MET A CA 1
ATOM 2517 C C . MET A 1 351 ? -7.766 1.931 -28.068 1.00 97.50 351 MET A C 1
ATOM 2519 O O . MET A 1 351 ? -8.622 2.609 -28.639 1.00 97.50 351 MET A O 1
ATOM 2523 N N . HIS A 1 352 ? -6.935 2.440 -27.152 1.00 97.50 352 HIS A N 1
ATOM 2524 C CA . HIS A 1 352 ? -7.073 3.769 -26.552 1.00 97.50 352 HIS A CA 1
ATOM 2525 C C . HIS A 1 352 ? -5.738 4.521 -26.566 1.00 97.50 352 HIS A C 1
ATOM 2527 O O . HIS A 1 352 ? -4.676 3.933 -26.364 1.00 97.50 352 HIS A O 1
ATOM 2533 N N . THR A 1 353 ? -5.800 5.838 -26.760 1.00 97.38 353 THR A N 1
ATOM 2534 C CA . THR A 1 353 ? -4.679 6.759 -26.525 1.00 97.38 353 THR A CA 1
ATOM 2535 C C . THR A 1 353 ? -5.167 7.848 -25.579 1.00 97.38 353 THR A C 1
ATOM 2537 O O . THR A 1 353 ? -6.146 8.528 -25.894 1.00 97.38 353 THR A O 1
ATOM 2540 N N . LEU A 1 354 ? -4.480 8.027 -24.454 1.00 97.56 354 LEU A N 1
ATOM 2541 C CA . LEU A 1 354 ? -4.766 9.058 -23.458 1.00 97.56 354 LEU A CA 1
ATOM 2542 C C . LEU A 1 354 ? -3.564 9.999 -23.342 1.00 97.56 354 LEU A C 1
ATOM 2544 O O . LEU A 1 354 ? -2.418 9.566 -23.443 1.00 97.56 354 LEU A O 1
ATOM 2548 N N . TYR A 1 355 ? -3.829 11.281 -23.106 1.00 96.69 355 TYR A N 1
ATOM 2549 C CA . TYR A 1 355 ? -2.810 12.323 -22.970 1.00 96.69 355 TYR A CA 1
ATOM 2550 C C . TYR A 1 355 ? -3.002 13.064 -21.645 1.00 96.69 355 TYR A C 1
ATOM 2552 O O . TYR A 1 355 ? -4.141 13.311 -21.245 1.00 96.69 355 TYR A O 1
ATOM 2560 N N . GLY A 1 356 ? -1.898 13.455 -21.006 1.00 94.19 356 GLY A N 1
ATOM 2561 C CA . GLY A 1 356 ? -1.904 14.317 -19.826 1.00 94.19 356 GLY A CA 1
ATOM 2562 C C . GLY A 1 356 ? -2.488 15.700 -20.128 1.00 94.19 356 GLY A C 1
ATOM 2563 O O . GLY A 1 356 ? -2.494 16.162 -21.274 1.00 94.19 356 GLY A O 1
ATOM 2564 N N . SER A 1 357 ? -3.015 16.359 -19.096 1.00 90.25 357 SER A N 1
ATOM 2565 C CA . SER A 1 357 ? -3.800 17.590 -19.248 1.00 90.25 357 SER A CA 1
ATOM 2566 C C . SER A 1 357 ? -3.021 18.894 -19.070 1.00 90.25 357 SER A C 1
ATOM 2568 O O . SER A 1 357 ? -3.430 19.898 -19.663 1.00 90.25 357 SER A O 1
ATOM 2570 N N . ALA A 1 358 ? -1.945 18.917 -18.278 1.00 91.62 358 ALA A N 1
ATOM 2571 C CA . ALA A 1 358 ? -1.164 20.121 -18.000 1.00 91.62 358 ALA A CA 1
ATOM 2572 C C . ALA A 1 358 ? 0.341 19.935 -18.279 1.00 91.62 358 ALA A C 1
ATOM 2574 O O . ALA A 1 358 ? 0.801 18.890 -18.729 1.00 91.62 358 ALA A O 1
ATOM 2575 N N . GLU A 1 359 ? 1.098 21.026 -18.152 1.00 94.62 359 GLU A N 1
ATOM 2576 C CA . GLU A 1 359 ? 2.508 21.093 -18.541 1.00 94.62 359 GLU A CA 1
ATOM 2577 C C . GLU A 1 359 ? 3.408 20.466 -17.467 1.00 94.62 359 GLU A C 1
ATOM 2579 O O . GLU A 1 359 ? 3.374 20.888 -16.317 1.00 94.62 359 GLU A O 1
ATOM 2584 N N . ASN A 1 360 ? 4.287 19.545 -17.864 1.00 94.25 360 ASN A N 1
ATOM 2585 C CA . ASN A 1 360 ? 5.214 18.812 -16.994 1.00 94.25 360 ASN A CA 1
ATOM 2586 C C . ASN A 1 360 ? 4.591 17.845 -15.964 1.00 94.25 360 ASN A C 1
ATOM 2588 O O . ASN A 1 360 ? 5.350 17.339 -15.144 1.00 94.25 360 ASN A O 1
ATOM 2592 N N . ASP A 1 361 ? 3.299 17.495 -16.050 1.00 94.56 361 ASP A N 1
ATOM 2593 C CA . ASP A 1 361 ? 2.646 16.495 -15.171 1.00 94.56 361 ASP A CA 1
ATOM 2594 C C . ASP A 1 361 ? 3.340 15.111 -15.194 1.00 94.56 361 ASP A C 1
ATOM 2596 O O . ASP A 1 361 ? 3.306 14.361 -14.213 1.00 94.56 361 ASP A O 1
ATOM 2600 N N . PHE A 1 362 ? 3.976 14.771 -16.325 1.00 97.19 362 PHE A N 1
ATOM 2601 C CA . PHE A 1 362 ? 4.622 13.482 -16.610 1.00 97.19 362 PHE A CA 1
ATOM 2602 C C . PHE A 1 362 ? 3.641 12.289 -16.565 1.00 97.19 362 PHE A C 1
ATOM 2604 O O . PHE A 1 362 ? 3.972 11.209 -16.070 1.00 97.19 362 PHE A O 1
ATOM 2611 N N . PHE A 1 363 ? 2.434 12.460 -17.113 1.00 98.25 363 PHE A N 1
ATOM 2612 C CA . PHE A 1 363 ? 1.431 11.395 -17.221 1.00 98.25 363 PHE A CA 1
ATOM 2613 C C . PHE A 1 363 ? 1.954 10.202 -18.042 1.00 98.25 363 PHE A C 1
ATOM 2615 O O . PHE A 1 363 ? 2.510 10.372 -19.127 1.00 98.25 363 PHE A O 1
ATOM 2622 N N . GLY A 1 364 ? 1.794 8.981 -17.529 1.00 97.88 364 GLY A N 1
ATOM 2623 C CA . GLY A 1 364 ? 2.359 7.779 -18.156 1.00 97.88 364 GLY A CA 1
ATOM 2624 C C . GLY A 1 364 ? 3.829 7.527 -17.809 1.00 97.88 364 GLY A C 1
ATOM 2625 O O . GLY A 1 364 ? 4.513 6.784 -18.512 1.00 97.88 364 GLY A O 1
ATOM 2626 N N . GLN A 1 365 ? 4.343 8.137 -16.735 1.00 97.69 365 GLN A N 1
ATOM 2627 C CA . GLN A 1 365 ? 5.671 7.820 -16.196 1.00 97.69 365 GLN A CA 1
ATOM 2628 C C . GLN A 1 365 ? 5.685 6.498 -15.414 1.00 97.69 365 GLN A C 1
ATOM 2630 O O . GLN A 1 365 ? 6.740 5.873 -15.294 1.00 97.69 365 GLN A O 1
ATOM 2635 N N . ALA A 1 366 ? 4.536 6.079 -14.893 1.00 98.56 366 ALA A N 1
ATOM 2636 C CA . ALA A 1 366 ? 4.285 4.753 -14.345 1.00 98.56 366 ALA A CA 1
ATOM 2637 C C . ALA A 1 366 ? 2.929 4.266 -14.876 1.00 98.56 366 ALA A C 1
ATOM 2639 O O . ALA A 1 366 ? 2.026 5.081 -15.078 1.00 98.56 366 ALA A O 1
ATOM 2640 N N . VAL A 1 367 ? 2.807 2.967 -15.137 1.00 98.75 367 VAL A N 1
ATOM 2641 C CA . VAL A 1 367 ? 1.578 2.306 -15.599 1.00 98.75 367 VAL A CA 1
ATOM 2642 C C . VAL A 1 367 ? 1.510 0.909 -14.992 1.00 98.75 367 VAL A C 1
ATOM 2644 O O . VAL A 1 367 ? 2.559 0.305 -14.774 1.00 98.75 367 VAL A O 1
ATOM 2647 N N . SER A 1 368 ? 0.304 0.404 -14.748 1.00 98.38 368 SER A N 1
ATOM 2648 C CA . SER A 1 368 ? 0.062 -0.981 -14.328 1.00 98.38 368 SER A CA 1
ATOM 2649 C C . SER A 1 368 ? -1.331 -1.428 -14.767 1.00 98.38 368 SER A C 1
ATOM 2651 O O . SER A 1 368 ? -2.209 -0.583 -14.949 1.00 98.38 368 SER A O 1
ATOM 2653 N N . GLY A 1 369 ? -1.558 -2.735 -14.890 1.00 97.00 369 GLY A N 1
ATOM 2654 C CA . GLY A 1 369 ? -2.911 -3.281 -14.767 1.00 97.00 369 GLY A CA 1
ATOM 2655 C C . GLY A 1 369 ? -3.451 -3.069 -13.353 1.00 97.00 369 GLY A C 1
ATOM 2656 O O . GLY A 1 369 ? -2.663 -2.892 -12.421 1.00 97.00 369 GLY A O 1
ATOM 2657 N N . ALA A 1 370 ? -4.771 -3.073 -13.216 1.00 94.81 370 ALA A N 1
ATOM 2658 C CA . ALA A 1 370 ? -5.477 -3.008 -11.939 1.00 94.81 370 ALA A CA 1
ATOM 2659 C C . ALA A 1 370 ? -6.336 -4.266 -11.686 1.00 94.81 370 ALA A C 1
ATOM 2661 O O . ALA A 1 370 ? -6.485 -4.662 -10.537 1.00 94.81 370 ALA A O 1
ATOM 2662 N N . GLY A 1 371 ? -6.815 -4.928 -12.748 1.00 92.38 371 GLY A N 1
ATOM 2663 C CA . GLY A 1 371 ? -7.892 -5.926 -12.671 1.00 92.38 371 GLY A CA 1
ATOM 2664 C C . GLY A 1 371 ? -9.260 -5.260 -12.848 1.00 92.38 371 GLY A C 1
ATOM 2665 O O . GLY A 1 371 ? -9.322 -4.043 -13.007 1.00 92.38 371 GLY A O 1
ATOM 2666 N N . ASP A 1 372 ? -10.357 -6.016 -12.861 1.00 90.25 372 ASP A N 1
ATOM 2667 C CA . ASP A 1 372 ? -11.726 -5.465 -12.906 1.00 90.25 372 ASP A CA 1
ATOM 2668 C C . ASP A 1 372 ? -12.075 -4.725 -11.597 1.00 90.25 372 ASP A C 1
ATOM 2670 O O . ASP A 1 372 ? -12.653 -5.285 -10.664 1.00 90.25 372 ASP A O 1
ATOM 2674 N N . MET A 1 373 ? -11.699 -3.445 -11.522 1.00 87.62 373 MET A N 1
ATOM 2675 C CA . MET A 1 373 ? -11.844 -2.611 -10.325 1.00 87.62 373 MET A CA 1
ATOM 2676 C C . MET A 1 373 ? -13.253 -2.060 -10.142 1.00 87.62 373 MET A C 1
ATOM 2678 O O . MET A 1 373 ? -13.537 -1.465 -9.105 1.00 87.62 373 MET A O 1
ATOM 2682 N N . ASN A 1 374 ? -14.118 -2.164 -11.153 1.00 82.31 374 ASN A N 1
ATOM 2683 C CA . ASN A 1 374 ? -15.457 -1.577 -11.137 1.00 82.31 374 ASN A CA 1
ATOM 2684 C C . ASN A 1 374 ? -16.589 -2.627 -11.198 1.00 82.31 374 ASN A C 1
ATOM 2686 O O . ASN A 1 374 ? -17.747 -2.296 -10.923 1.00 82.31 374 ASN A O 1
ATOM 2690 N N . GLY A 1 375 ? -16.256 -3.890 -11.475 1.00 84.56 375 GLY A N 1
ATOM 2691 C CA . GLY A 1 375 ? -17.172 -5.025 -11.545 1.00 84.56 375 GLY A CA 1
ATOM 2692 C C . GLY A 1 375 ? -17.951 -5.133 -12.862 1.00 84.56 375 GLY A C 1
ATOM 2693 O O . GLY A 1 375 ? -19.028 -5.745 -12.872 1.00 84.56 375 GLY A O 1
ATOM 2694 N N . ASP A 1 376 ? -17.483 -4.518 -13.957 1.00 84.88 376 ASP A N 1
ATOM 2695 C CA . ASP A 1 376 ? -18.141 -4.579 -15.273 1.00 84.88 376 ASP A CA 1
ATOM 2696 C C . ASP A 1 376 ? -17.698 -5.764 -16.150 1.00 84.88 376 ASP A C 1
ATOM 2698 O O . ASP A 1 376 ? -18.360 -6.065 -17.157 1.00 84.88 376 ASP A O 1
ATOM 2702 N N . GLY A 1 377 ? -16.678 -6.505 -15.711 1.00 89.19 377 GLY A N 1
ATOM 2703 C CA . GLY A 1 377 ? -16.151 -7.707 -16.348 1.00 89.19 377 GLY A CA 1
ATOM 2704 C C . GLY A 1 377 ? -14.997 -7.469 -17.323 1.00 89.19 377 GLY A C 1
ATOM 2705 O O . GLY A 1 377 ? -14.748 -8.357 -18.142 1.00 89.19 377 GLY A O 1
ATOM 2706 N N . TYR A 1 378 ? -14.342 -6.305 -17.271 1.00 94.56 378 TYR A N 1
ATOM 2707 C CA . TYR A 1 378 ? -13.170 -5.955 -18.079 1.00 94.56 378 TYR A CA 1
ATOM 2708 C C . TYR A 1 378 ? -12.043 -5.454 -17.170 1.00 94.56 378 TYR A C 1
ATOM 2710 O O . TYR A 1 378 ? -12.297 -4.706 -16.231 1.00 94.56 378 TYR A O 1
ATOM 2718 N N . ASP A 1 379 ? -10.795 -5.842 -17.440 1.00 96.06 379 ASP A N 1
ATOM 2719 C CA . ASP A 1 379 ? -9.684 -5.438 -16.572 1.00 96.06 379 ASP A CA 1
ATOM 2720 C C . ASP A 1 379 ? -9.284 -3.961 -16.782 1.00 96.06 379 ASP A C 1
ATOM 2722 O O . ASP A 1 379 ? -9.035 -3.506 -17.903 1.00 96.06 379 ASP A O 1
ATOM 2726 N N . ASP A 1 380 ? -9.194 -3.214 -15.682 1.00 95.94 380 ASP A N 1
ATOM 2727 C CA . ASP A 1 380 ? -8.890 -1.783 -15.629 1.00 95.94 380 ASP A CA 1
ATOM 2728 C C . ASP A 1 380 ? -7.379 -1.507 -15.504 1.00 95.94 380 ASP A C 1
ATOM 2730 O O . ASP A 1 380 ? -6.558 -2.407 -15.291 1.00 95.94 380 ASP A O 1
ATOM 2734 N N . PHE A 1 381 ? -6.970 -0.237 -15.636 1.00 98.12 381 PHE A N 1
ATOM 2735 C CA . PHE A 1 381 ? -5.550 0.138 -15.618 1.00 98.12 381 PHE A CA 1
ATOM 2736 C C . PHE A 1 381 ? -5.229 1.455 -14.899 1.00 98.12 381 PHE A C 1
ATOM 2738 O O . PHE A 1 381 ? -5.971 2.440 -14.940 1.00 98.12 381 PHE A O 1
ATOM 2745 N N . LEU A 1 382 ? -4.044 1.479 -14.285 1.00 98.31 382 LEU A N 1
ATOM 2746 C CA . LEU A 1 382 ? -3.479 2.607 -13.552 1.00 98.31 382 LEU A CA 1
ATOM 2747 C C . LEU A 1 382 ? -2.472 3.405 -14.384 1.00 98.31 382 LEU A C 1
ATOM 2749 O O . LEU A 1 382 ? -1.654 2.848 -15.122 1.00 98.31 382 LEU A O 1
ATOM 2753 N N . VAL A 1 383 ? -2.467 4.726 -14.186 1.00 98.75 383 VAL A N 1
ATOM 2754 C CA . VAL A 1 383 ? -1.486 5.655 -14.763 1.00 98.75 383 VAL A CA 1
ATOM 2755 C C . VAL A 1 383 ? -1.005 6.661 -13.717 1.00 98.75 383 VAL A C 1
ATOM 2757 O O . VAL A 1 383 ? -1.807 7.363 -13.109 1.00 98.75 383 VAL A O 1
ATOM 2760 N N . GLY A 1 384 ? 0.312 6.777 -13.540 1.00 98.25 384 GLY A N 1
ATOM 2761 C CA . GLY A 1 384 ? 0.952 7.759 -12.658 1.00 98.25 384 GLY A CA 1
ATOM 2762 C C . GLY A 1 384 ? 1.403 9.038 -13.378 1.00 98.25 384 GLY A C 1
ATOM 2763 O O . GLY A 1 384 ? 1.869 8.990 -14.524 1.00 98.25 384 GLY A O 1
ATOM 2764 N N . ALA A 1 385 ? 1.297 10.174 -12.683 1.00 97.81 385 ALA A N 1
ATOM 2765 C CA . ALA A 1 385 ? 1.735 11.509 -13.095 1.00 97.81 385 ALA A CA 1
ATOM 2766 C C . ALA A 1 385 ? 2.377 12.250 -11.903 1.00 97.81 385 ALA A C 1
ATOM 2768 O O . ALA A 1 385 ? 1.763 13.097 -11.252 1.00 97.81 385 ALA A O 1
ATOM 2769 N N . ARG A 1 386 ? 3.634 11.906 -11.594 1.00 96.50 386 ARG A N 1
ATOM 2770 C CA . ARG A 1 386 ? 4.331 12.337 -10.364 1.00 96.50 386 ARG A CA 1
ATOM 2771 C C . ARG A 1 386 ? 4.527 13.844 -10.171 1.00 96.50 386 ARG A C 1
ATOM 2773 O O . ARG A 1 386 ? 5.010 14.254 -9.125 1.00 96.50 386 ARG A O 1
ATOM 2780 N N . TYR A 1 387 ? 4.274 14.653 -11.194 1.00 96.88 387 TYR A N 1
ATOM 2781 C CA . TYR A 1 387 ? 4.475 16.102 -11.158 1.00 96.88 387 TYR A CA 1
ATOM 2782 C C . TYR A 1 387 ? 3.175 16.881 -11.380 1.00 96.88 387 TYR A C 1
ATOM 2784 O O . TYR A 1 387 ? 3.232 18.094 -11.547 1.00 96.88 387 TYR A O 1
ATOM 2792 N N . ALA A 1 388 ? 2.016 16.214 -11.359 1.00 93.94 388 ALA A N 1
ATOM 2793 C CA . ALA A 1 388 ? 0.730 16.900 -11.362 1.00 93.94 388 ALA A CA 1
ATOM 2794 C C . ALA A 1 388 ? 0.624 17.876 -10.171 1.00 93.94 388 ALA A C 1
ATOM 2796 O O . ALA A 1 388 ? 1.047 17.576 -9.054 1.00 93.94 388 ALA A O 1
ATOM 2797 N N . ASP A 1 389 ? 0.049 19.052 -10.414 1.00 90.06 389 ASP A N 1
ATOM 2798 C CA . ASP A 1 389 ? 0.045 20.179 -9.468 1.00 90.06 389 ASP A CA 1
ATOM 2799 C C . ASP A 1 389 ? -1.253 20.277 -8.627 1.00 90.06 389 ASP A C 1
ATOM 2801 O O . ASP A 1 389 ? -1.527 21.317 -8.022 1.00 90.06 389 ASP A O 1
ATOM 2805 N N . ASN A 1 390 ? -2.075 19.219 -8.602 1.00 84.19 390 ASN A N 1
ATOM 2806 C CA . ASN A 1 390 ? -3.481 19.268 -8.170 1.00 84.19 390 ASN A CA 1
ATOM 2807 C C . ASN A 1 390 ? -3.686 19.827 -6.748 1.00 84.19 390 ASN A C 1
ATOM 2809 O O . ASN A 1 390 ? -4.563 20.672 -6.564 1.00 84.19 390 ASN A O 1
ATOM 2813 N N . ASN A 1 391 ? -2.837 19.438 -5.790 1.00 82.69 391 ASN A N 1
ATOM 2814 C CA . ASN A 1 391 ? -2.851 19.933 -4.404 1.00 82.69 391 ASN A CA 1
ATOM 2815 C C . ASN A 1 391 ? -1.634 20.824 -4.070 1.00 82.69 391 ASN A C 1
ATOM 2817 O O . ASN A 1 391 ? -1.327 21.101 -2.913 1.00 82.69 391 ASN A O 1
ATOM 2821 N N . GLY A 1 392 ? -0.931 21.319 -5.092 1.00 85.81 392 GLY A N 1
ATOM 2822 C CA . GLY A 1 392 ? 0.298 22.098 -4.949 1.00 85.81 392 GLY A CA 1
ATOM 2823 C C . GLY A 1 392 ? 1.407 21.591 -5.864 1.00 85.81 392 GLY A C 1
ATOM 2824 O O . GLY A 1 392 ? 1.311 20.497 -6.417 1.00 85.81 392 GLY A O 1
ATOM 2825 N N . SER A 1 393 ? 2.462 22.397 -6.027 1.00 92.00 393 SER A N 1
ATOM 2826 C CA . SER A 1 393 ? 3.546 22.108 -6.974 1.00 92.00 393 SER A CA 1
ATOM 2827 C C . SER A 1 393 ? 4.145 20.722 -6.770 1.00 92.00 393 SER A C 1
ATOM 2829 O O . SER A 1 393 ? 4.638 20.443 -5.681 1.00 92.00 393 SER A O 1
ATOM 2831 N N . ALA A 1 394 ? 4.138 19.890 -7.811 1.00 92.50 394 ALA A N 1
ATOM 2832 C CA . ALA A 1 394 ? 4.653 18.524 -7.787 1.00 92.50 394 ALA A CA 1
ATOM 2833 C C . ALA A 1 394 ? 4.070 17.640 -6.659 1.00 92.50 394 ALA A C 1
ATOM 2835 O O . ALA A 1 394 ? 4.759 16.759 -6.147 1.00 92.50 394 ALA A O 1
ATOM 2836 N N . SER A 1 395 ? 2.815 17.873 -6.259 1.00 91.88 395 SER A N 1
ATOM 2837 C CA . SER A 1 395 ? 2.094 16.978 -5.335 1.00 91.88 395 SER A CA 1
ATOM 2838 C C . SER A 1 395 ? 1.929 15.578 -5.931 1.00 91.88 395 SER A C 1
ATOM 2840 O O . SER A 1 395 ? 2.154 14.574 -5.258 1.00 91.88 395 SER A O 1
ATOM 2842 N N . GLY A 1 396 ? 1.662 15.517 -7.234 1.00 95.56 396 GLY A N 1
ATOM 2843 C CA . GLY A 1 396 ? 1.547 14.290 -8.003 1.00 95.56 396 GLY A CA 1
ATOM 2844 C C . GLY A 1 396 ? 0.137 13.702 -7.983 1.00 95.56 396 GLY A C 1
ATOM 2845 O O . GLY A 1 396 ? -0.714 14.042 -7.156 1.00 95.56 396 GLY A O 1
ATOM 2846 N N . SER A 1 397 ? -0.144 12.832 -8.948 1.00 95.06 397 SER A N 1
ATOM 2847 C CA . SER A 1 397 ? -1.430 12.144 -9.063 1.00 95.06 397 SER A CA 1
ATOM 2848 C C . SER A 1 397 ? -1.274 10.743 -9.647 1.00 95.06 397 SER A C 1
ATOM 2850 O O . SER A 1 397 ? -0.361 10.477 -10.432 1.00 95.06 397 SER A O 1
ATOM 2852 N N . ALA A 1 398 ? -2.211 9.863 -9.312 1.00 96.75 398 ALA A N 1
ATOM 2853 C CA . ALA A 1 398 ? -2.450 8.606 -10.010 1.00 96.75 398 ALA A CA 1
ATOM 2854 C C . ALA A 1 398 ? -3.907 8.554 -10.490 1.00 96.75 398 ALA A C 1
ATOM 2856 O O . ALA A 1 398 ? -4.788 9.195 -9.919 1.00 96.75 398 ALA A O 1
ATOM 2857 N N . PHE A 1 399 ? -4.159 7.811 -11.559 1.00 95.50 399 PHE A N 1
ATOM 2858 C CA . PHE A 1 399 ? -5.454 7.753 -12.229 1.00 95.50 399 PHE A CA 1
ATOM 2859 C C . PHE A 1 399 ? -5.804 6.303 -12.545 1.00 95.50 399 PHE A C 1
ATOM 2861 O O . PHE A 1 399 ? -4.978 5.602 -13.129 1.00 95.50 399 PHE A O 1
ATOM 2868 N N . LEU A 1 400 ? -7.021 5.886 -12.204 1.00 96.50 400 LEU A N 1
ATOM 2869 C CA . LEU A 1 400 ? -7.590 4.595 -12.579 1.00 96.50 400 LEU A CA 1
ATOM 2870 C C . LEU A 1 400 ? -8.594 4.798 -13.718 1.00 96.50 400 LEU A C 1
ATOM 2872 O O . LEU A 1 400 ? -9.508 5.621 -13.607 1.00 96.50 400 LEU A O 1
ATOM 2876 N N . TYR A 1 401 ? -8.420 4.052 -14.804 1.00 96.94 401 TYR A N 1
ATOM 2877 C CA . TYR A 1 401 ? -9.245 4.124 -16.008 1.00 96.94 401 TYR A CA 1
ATOM 2878 C C . TYR A 1 401 ? -9.892 2.779 -16.319 1.00 96.94 401 TYR A C 1
ATOM 2880 O O . TYR A 1 401 ? -9.245 1.744 -16.169 1.00 96.94 401 TYR A O 1
ATOM 2888 N N . SER A 1 402 ? -11.122 2.825 -16.836 1.00 95.25 402 SER A N 1
ATOM 2889 C CA . SER A 1 402 ? -11.825 1.636 -17.312 1.00 95.25 402 SER A CA 1
ATOM 2890 C C . SER A 1 402 ? -11.099 1.008 -18.502 1.00 95.25 402 SER A C 1
ATOM 2892 O O . SER A 1 402 ? -10.793 1.714 -19.471 1.00 95.25 402 SER A O 1
ATOM 2894 N N . GLY A 1 403 ? -10.880 -0.307 -18.477 1.00 95.50 403 GLY A N 1
ATOM 2895 C CA . GLY A 1 403 ? -10.333 -1.046 -19.619 1.00 95.50 403 GLY A CA 1
ATOM 2896 C C . GLY A 1 403 ? -11.203 -0.931 -20.874 1.00 95.50 403 GLY A C 1
ATOM 2897 O O . GLY A 1 403 ? -10.700 -0.681 -21.973 1.00 95.50 403 GLY A O 1
ATOM 2898 N N . LEU A 1 404 ? -12.524 -1.021 -20.682 1.00 93.88 404 LEU A N 1
ATOM 2899 C CA . LEU A 1 404 ? -13.534 -1.143 -21.734 1.00 93.88 404 LEU A CA 1
ATOM 2900 C C . LEU A 1 404 ? -13.647 0.087 -22.651 1.00 93.88 404 LEU A C 1
ATOM 2902 O O . LEU A 1 404 ? -13.869 -0.045 -23.862 1.00 93.88 404 LEU A O 1
ATOM 2906 N N . ASP A 1 405 ? -13.588 1.295 -22.083 1.00 94.25 405 ASP A N 1
ATOM 2907 C CA . ASP A 1 405 ? -13.794 2.541 -22.836 1.00 94.25 405 ASP A CA 1
ATOM 2908 C C . ASP A 1 405 ? -12.793 3.672 -22.538 1.00 94.25 405 ASP A C 1
ATOM 2910 O O . ASP A 1 405 ? -12.843 4.717 -23.201 1.00 94.25 405 ASP A O 1
ATOM 2914 N N . ALA A 1 406 ? -11.841 3.445 -21.625 1.00 95.75 406 ALA A N 1
ATOM 2915 C CA . ALA A 1 406 ? -10.894 4.433 -21.111 1.00 95.75 406 ALA A CA 1
ATOM 2916 C C . ALA A 1 406 ? -11.552 5.673 -20.473 1.00 95.75 406 ALA A C 1
ATOM 2918 O O . ALA A 1 406 ? -10.975 6.768 -20.477 1.00 95.75 406 ALA A O 1
ATOM 2919 N N . SER A 1 407 ? -12.756 5.526 -19.912 1.00 93.38 407 SER A N 1
ATOM 2920 C CA . SER A 1 407 ? -13.307 6.497 -18.968 1.00 93.38 407 SER A CA 1
ATOM 2921 C C . SER A 1 407 ? -12.485 6.532 -17.676 1.00 93.38 407 SER A C 1
ATOM 2923 O O . SER A 1 407 ? -11.900 5.539 -17.254 1.00 93.38 407 SER A O 1
ATOM 2925 N N . LEU A 1 408 ? -12.395 7.714 -17.069 1.00 91.81 408 LEU A N 1
ATOM 2926 C CA . LEU A 1 408 ? -11.720 7.915 -15.789 1.00 91.81 408 LEU A CA 1
ATOM 2927 C C . LEU A 1 408 ? -12.654 7.474 -14.657 1.00 91.81 408 LEU A C 1
ATOM 2929 O O . LEU A 1 408 ? -13.721 8.069 -14.492 1.00 91.81 408 LEU A O 1
ATOM 2933 N N . LEU A 1 409 ? -12.231 6.470 -13.889 1.00 86.69 409 LEU A N 1
ATOM 2934 C CA . LEU A 1 409 ? -12.954 5.950 -12.730 1.00 86.69 409 LEU A CA 1
ATOM 2935 C C . LEU A 1 409 ? -12.600 6.763 -11.480 1.00 86.69 409 LEU A C 1
ATOM 2937 O O . LEU A 1 409 ? -13.480 7.362 -10.862 1.00 86.69 409 LEU A O 1
ATOM 2941 N N . TYR A 1 410 ? -11.301 6.857 -11.173 1.00 86.94 410 TYR A N 1
ATOM 2942 C CA . TYR A 1 410 ? -10.784 7.527 -9.977 1.00 86.94 410 TYR A CA 1
ATOM 2943 C C . TYR A 1 410 ? -9.527 8.357 -10.253 1.00 86.94 410 TYR A C 1
ATOM 2945 O O . TYR A 1 410 ? -8.668 7.973 -11.048 1.00 86.94 410 TYR A O 1
ATOM 2953 N N . THR A 1 411 ? -9.407 9.479 -9.540 1.00 88.69 411 THR A N 1
ATOM 2954 C CA . THR A 1 411 ? -8.182 10.286 -9.445 1.00 88.69 411 THR A CA 1
ATOM 2955 C C . THR A 1 411 ? -7.720 10.306 -7.999 1.00 88.69 411 THR A C 1
ATOM 2957 O O . THR A 1 411 ? -8.451 10.755 -7.120 1.00 88.69 411 THR A O 1
ATOM 2960 N N . PHE A 1 412 ? -6.479 9.902 -7.784 1.00 88.44 412 PHE A N 1
ATOM 2961 C CA . PHE A 1 412 ? -5.770 9.963 -6.517 1.00 88.44 412 PHE A CA 1
ATOM 2962 C C . PHE A 1 412 ? -4.778 11.124 -6.578 1.00 88.44 412 PHE A C 1
ATOM 2964 O O . PHE A 1 412 ? -4.033 11.239 -7.554 1.00 88.44 412 PHE A O 1
ATOM 2971 N N . ASN A 1 413 ? -4.743 11.983 -5.562 1.00 88.50 413 ASN A N 1
ATOM 2972 C CA . ASN A 1 413 ? -3.853 13.146 -5.516 1.00 88.50 413 ASN A CA 1
ATOM 2973 C C . ASN A 1 413 ? -2.919 13.040 -4.308 1.00 88.50 413 ASN A C 1
ATOM 2975 O O . ASN A 1 413 ? -3.378 12.688 -3.223 1.00 88.50 413 ASN A O 1
ATOM 2979 N N . GLY A 1 414 ? -1.645 13.405 -4.475 1.00 86.44 414 GLY A N 1
ATOM 2980 C CA . GLY A 1 414 ? -0.753 13.644 -3.338 1.00 86.44 414 GLY A CA 1
ATOM 2981 C C . GLY A 1 414 ? -1.299 14.765 -2.454 1.00 86.44 414 GLY A C 1
ATOM 2982 O O . GLY A 1 414 ? -1.989 15.662 -2.945 1.00 86.44 414 GLY A O 1
ATOM 2983 N N . GLN A 1 415 ? -1.040 14.710 -1.150 1.00 81.69 415 GLN A N 1
ATOM 2984 C CA . GLN A 1 415 ? -1.635 15.648 -0.193 1.00 81.69 415 GLN A CA 1
ATOM 2985 C C . GLN A 1 415 ? -0.888 16.988 -0.165 1.00 81.69 415 GLN A C 1
ATOM 2987 O O . GLN A 1 415 ? -1.519 18.042 -0.092 1.00 81.69 415 GLN A O 1
ATOM 2992 N N . ASN A 1 416 ? 0.444 16.969 -0.267 1.00 85.88 416 ASN A N 1
ATOM 2993 C CA . ASN A 1 416 ? 1.298 18.142 -0.125 1.00 85.88 416 ASN A CA 1
ATOM 2994 C C . ASN A 1 416 ? 2.129 18.403 -1.387 1.00 85.88 416 ASN A C 1
ATOM 2996 O O . ASN A 1 416 ? 2.302 17.561 -2.264 1.00 85.88 416 ASN A O 1
ATOM 3000 N N . ALA A 1 417 ? 2.651 19.624 -1.500 1.00 90.62 417 ALA A N 1
ATOM 3001 C CA . ALA A 1 417 ? 3.555 19.983 -2.585 1.00 90.62 417 ALA A CA 1
ATOM 3002 C C . ALA A 1 417 ? 4.896 19.241 -2.448 1.00 90.62 417 ALA A C 1
ATOM 3004 O O . ALA A 1 417 ? 5.514 19.289 -1.388 1.00 90.62 417 ALA A O 1
ATOM 3005 N N . TYR A 1 418 ? 5.383 18.703 -3.566 1.00 91.50 418 TYR A N 1
ATOM 3006 C CA . TYR A 1 418 ? 6.614 17.924 -3.732 1.00 91.50 418 TYR A CA 1
ATOM 3007 C C . TYR A 1 418 ? 6.601 16.468 -3.235 1.00 91.50 418 TYR A C 1
ATOM 3009 O O . TYR A 1 418 ? 7.644 15.840 -3.341 1.00 91.50 418 TYR A O 1
ATOM 3017 N N . ASP A 1 419 ? 5.468 15.881 -2.831 1.00 91.56 419 ASP A N 1
ATOM 3018 C CA . ASP A 1 419 ? 5.404 14.459 -2.416 1.00 91.56 419 ASP A CA 1
ATOM 3019 C C . ASP A 1 419 ? 5.791 13.472 -3.545 1.00 91.56 419 ASP A C 1
ATOM 3021 O O . ASP A 1 419 ? 6.271 12.358 -3.304 1.00 91.56 419 ASP A O 1
ATOM 3025 N N . LEU A 1 420 ? 5.609 13.886 -4.807 1.00 95.75 420 LEU A N 1
ATOM 3026 C CA . LEU A 1 420 ? 5.769 13.074 -6.020 1.00 95.75 420 LEU A CA 1
ATOM 3027 C C . LEU A 1 420 ? 4.852 11.839 -6.075 1.00 95.75 420 LEU A C 1
ATOM 3029 O O . LEU A 1 420 ? 5.253 10.779 -6.564 1.00 95.75 420 LEU A O 1
ATOM 3033 N N . PHE A 1 421 ? 3.620 11.967 -5.585 1.00 96.25 421 PHE A N 1
ATOM 3034 C CA . PHE A 1 421 ? 2.623 10.898 -5.587 1.00 96.25 421 PHE A CA 1
ATOM 3035 C C . PHE A 1 421 ? 2.313 10.399 -7.012 1.00 96.25 421 PHE A C 1
ATOM 3037 O O . PHE A 1 421 ? 2.214 11.181 -7.957 1.00 96.25 421 PHE A O 1
ATOM 3044 N N . GLY A 1 422 ? 2.185 9.084 -7.206 1.00 97.00 422 GLY A N 1
ATOM 3045 C CA . GLY A 1 422 ? 2.072 8.484 -8.544 1.00 97.00 422 GLY A CA 1
ATOM 3046 C C . GLY A 1 422 ? 3.420 8.283 -9.249 1.00 97.00 422 GLY A C 1
ATOM 3047 O O . GLY A 1 422 ? 3.467 8.050 -10.460 1.00 97.00 422 GLY A O 1
ATOM 3048 N N . LYS A 1 423 ? 4.539 8.347 -8.512 1.00 97.56 423 LYS A N 1
ATOM 3049 C CA . LYS A 1 423 ? 5.887 8.002 -9.003 1.00 97.56 423 LYS A CA 1
ATOM 3050 C C . LYS A 1 423 ? 6.021 6.516 -9.357 1.00 97.56 423 LYS A C 1
ATOM 3052 O O . LYS A 1 423 ? 6.813 6.169 -10.250 1.00 97.56 423 LYS A O 1
ATOM 3057 N N . SER A 1 424 ? 5.265 5.668 -8.670 1.00 98.50 424 SER A N 1
ATOM 3058 C CA . SER A 1 424 ? 5.052 4.246 -8.938 1.00 98.50 424 SER A CA 1
ATOM 3059 C C . SER A 1 424 ? 3.582 3.903 -8.653 1.00 98.50 424 SER A C 1
ATOM 3061 O O . SER A 1 424 ? 2.945 4.581 -7.845 1.00 98.50 424 SER A O 1
ATOM 3063 N N . VAL A 1 425 ? 3.040 2.910 -9.361 1.00 98.56 425 VAL A N 1
ATOM 3064 C CA . VAL A 1 425 ? 1.658 2.419 -9.226 1.00 98.56 425 VAL A CA 1
ATOM 3065 C C . VAL A 1 425 ? 1.646 0.907 -9.460 1.00 98.56 425 VAL A C 1
ATOM 3067 O O . VAL A 1 425 ? 2.397 0.442 -10.319 1.00 98.56 425 VAL A O 1
ATOM 3070 N N . ALA A 1 426 ? 0.821 0.161 -8.727 1.00 97.81 426 ALA A N 1
ATOM 3071 C CA . ALA A 1 426 ? 0.632 -1.284 -8.894 1.00 97.81 426 ALA A CA 1
ATOM 3072 C C . ALA A 1 426 ? -0.719 -1.734 -8.302 1.00 97.81 426 ALA A C 1
ATOM 3074 O O . ALA A 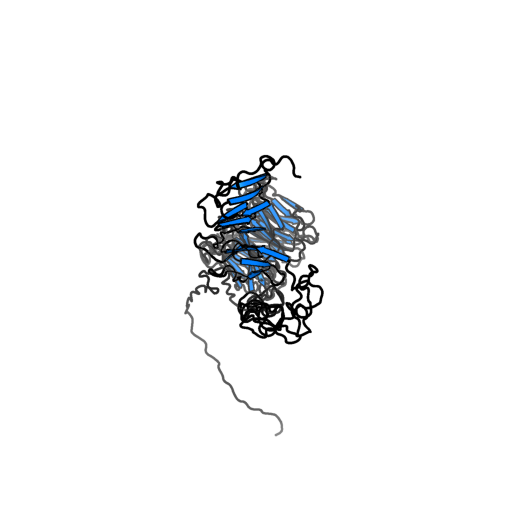1 426 ? -1.250 -1.024 -7.448 1.00 97.81 426 ALA A O 1
ATOM 3075 N N . PRO A 1 427 ? -1.263 -2.902 -8.685 1.00 95.50 427 PRO A N 1
ATOM 3076 C CA . PRO A 1 427 ? -2.239 -3.594 -7.856 1.00 95.50 427 PRO A CA 1
ATOM 3077 C C . PRO A 1 427 ? -1.522 -4.152 -6.620 1.00 95.50 427 PRO A C 1
ATOM 3079 O O . PRO A 1 427 ? -0.349 -4.533 -6.704 1.00 95.50 427 PRO A O 1
ATOM 3082 N N . ALA A 1 428 ? -2.216 -4.193 -5.489 1.00 94.50 428 ALA A N 1
ATOM 3083 C CA . ALA A 1 428 ? -1.810 -4.935 -4.302 1.00 94.50 428 ALA A CA 1
ATOM 3084 C C . ALA A 1 428 ? -2.244 -6.407 -4.397 1.00 94.50 428 ALA A C 1
ATOM 3086 O O . ALA A 1 428 ? -1.472 -7.287 -4.031 1.00 94.50 428 ALA A O 1
ATOM 3087 N N . GLY A 1 429 ? -3.432 -6.646 -4.966 1.00 91.25 429 GLY A N 1
ATOM 3088 C CA . GLY A 1 429 ? -4.184 -7.891 -4.792 1.00 91.25 429 GLY A CA 1
ATOM 3089 C C . GLY A 1 429 ? -5.362 -7.668 -3.838 1.00 91.25 429 GLY A C 1
ATOM 3090 O O . GLY A 1 429 ? -5.637 -6.522 -3.496 1.00 91.25 429 GLY A O 1
ATOM 3091 N N . ASP A 1 430 ? -6.060 -8.724 -3.437 1.00 89.69 430 ASP A N 1
ATOM 3092 C CA . ASP A 1 430 ? -7.122 -8.658 -2.419 1.00 89.69 430 ASP A CA 1
ATOM 3093 C C . ASP A 1 430 ? -6.473 -8.707 -1.021 1.00 89.69 430 ASP A C 1
ATOM 3095 O O . ASP A 1 430 ? -6.080 -9.775 -0.541 1.00 89.69 430 ASP A O 1
ATOM 3099 N N . THR A 1 431 ? -6.258 -7.539 -0.399 1.00 91.25 431 THR A N 1
ATOM 3100 C CA . THR A 1 431 ? -5.488 -7.440 0.858 1.00 91.25 431 THR A CA 1
ATOM 3101 C C . THR A 1 431 ? -6.359 -7.569 2.107 1.00 91.25 431 THR A C 1
ATOM 3103 O O . THR A 1 431 ? -5.849 -7.904 3.176 1.00 91.25 431 THR A O 1
ATOM 3106 N N . ASN A 1 432 ? -7.673 -7.353 1.974 1.00 83.19 432 ASN A N 1
ATOM 3107 C CA . ASN A 1 432 ? -8.649 -7.365 3.069 1.00 83.19 432 ASN A CA 1
ATOM 3108 C C . ASN A 1 432 ? -9.629 -8.563 3.023 1.00 83.19 432 ASN A C 1
ATOM 3110 O O . ASN A 1 432 ? -10.350 -8.802 3.995 1.00 83.19 432 ASN A O 1
ATOM 3114 N N . GLY A 1 433 ? -9.627 -9.348 1.940 1.00 83.56 433 GLY A N 1
ATOM 3115 C CA . GLY A 1 433 ? -10.446 -10.542 1.725 1.00 83.56 433 GLY A CA 1
ATOM 3116 C C . GLY A 1 433 ? -11.902 -10.264 1.349 1.00 83.56 433 GLY A C 1
ATOM 3117 O O . GLY A 1 433 ? -12.736 -11.166 1.497 1.00 83.56 433 GLY A O 1
ATOM 3118 N N . ASP A 1 434 ? -12.238 -9.046 0.912 1.00 76.06 434 ASP A N 1
ATOM 3119 C CA . ASP A 1 434 ? -13.608 -8.673 0.536 1.00 76.06 434 ASP A CA 1
ATOM 3120 C C . ASP A 1 434 ? -13.999 -9.122 -0.892 1.00 76.06 434 ASP A C 1
ATOM 3122 O O . ASP A 1 434 ? -15.184 -9.117 -1.258 1.00 76.06 434 ASP A O 1
ATOM 3126 N N . GLY A 1 435 ? -13.027 -9.621 -1.665 1.00 79.38 435 GLY A N 1
ATOM 3127 C CA . GLY A 1 435 ? -13.200 -10.135 -3.020 1.00 79.38 435 GLY A CA 1
ATOM 3128 C C . GLY A 1 435 ? -12.973 -9.107 -4.130 1.00 79.38 435 GLY A C 1
ATOM 3129 O O . GLY A 1 435 ? -13.190 -9.447 -5.300 1.00 79.38 435 GLY A O 1
ATOM 3130 N N . TYR A 1 436 ? -12.561 -7.885 -3.794 1.00 80.69 436 TYR A N 1
ATOM 3131 C CA . TYR A 1 436 ? -12.087 -6.865 -4.726 1.00 80.69 436 TYR A CA 1
ATOM 3132 C C . TYR A 1 436 ? -10.559 -6.724 -4.630 1.00 80.69 436 TYR A C 1
ATOM 3134 O O . TYR A 1 436 ? -9.930 -7.130 -3.661 1.00 80.69 436 TYR A O 1
ATOM 3142 N N . ALA A 1 437 ? -9.934 -6.202 -5.686 1.00 88.00 437 ALA A N 1
ATOM 3143 C CA . ALA A 1 437 ? -8.499 -5.932 -5.678 1.00 88.00 437 ALA A CA 1
ATOM 3144 C C . ALA A 1 437 ? -8.221 -4.519 -5.149 1.00 88.00 437 ALA A C 1
ATOM 3146 O O . ALA A 1 437 ? -8.920 -3.574 -5.503 1.00 88.00 437 ALA A O 1
ATOM 3147 N N . ASP A 1 438 ? -7.147 -4.364 -4.386 1.00 90.94 438 ASP A N 1
ATOM 3148 C CA . ASP A 1 438 ? -6.680 -3.098 -3.828 1.00 90.94 438 ASP A CA 1
ATOM 3149 C C . ASP A 1 438 ? -5.485 -2.546 -4.617 1.00 90.94 438 ASP A C 1
ATOM 3151 O O . ASP A 1 438 ? -4.821 -3.266 -5.371 1.00 90.94 438 ASP A O 1
ATOM 3155 N N . LEU A 1 439 ? -5.175 -1.254 -4.457 1.00 95.00 439 LEU A N 1
ATOM 3156 C CA . LEU A 1 439 ? -4.173 -0.548 -5.269 1.00 95.00 439 LEU A CA 1
ATOM 3157 C C . LEU A 1 439 ? -3.091 0.143 -4.434 1.00 95.00 439 LEU A C 1
ATOM 3159 O O . LEU A 1 439 ? -3.358 0.759 -3.405 1.00 95.00 439 LEU A O 1
ATOM 3163 N N . LEU A 1 440 ? -1.862 0.129 -4.951 1.00 96.81 440 LEU A N 1
ATOM 3164 C CA . LEU A 1 440 ? -0.688 0.768 -4.359 1.00 96.81 440 LEU A CA 1
ATOM 3165 C C . LEU A 1 440 ? -0.250 1.983 -5.169 1.00 96.81 440 LEU A C 1
ATOM 3167 O O . LEU A 1 440 ? -0.099 1.913 -6.394 1.00 96.81 440 LEU A O 1
ATOM 3171 N N . VAL A 1 441 ? 0.072 3.074 -4.473 1.00 97.88 441 VAL A N 1
ATOM 3172 C CA . VAL A 1 441 ? 0.696 4.258 -5.075 1.00 97.88 441 VAL A CA 1
ATOM 3173 C C . VAL A 1 441 ? 1.880 4.737 -4.240 1.00 97.88 441 VAL A C 1
ATOM 3175 O O . VAL A 1 441 ? 1.780 4.912 -3.029 1.00 97.88 441 VAL A O 1
ATOM 3178 N N . GLY A 1 442 ? 3.016 4.977 -4.896 1.00 97.56 442 GLY A N 1
ATOM 3179 C CA . GLY A 1 442 ? 4.218 5.511 -4.257 1.00 97.56 442 GLY A CA 1
ATOM 3180 C C . GLY A 1 442 ? 4.385 7.025 -4.418 1.00 97.56 442 GLY A C 1
ATOM 3181 O O . GLY A 1 442 ? 4.172 7.572 -5.508 1.00 97.56 442 GLY A O 1
ATOM 3182 N N . ALA A 1 443 ? 4.835 7.681 -3.347 1.00 96.50 443 ALA A N 1
ATOM 3183 C CA . ALA A 1 443 ? 5.170 9.103 -3.272 1.00 96.50 443 ALA A CA 1
ATOM 3184 C C . ALA A 1 443 ? 6.580 9.274 -2.682 1.00 96.50 443 ALA A C 1
ATOM 3186 O O . ALA A 1 443 ? 6.775 9.310 -1.471 1.00 96.50 443 ALA A O 1
ATOM 3187 N N . THR A 1 444 ? 7.600 9.329 -3.542 1.00 95.19 444 THR A N 1
ATOM 3188 C CA . THR A 1 444 ? 9.016 9.216 -3.127 1.00 95.19 444 THR A CA 1
ATOM 3189 C C . THR A 1 444 ? 9.568 10.352 -2.282 1.00 95.19 444 THR A C 1
ATOM 3191 O O . THR A 1 444 ? 10.672 10.218 -1.766 1.00 95.19 444 THR A O 1
ATOM 3194 N N . GLN A 1 445 ? 8.883 11.488 -2.214 1.00 94.62 445 GLN A N 1
ATOM 3195 C CA . GLN A 1 445 ? 9.359 12.670 -1.498 1.00 94.62 445 GLN A CA 1
ATOM 3196 C C . GLN A 1 445 ? 8.381 13.121 -0.409 1.00 94.62 445 GLN A C 1
ATOM 3198 O O . GLN A 1 445 ? 8.555 14.202 0.136 1.00 94.62 445 GLN A O 1
ATOM 3203 N N . ASP A 1 446 ? 7.410 12.275 -0.055 1.00 92.19 446 ASP A N 1
ATOM 3204 C CA . ASP A 1 446 ? 6.548 12.500 1.101 1.00 92.19 446 ASP A CA 1
ATOM 3205 C C . ASP A 1 446 ? 7.363 12.608 2.410 1.00 92.19 446 ASP A C 1
ATOM 3207 O O . ASP A 1 446 ? 8.328 11.869 2.657 1.00 92.19 446 ASP A O 1
ATOM 3211 N N . ASP A 1 447 ? 6.970 13.564 3.248 1.00 89.94 447 ASP A N 1
ATOM 3212 C CA . ASP A 1 447 ? 7.752 14.058 4.388 1.00 89.94 447 ASP A CA 1
ATOM 3213 C C . ASP A 1 447 ? 7.317 13.445 5.740 1.00 89.94 447 ASP A C 1
ATOM 3215 O O . ASP A 1 447 ? 7.851 13.819 6.792 1.00 89.94 447 ASP A O 1
ATOM 3219 N N . ASN A 1 448 ? 6.359 12.506 5.738 1.00 84.56 448 ASN A N 1
ATOM 3220 C CA . ASN A 1 448 ? 5.663 12.020 6.939 1.00 84.56 448 ASN A CA 1
ATOM 3221 C C . ASN A 1 448 ? 6.566 11.427 8.040 1.00 84.56 448 ASN A C 1
ATOM 3223 O O . ASN A 1 448 ? 6.212 11.512 9.217 1.00 84.56 448 ASN A O 1
ATOM 3227 N N . ASN A 1 449 ? 7.751 10.901 7.708 1.00 87.06 449 ASN A N 1
ATOM 3228 C CA . ASN A 1 449 ? 8.758 10.486 8.696 1.00 87.06 449 ASN A CA 1
ATOM 3229 C C . ASN A 1 449 ? 10.136 11.150 8.463 1.00 87.06 449 ASN A C 1
ATOM 3231 O O . ASN A 1 449 ? 11.201 10.611 8.773 1.00 87.06 449 ASN A O 1
ATOM 3235 N N . GLY A 1 450 ? 10.118 12.377 7.938 1.00 87.31 450 GLY A N 1
ATOM 3236 C CA . GLY A 1 450 ? 11.296 13.204 7.688 1.00 87.31 450 GLY A CA 1
ATOM 3237 C C . GLY A 1 450 ? 11.428 13.620 6.226 1.00 87.31 450 GLY A C 1
ATOM 3238 O O . GLY A 1 450 ? 10.835 13.020 5.342 1.00 87.31 450 GLY A O 1
ATOM 3239 N N . ALA A 1 451 ? 12.239 14.652 5.976 1.00 92.12 451 ALA A N 1
ATOM 3240 C CA . ALA A 1 451 ? 12.373 15.256 4.649 1.00 92.12 451 ALA A CA 1
ATOM 3241 C C . ALA A 1 451 ? 12.751 14.227 3.565 1.00 92.12 451 ALA A C 1
ATOM 3243 O O . ALA A 1 451 ? 13.802 13.593 3.672 1.00 92.12 451 ALA A O 1
ATOM 3244 N N . GLU A 1 452 ? 11.925 14.089 2.530 1.00 92.94 452 GLU A N 1
ATOM 3245 C CA . GLU A 1 452 ? 12.037 13.077 1.473 1.00 92.94 452 GLU A CA 1
ATOM 3246 C C . GLU A 1 452 ? 12.129 11.625 2.003 1.00 92.94 452 GLU A C 1
ATOM 3248 O O . GLU A 1 452 ? 12.839 10.792 1.434 1.00 92.94 452 GLU A O 1
ATOM 3253 N N . SER A 1 453 ? 11.457 11.301 3.118 1.00 93.44 453 SER A N 1
ATOM 3254 C CA . SER A 1 453 ? 11.360 9.916 3.620 1.00 93.44 453 SER A CA 1
ATOM 3255 C C . SER A 1 453 ? 10.686 8.983 2.609 1.00 93.44 453 SER A C 1
ATOM 3257 O O . SER A 1 453 ? 11.094 7.829 2.450 1.00 93.44 453 SER A O 1
ATOM 3259 N N . GLY A 1 454 ? 9.728 9.525 1.855 1.00 95.06 454 GLY A N 1
ATOM 3260 C CA . GLY A 1 454 ? 8.898 8.814 0.899 1.00 95.06 454 GLY A CA 1
ATOM 3261 C C . GLY A 1 454 ? 7.884 7.898 1.576 1.00 95.06 454 GLY A C 1
ATOM 3262 O O . GLY A 1 454 ? 8.096 7.440 2.699 1.00 95.06 454 GLY A O 1
ATOM 3263 N N . SER A 1 455 ? 6.797 7.610 0.868 1.00 95.25 455 SER A N 1
ATOM 3264 C CA . SER A 1 455 ? 5.717 6.759 1.357 1.00 95.25 455 SER A CA 1
ATOM 3265 C C . SER A 1 455 ? 5.116 5.875 0.270 1.00 95.25 455 SER A C 1
ATOM 3267 O O . SER A 1 455 ? 5.110 6.221 -0.916 1.00 95.25 455 SER A O 1
ATOM 3269 N N . ALA A 1 456 ? 4.565 4.739 0.690 1.00 95.94 456 ALA A N 1
ATOM 3270 C CA . ALA A 1 456 ? 3.655 3.914 -0.093 1.00 95.94 456 ALA A CA 1
ATOM 3271 C C . ALA A 1 456 ? 2.254 3.958 0.536 1.00 95.94 456 ALA A C 1
ATOM 3273 O O . ALA A 1 456 ? 2.109 3.830 1.752 1.00 95.94 456 ALA A O 1
ATOM 3274 N N . PHE A 1 457 ? 1.243 4.154 -0.305 1.00 93.25 457 PHE A N 1
ATOM 3275 C CA . PHE A 1 457 ? -0.163 4.265 0.071 1.00 93.25 457 PHE A CA 1
ATOM 3276 C C . PHE A 1 457 ? -0.926 3.063 -0.481 1.00 93.25 457 PHE A C 1
ATOM 3278 O O . PHE A 1 457 ? -0.811 2.780 -1.677 1.00 93.25 457 PHE A O 1
ATOM 3285 N N . LEU A 1 458 ? -1.705 2.402 0.374 1.00 91.50 458 LEU A N 1
ATOM 3286 C CA . LEU A 1 458 ? -2.652 1.352 0.008 1.00 91.50 458 LEU A CA 1
ATOM 3287 C C . LEU A 1 458 ? -4.072 1.933 -0.010 1.00 91.50 458 LEU A C 1
ATOM 3289 O O . LEU A 1 458 ? -4.530 2.519 0.976 1.00 91.50 458 LEU A O 1
ATOM 3293 N N . PHE A 1 459 ? -4.752 1.770 -1.140 1.00 89.62 459 PHE A N 1
ATOM 3294 C CA . PHE A 1 459 ? -6.141 2.157 -1.354 1.00 89.62 459 PHE A CA 1
ATOM 3295 C C . PHE A 1 459 ? -6.965 0.899 -1.548 1.00 89.62 459 PHE A C 1
ATOM 3297 O O . PHE A 1 459 ? -6.828 0.246 -2.586 1.00 89.62 459 PHE A O 1
ATOM 3304 N N . SER A 1 460 ? -7.814 0.595 -0.573 1.00 83.69 460 SER A N 1
ATOM 3305 C CA . SER A 1 460 ? -8.693 -0.557 -0.667 1.00 83.69 460 SER A CA 1
ATOM 3306 C C . SER A 1 460 ? -9.967 -0.218 -1.413 1.00 83.69 460 SER A C 1
ATOM 3308 O O . SER A 1 460 ? -10.498 0.893 -1.287 1.00 83.69 460 SER A O 1
ATOM 3310 N N . PHE A 1 461 ? -10.433 -1.166 -2.213 1.00 80.00 461 PHE A N 1
ATOM 3311 C CA . PHE A 1 461 ? -11.677 -1.072 -2.964 1.00 80.00 461 PHE A CA 1
ATOM 3312 C C . PHE A 1 461 ? -12.637 -2.104 -2.410 1.00 80.00 461 PHE A C 1
ATOM 3314 O O . PHE A 1 461 ? -12.249 -3.240 -2.224 1.00 80.00 461 PHE A O 1
ATOM 3321 N N . GLY A 1 462 ? -13.893 -1.722 -2.211 1.00 69.06 462 GLY A N 1
ATOM 3322 C CA . GLY A 1 462 ? -14.921 -2.654 -1.761 1.00 69.06 462 GLY A CA 1
ATOM 3323 C C . GLY A 1 462 ? -16.268 -2.381 -2.426 1.00 69.06 462 GLY A C 1
ATOM 3324 O O . GLY A 1 462 ? -16.454 -1.346 -3.086 1.00 69.06 462 GLY A O 1
ATOM 3325 N N . PRO A 1 463 ? -17.256 -3.275 -2.253 1.00 61.38 463 PRO A N 1
ATOM 3326 C CA . PRO A 1 463 ? -18.584 -3.088 -2.820 1.00 61.38 463 PRO A CA 1
ATOM 3327 C C . PRO A 1 463 ? -19.192 -1.754 -2.357 1.00 61.38 463 PRO A C 1
ATOM 3329 O O . PRO A 1 463 ? -18.884 -1.231 -1.287 1.00 61.38 463 PRO A O 1
ATOM 3332 N N . ALA A 1 464 ? -20.065 -1.164 -3.178 1.00 50.84 464 ALA A N 1
ATOM 3333 C CA . ALA A 1 464 ? -20.651 0.141 -2.879 1.00 50.84 464 ALA A CA 1
ATOM 3334 C C . ALA A 1 464 ? -21.540 0.094 -1.616 1.00 50.84 464 ALA A C 1
ATOM 3336 O O . ALA A 1 464 ? -22.725 -0.238 -1.694 1.00 50.84 464 ALA A O 1
ATOM 3337 N N . GLY A 1 465 ? -20.948 0.463 -0.477 1.00 54.06 465 GLY A N 1
ATOM 3338 C CA . GLY A 1 465 ? -21.491 0.226 0.860 1.00 54.06 465 GLY A CA 1
ATOM 3339 C C . GLY A 1 465 ? -20.763 -0.930 1.546 1.00 54.06 465 GLY A C 1
ATOM 3340 O O . GLY A 1 465 ? -21.382 -1.965 1.766 1.00 54.06 465 GLY A O 1
ATOM 3341 N N . LEU A 1 466 ? -19.470 -0.725 1.838 1.00 57.62 466 LEU A N 1
ATOM 3342 C CA . LEU A 1 466 ? -18.645 -1.578 2.703 1.00 57.62 466 LEU A CA 1
ATOM 3343 C C . LEU A 1 466 ? -19.418 -1.892 3.993 1.00 57.62 466 LEU A C 1
ATOM 3345 O O . LEU A 1 466 ? -20.079 -0.990 4.500 1.00 57.62 466 LEU A O 1
ATOM 3349 N N . ASP A 1 467 ? -19.386 -3.146 4.429 1.00 62.50 467 ASP A N 1
ATOM 3350 C CA . ASP A 1 467 ? -20.118 -3.736 5.562 1.00 62.50 467 ASP A CA 1
ATOM 3351 C C . ASP A 1 467 ? -19.109 -4.684 6.227 1.00 62.50 467 ASP A C 1
ATOM 3353 O O . ASP A 1 467 ? -18.974 -5.850 5.844 1.00 62.50 467 ASP A O 1
ATOM 3357 N N . SER A 1 468 ? -18.257 -4.098 7.069 1.00 71.94 468 SER A N 1
ATOM 3358 C CA . SER A 1 468 ? -16.989 -4.677 7.527 1.00 71.94 468 SER A CA 1
ATOM 3359 C C . SER A 1 468 ? -17.158 -5.811 8.549 1.00 71.94 468 SER A C 1
ATOM 3361 O O . SER A 1 468 ? -16.229 -6.599 8.746 1.00 71.94 468 SER A O 1
ATOM 3363 N N . ASP A 1 469 ? -18.340 -5.956 9.152 1.00 71.56 469 ASP A N 1
ATOM 3364 C CA . ASP A 1 469 ? -18.682 -7.068 10.046 1.00 71.56 469 ASP A CA 1
ATOM 3365 C C . ASP A 1 469 ? -19.791 -8.007 9.516 1.00 71.56 469 ASP A C 1
ATOM 3367 O O . ASP A 1 469 ? -19.912 -9.148 9.989 1.00 71.56 469 ASP A O 1
ATOM 3371 N N . GLY A 1 470 ? -20.508 -7.615 8.457 1.00 70.94 470 GLY A N 1
ATOM 3372 C CA . GLY A 1 470 ? -21.426 -8.464 7.695 1.00 70.94 470 GLY A CA 1
ATOM 3373 C C . GLY A 1 470 ? -22.861 -8.508 8.229 1.00 70.94 470 GLY A C 1
ATOM 3374 O O . GLY A 1 470 ? -23.581 -9.485 7.967 1.00 70.94 470 GLY A O 1
ATOM 3375 N N . ASP A 1 471 ? -23.269 -7.501 8.998 1.00 73.81 471 ASP A N 1
ATOM 3376 C CA . ASP A 1 471 ? -24.593 -7.337 9.608 1.00 73.81 471 ASP A CA 1
ATOM 3377 C C . ASP A 1 471 ? -25.693 -6.962 8.580 1.00 73.81 471 ASP A C 1
ATOM 3379 O O . ASP A 1 471 ? -26.849 -7.409 8.687 1.00 73.81 471 ASP A O 1
ATOM 3383 N N . GLY A 1 472 ? -25.326 -6.231 7.522 1.00 73.56 472 GLY A N 1
ATOM 3384 C CA . GLY A 1 472 ? -26.229 -5.725 6.485 1.00 73.56 472 GLY A CA 1
ATOM 3385 C C . GLY A 1 472 ? -26.489 -4.212 6.517 1.00 73.56 472 GLY A C 1
ATOM 3386 O O . GLY A 1 472 ? -27.238 -3.717 5.657 1.00 73.56 472 GLY A O 1
ATOM 3387 N N . VAL A 1 473 ? -25.900 -3.478 7.459 1.00 71.50 473 VAL A N 1
ATOM 3388 C CA . VAL A 1 473 ? -25.702 -2.025 7.421 1.00 71.50 473 VAL A CA 1
ATOM 3389 C C . VAL A 1 473 ? -24.283 -1.737 6.923 1.00 71.50 473 VAL A C 1
ATOM 3391 O O . VAL A 1 473 ? -23.339 -2.456 7.201 1.00 71.50 473 VAL A O 1
ATOM 3394 N N . SER A 1 474 ? -24.130 -0.706 6.091 1.00 68.62 474 SER A N 1
ATOM 3395 C CA . SER A 1 474 ? -22.810 -0.337 5.569 1.00 68.62 474 SER A CA 1
ATOM 3396 C C . SER A 1 474 ? -22.085 0.597 6.534 1.00 68.62 474 SER A C 1
ATOM 3398 O O . SER A 1 474 ? -22.714 1.582 6.914 1.00 68.62 474 SER A O 1
ATOM 3400 N N . ASP A 1 475 ? -20.779 0.437 6.750 1.00 68.56 475 ASP A N 1
ATOM 3401 C CA . ASP A 1 475 ? -19.860 1.236 7.584 1.00 68.56 475 ASP A CA 1
ATOM 3402 C C . ASP A 1 475 ? -20.132 2.751 7.583 1.00 68.56 475 ASP A C 1
ATOM 3404 O O . ASP A 1 475 ? -20.031 3.438 8.590 1.00 68.56 475 ASP A O 1
ATOM 3408 N N . LYS A 1 476 ? -20.499 3.320 6.428 1.00 63.16 476 LYS A N 1
ATOM 3409 C CA . LYS A 1 476 ? -20.801 4.757 6.276 1.00 63.16 476 LYS A CA 1
ATOM 3410 C C . LYS A 1 476 ? -22.105 5.212 6.960 1.00 63.16 476 LYS A C 1
ATOM 3412 O O . LYS A 1 476 ? -22.342 6.409 7.137 1.00 63.16 476 LYS A O 1
ATOM 3417 N N . LEU A 1 477 ? -22.995 4.271 7.220 1.00 75.69 477 LEU A N 1
ATOM 3418 C CA . LEU A 1 477 ? -24.274 4.419 7.909 1.00 75.69 477 LEU A CA 1
ATOM 3419 C C . LEU A 1 477 ? -24.260 3.705 9.263 1.00 75.69 477 LEU A C 1
ATOM 3421 O O . LEU A 1 477 ? -25.291 3.719 9.930 1.00 75.69 477 LEU A O 1
ATOM 3425 N N . ASP A 1 478 ? -23.125 3.108 9.619 1.00 79.62 478 ASP A N 1
ATOM 3426 C CA . ASP A 1 478 ? -22.940 2.305 10.808 1.00 79.62 478 ASP A CA 1
ATOM 3427 C C . ASP A 1 478 ? -22.138 3.082 11.858 1.00 79.62 478 ASP A C 1
ATOM 3429 O O . ASP A 1 478 ? -21.134 3.726 11.542 1.00 79.62 478 ASP A O 1
ATOM 3433 N N . ALA A 1 479 ? -22.608 3.071 13.102 1.00 88.38 479 ALA A N 1
ATOM 3434 C CA . ALA A 1 479 ? -21.895 3.680 14.222 1.00 88.38 479 ALA A CA 1
ATOM 3435 C C . ALA A 1 479 ? -20.776 2.777 14.779 1.00 88.38 479 ALA A C 1
ATOM 3437 O O . ALA A 1 479 ? -19.817 3.288 15.363 1.00 88.38 479 ALA A O 1
ATOM 3438 N N . PHE A 1 480 ? -20.857 1.463 14.549 1.00 88.31 480 PHE A N 1
ATOM 3439 C CA . PHE A 1 480 ? -19.936 0.437 15.037 1.00 88.31 480 PHE A CA 1
ATOM 3440 C C . PHE A 1 480 ? -19.523 -0.542 13.917 1.00 88.31 480 PHE A C 1
ATOM 3442 O O . PHE A 1 480 ? -19.783 -1.731 14.058 1.00 88.31 480 PHE A O 1
ATOM 3449 N N . PRO A 1 481 ? -18.788 -0.108 12.864 1.00 79.88 481 PRO A N 1
ATOM 3450 C CA . PRO A 1 481 ? -18.475 -0.921 11.668 1.00 79.88 481 PRO A CA 1
ATOM 3451 C C . PRO A 1 481 ? -17.617 -2.195 11.868 1.00 79.88 481 PRO A C 1
ATOM 3453 O O . PRO A 1 481 ? -16.968 -2.661 10.935 1.00 79.88 481 PRO A O 1
ATOM 3456 N N . ALA A 1 482 ? -17.471 -2.691 13.092 1.00 82.12 482 ALA A N 1
ATOM 3457 C CA . ALA A 1 482 ? -16.698 -3.879 13.433 1.00 82.12 482 ALA A CA 1
ATOM 3458 C C . ALA A 1 482 ? -17.391 -4.759 14.497 1.00 82.12 482 ALA A C 1
ATOM 3460 O O . ALA A 1 482 ? -16.761 -5.695 15.005 1.00 82.12 482 ALA A O 1
ATOM 3461 N N . ASP A 1 483 ? -18.642 -4.462 14.867 1.00 83.88 483 ASP A N 1
ATOM 3462 C CA . ASP A 1 483 ? -19.445 -5.264 15.791 1.00 83.88 483 ASP A CA 1
ATOM 3463 C C . ASP A 1 483 ? -20.815 -5.586 15.163 1.00 83.88 483 ASP A C 1
ATOM 3465 O O . ASP A 1 483 ? -21.744 -4.794 15.287 1.00 83.88 483 ASP A O 1
ATOM 3469 N N . PRO A 1 484 ? -21.010 -6.793 14.590 1.00 88.12 484 PRO A N 1
ATOM 3470 C CA . PRO A 1 484 ? -22.222 -7.165 13.847 1.00 88.12 484 PRO A CA 1
ATOM 3471 C C . PRO A 1 484 ? -23.448 -7.409 14.752 1.00 88.12 484 PRO A C 1
ATOM 3473 O O . PRO A 1 484 ? -24.383 -8.139 14.396 1.00 88.12 484 PRO A O 1
ATOM 3476 N N . ALA A 1 485 ? -23.406 -6.900 15.983 1.00 91.88 485 ALA A N 1
ATOM 3477 C CA . ALA A 1 485 ? -24.525 -6.786 16.903 1.00 91.88 485 ALA A CA 1
ATOM 3478 C C . ALA A 1 485 ? -25.026 -5.336 17.054 1.00 91.88 485 ALA A C 1
ATOM 3480 O O . ALA A 1 485 ? -26.139 -5.158 17.552 1.00 91.88 485 ALA A O 1
ATOM 3481 N N . GLU A 1 486 ? -24.264 -4.325 16.623 1.00 93.00 486 GLU A N 1
ATOM 3482 C CA . GLU A 1 486 ? -24.566 -2.903 16.796 1.00 93.00 486 GLU A CA 1
ATOM 3483 C C . GLU A 1 486 ? -24.409 -2.131 15.489 1.00 93.00 486 GLU A C 1
ATOM 3485 O O . GLU A 1 486 ? -23.423 -2.289 14.794 1.00 93.00 486 GLU A O 1
ATOM 3490 N N . THR A 1 487 ? -25.370 -1.259 15.178 1.00 91.06 487 THR A N 1
ATOM 3491 C CA . THR A 1 487 ? -25.348 -0.462 13.929 1.00 91.06 487 THR A CA 1
ATOM 3492 C C . THR A 1 487 ? -25.650 1.017 14.136 1.00 91.06 487 THR A C 1
ATOM 3494 O O . THR A 1 487 ? -25.464 1.856 13.254 1.00 91.06 487 THR A O 1
ATOM 3497 N N . THR A 1 488 ? -26.208 1.356 15.298 1.00 92.25 488 THR A N 1
ATOM 3498 C CA . THR A 1 488 ? -26.790 2.665 15.594 1.00 92.25 488 THR A CA 1
ATOM 3499 C C . THR A 1 488 ? -26.342 3.093 16.982 1.00 92.25 488 THR A C 1
ATOM 3501 O O . THR A 1 488 ? -26.407 2.298 17.913 1.00 92.25 488 THR A O 1
ATOM 3504 N N . ASP A 1 489 ? -25.894 4.341 17.080 1.00 92.31 489 ASP A N 1
ATOM 3505 C CA . ASP A 1 489 ? -25.694 5.094 18.318 1.00 92.31 489 ASP A CA 1
ATOM 3506 C C . ASP A 1 489 ? -26.657 6.289 18.236 1.00 92.31 489 ASP A C 1
ATOM 3508 O O . ASP A 1 489 ? -26.454 7.229 17.453 1.00 92.31 489 ASP A O 1
ATOM 3512 N N . SER A 1 490 ? -27.799 6.184 18.914 1.00 93.81 490 SER A N 1
ATOM 3513 C CA . SER A 1 490 ? -28.916 7.120 18.762 1.00 93.81 490 SER A CA 1
ATOM 3514 C C . SER A 1 490 ? -28.710 8.465 19.487 1.00 93.81 490 SER A C 1
ATOM 3516 O O . SER A 1 490 ? -29.391 9.440 19.133 1.00 93.81 490 SER A O 1
ATOM 3518 N N . ASP A 1 491 ? -27.776 8.570 20.442 1.00 90.62 491 ASP A N 1
ATOM 3519 C CA . ASP A 1 491 ? -27.482 9.811 21.183 1.00 90.62 491 ASP A CA 1
ATOM 3520 C C . ASP A 1 491 ? -26.007 10.268 21.198 1.00 90.62 491 ASP A C 1
ATOM 3522 O O . ASP A 1 491 ? -25.751 11.458 21.441 1.00 90.62 491 ASP A O 1
ATOM 3526 N N . GLY A 1 492 ? -25.074 9.414 20.778 1.00 90.81 492 GLY A N 1
ATOM 3527 C CA . GLY A 1 492 ? -23.685 9.739 20.459 1.00 90.81 492 GLY A CA 1
ATOM 3528 C C . GLY A 1 492 ? -22.697 9.529 21.605 1.00 90.81 492 GLY A C 1
ATOM 3529 O O . GLY A 1 492 ? -21.719 10.285 21.687 1.00 90.81 492 GLY A O 1
ATOM 3530 N N . ASP A 1 493 ? -22.964 8.588 22.510 1.00 90.31 493 ASP A N 1
ATOM 3531 C CA . ASP A 1 493 ? -22.149 8.333 23.702 1.00 90.31 493 ASP A CA 1
ATOM 3532 C C . ASP A 1 493 ? -21.075 7.237 23.517 1.00 90.31 493 ASP A C 1
ATOM 3534 O O . ASP A 1 493 ? -20.063 7.233 24.234 1.00 90.31 493 ASP A O 1
ATOM 3538 N N . GLY A 1 494 ? -21.214 6.406 22.477 1.00 90.06 494 GLY A N 1
ATOM 3539 C CA . GLY A 1 494 ? -20.279 5.340 22.123 1.00 90.06 494 GLY A CA 1
ATOM 3540 C C . GLY A 1 494 ? -20.660 3.931 22.594 1.00 90.06 494 GLY A C 1
ATOM 3541 O O . GLY A 1 494 ? -19.817 3.035 22.482 1.00 90.06 494 GLY A O 1
ATOM 3542 N N . VAL A 1 495 ? -21.881 3.708 23.089 1.00 91.25 495 VAL A N 1
ATOM 3543 C CA . VAL A 1 495 ? -22.494 2.375 23.248 1.00 91.25 495 VAL A CA 1
ATOM 3544 C C . VAL A 1 495 ? -23.619 2.196 22.217 1.00 91.25 495 VAL A C 1
ATOM 3546 O O . VAL A 1 495 ? -24.323 3.140 21.882 1.00 91.25 495 VAL A O 1
ATOM 3549 N N . GLY A 1 496 ? -23.753 0.996 21.642 1.00 92.81 496 GLY A N 1
ATOM 3550 C CA . GLY A 1 496 ? -24.743 0.734 20.590 1.00 92.81 496 GLY A CA 1
ATOM 3551 C C . GLY A 1 496 ? -26.155 0.467 21.108 1.00 92.81 496 GLY A C 1
ATOM 3552 O O . GLY A 1 496 ? -26.327 -0.153 22.157 1.00 92.81 496 GLY A O 1
ATOM 3553 N N . ASP A 1 497 ? -27.161 0.887 20.332 1.00 93.19 497 ASP A N 1
ATOM 3554 C CA . ASP A 1 497 ? -28.598 0.825 20.645 1.00 93.19 497 ASP A CA 1
ATOM 3555 C C . ASP A 1 497 ? -29.121 -0.559 21.119 1.00 93.19 497 ASP A C 1
ATOM 3557 O O . ASP A 1 497 ? -30.195 -0.609 21.728 1.00 93.19 497 ASP A O 1
ATOM 3561 N N . ASN A 1 498 ? -28.457 -1.689 20.814 1.00 90.44 498 ASN A N 1
ATOM 3562 C CA . ASN A 1 498 ? -28.879 -3.024 21.279 1.00 90.44 498 ASN A CA 1
ATOM 3563 C C . ASN A 1 498 ? -28.193 -3.476 22.587 1.00 90.44 498 ASN A C 1
ATOM 3565 O O . ASN A 1 498 ? -28.737 -4.352 23.274 1.00 90.44 498 ASN A O 1
ATOM 3569 N N . ALA A 1 499 ? -27.032 -2.912 22.923 1.00 91.75 499 ALA A N 1
ATOM 3570 C CA . ALA A 1 499 ? -26.284 -3.135 24.160 1.00 91.75 499 ALA A CA 1
ATOM 3571 C C . ALA A 1 499 ? -26.633 -2.104 25.242 1.00 91.75 499 ALA A C 1
ATOM 3573 O O . ALA A 1 499 ? -26.541 -2.419 26.430 1.00 91.75 499 ALA A O 1
ATOM 3574 N N . ASP A 1 500 ? -27.042 -0.908 24.828 1.00 93.25 500 ASP A N 1
ATOM 3575 C CA . ASP A 1 500 ? -27.451 0.186 25.694 1.00 93.25 500 ASP A CA 1
ATOM 3576 C C . ASP A 1 500 ? -28.873 -0.021 26.263 1.00 93.25 500 ASP A C 1
ATOM 3578 O O . ASP A 1 500 ? -29.838 -0.324 25.552 1.00 93.25 500 ASP A O 1
ATOM 3582 N N . ALA A 1 501 ? -29.007 0.149 27.580 1.00 93.69 501 ALA A N 1
ATOM 3583 C CA . ALA A 1 501 ? -30.289 0.141 28.277 1.00 93.69 501 ALA A CA 1
ATOM 3584 C C . ALA A 1 501 ? -31.120 1.425 28.044 1.00 93.69 501 ALA A C 1
ATOM 3586 O O . ALA A 1 501 ? -32.357 1.366 28.088 1.00 93.69 501 ALA A O 1
ATOM 3587 N N . PHE A 1 502 ? -30.478 2.560 27.738 1.00 93.69 502 PHE A N 1
ATOM 3588 C CA . PHE A 1 502 ? -31.103 3.866 27.506 1.00 93.69 502 PHE A CA 1
ATOM 3589 C C . PHE A 1 502 ? -30.630 4.569 26.209 1.00 93.69 502 PHE A C 1
ATOM 3591 O O . PHE A 1 502 ? -30.181 5.706 26.312 1.00 93.69 502 PHE A O 1
ATOM 3598 N N . PRO A 1 503 ? -30.902 4.029 24.990 1.00 93.69 503 PRO A N 1
ATOM 3599 C CA . PRO A 1 503 ? -30.384 4.529 23.691 1.00 93.69 503 PRO A CA 1
ATOM 3600 C C . PRO A 1 503 ? -30.779 5.954 23.241 1.00 93.69 503 PRO A C 1
ATOM 3602 O O . PRO A 1 503 ? -30.915 6.225 22.050 1.00 93.69 503 PRO A O 1
ATOM 3605 N N . ASN A 1 504 ? -31.217 6.832 24.140 1.00 94.62 504 ASN A N 1
ATOM 3606 C CA . ASN A 1 504 ? -31.595 8.219 23.866 1.00 94.62 504 ASN A CA 1
ATOM 3607 C C . ASN A 1 504 ? -31.185 9.180 25.016 1.00 94.62 504 ASN A C 1
ATOM 3609 O O . ASN A 1 504 ? -31.665 10.324 25.025 1.00 94.62 504 ASN A O 1
ATOM 3613 N N . ASP A 1 505 ? -30.391 8.738 25.998 1.00 92.62 505 ASP A N 1
ATOM 3614 C CA . ASP A 1 505 ? -29.831 9.569 27.070 1.0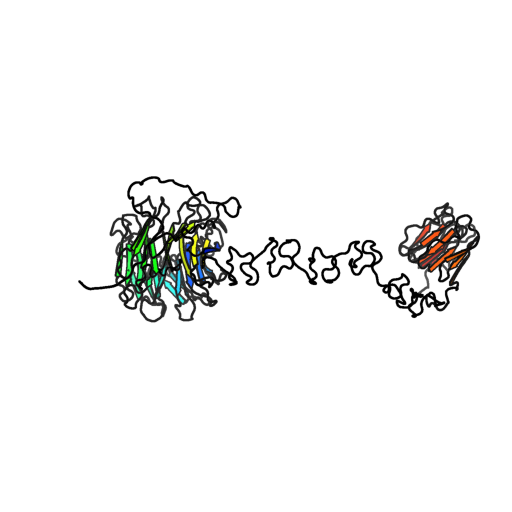0 92.62 505 ASP A CA 1
ATOM 3615 C C . ASP A 1 505 ? -28.313 9.306 27.243 1.00 92.62 505 ASP A C 1
ATOM 3617 O O . ASP A 1 505 ? -27.942 8.394 27.979 1.00 92.62 505 ASP A O 1
ATOM 3621 N N . PRO A 1 506 ? -27.421 10.149 26.669 1.00 94.31 506 PRO A N 1
ATOM 3622 C CA . PRO A 1 506 ? -25.962 9.929 26.588 1.00 94.31 506 PRO A CA 1
ATOM 3623 C C . PRO A 1 506 ? -25.230 10.160 27.930 1.00 94.31 506 PRO A C 1
ATOM 3625 O O . PRO A 1 506 ? -24.108 10.677 27.997 1.00 94.31 506 PRO A O 1
ATOM 3628 N N . ALA A 1 507 ? -25.932 9.911 29.030 1.00 94.00 507 ALA A N 1
ATOM 3629 C CA . ALA A 1 507 ? -25.465 9.930 30.404 1.00 94.00 507 ALA A CA 1
ATOM 3630 C C . ALA A 1 507 ? -25.706 8.582 31.113 1.00 94.00 507 ALA A C 1
ATOM 3632 O O . ALA A 1 507 ? -25.144 8.380 32.190 1.00 94.00 507 ALA A O 1
ATOM 3633 N N . GLU A 1 508 ? -26.495 7.672 30.532 1.00 93.12 508 GLU A N 1
ATOM 3634 C CA . GLU A 1 508 ? -26.861 6.373 31.100 1.00 93.12 508 GLU A CA 1
ATOM 3635 C C . GLU A 1 508 ? -26.720 5.280 30.039 1.00 93.12 508 GLU A C 1
ATOM 3637 O O . GLU A 1 508 ? -27.389 5.348 29.023 1.00 93.12 508 GLU A O 1
ATOM 3642 N N . THR A 1 509 ? -25.907 4.250 30.290 1.00 94.38 509 THR A N 1
ATOM 3643 C CA . THR A 1 509 ? -25.720 3.127 29.338 1.00 94.38 509 THR A CA 1
ATOM 3644 C C . THR A 1 509 ? -26.085 1.760 29.900 1.00 94.38 509 THR A C 1
ATOM 3646 O O . THR A 1 509 ? -26.144 0.759 29.188 1.00 94.38 509 THR A O 1
ATOM 3649 N N . THR A 1 510 ? -26.261 1.680 31.219 1.00 93.81 510 THR A N 1
ATOM 3650 C CA . THR A 1 510 ? -26.396 0.427 31.965 1.00 93.81 510 THR A CA 1
ATOM 3651 C C . THR A 1 510 ? -27.567 0.538 32.933 1.00 93.81 510 THR A C 1
ATOM 3653 O O . THR A 1 510 ? -27.715 1.557 33.601 1.00 93.81 510 THR A O 1
ATOM 3656 N N . ASP A 1 511 ? -28.379 -0.516 32.978 1.00 93.38 511 ASP A N 1
ATOM 3657 C CA . ASP A 1 511 ? -29.428 -0.776 33.968 1.00 93.38 511 ASP A CA 1
ATOM 3658 C C . ASP A 1 511 ? -29.097 -2.149 34.575 1.00 93.38 511 ASP A C 1
ATOM 3660 O O . ASP A 1 511 ? -29.376 -3.197 33.977 1.00 93.38 511 ASP A O 1
ATOM 3664 N N . THR A 1 512 ? -28.350 -2.157 35.681 1.00 94.94 512 THR A N 1
ATOM 3665 C CA . THR A 1 512 ? -27.737 -3.383 36.218 1.00 94.94 512 THR A CA 1
ATOM 3666 C C . THR A 1 512 ? -28.763 -4.340 36.851 1.00 94.94 512 THR A C 1
ATOM 3668 O O . THR A 1 512 ? -28.512 -5.554 36.889 1.00 94.94 512 THR A O 1
ATOM 3671 N N . ASP A 1 513 ? -29.931 -3.859 37.291 1.00 92.19 513 ASP A N 1
ATOM 3672 C CA . ASP A 1 513 ? -30.987 -4.689 37.893 1.00 92.19 513 ASP A CA 1
ATOM 3673 C C . ASP A 1 513 ? -32.305 -4.786 37.094 1.00 92.19 513 ASP A C 1
ATOM 3675 O O . ASP A 1 513 ? -33.043 -5.772 37.257 1.00 92.19 513 ASP A O 1
ATOM 3679 N N . GLY A 1 514 ? -32.533 -3.890 36.134 1.00 92.12 514 GLY A N 1
ATOM 3680 C CA . GLY A 1 514 ? -33.580 -3.971 35.119 1.00 92.12 514 GLY A CA 1
ATOM 3681 C C . GLY A 1 514 ? -34.887 -3.263 35.478 1.00 92.12 514 GLY A C 1
ATOM 3682 O O . GLY A 1 514 ? -35.949 -3.716 35.022 1.00 92.12 514 GLY A O 1
ATOM 3683 N N . ASP A 1 515 ? -34.850 -2.228 36.317 1.00 91.25 515 ASP A N 1
ATOM 3684 C CA . ASP A 1 515 ? -36.045 -1.508 36.774 1.00 91.25 515 ASP A CA 1
ATOM 3685 C C . ASP A 1 515 ? -36.433 -0.288 35.910 1.00 91.25 515 ASP A C 1
ATOM 3687 O O . ASP A 1 515 ? -37.613 0.103 35.873 1.00 91.25 515 ASP A O 1
ATOM 3691 N N . GLY A 1 516 ? -35.493 0.204 35.094 1.00 91.25 516 GLY A N 1
ATOM 3692 C CA . GLY A 1 516 ? -35.679 1.310 34.159 1.00 91.25 516 GLY A CA 1
ATOM 3693 C C . GLY A 1 516 ? -35.156 2.673 34.625 1.00 91.25 516 GLY A C 1
ATOM 3694 O O . GLY A 1 516 ? -35.552 3.682 34.026 1.00 91.25 516 GLY A O 1
ATOM 3695 N N . VAL A 1 517 ? -34.292 2.725 35.641 1.00 92.00 517 VAL A N 1
ATOM 3696 C CA . VAL A 1 517 ? -33.413 3.867 35.953 1.00 92.00 517 VAL A CA 1
ATOM 3697 C C . VAL A 1 517 ? -31.949 3.458 35.727 1.00 92.00 517 VAL A C 1
ATOM 3699 O O . VAL A 1 517 ? -31.577 2.311 35.933 1.00 92.00 517 VAL A O 1
ATOM 3702 N N . GLY A 1 518 ? -31.132 4.369 35.187 1.00 93.00 518 GLY A N 1
ATOM 3703 C CA . GLY A 1 518 ? -29.751 4.061 34.799 1.00 93.00 518 GLY A CA 1
ATOM 3704 C C . GLY A 1 518 ? -28.756 4.166 35.948 1.00 93.00 518 GLY A C 1
ATOM 3705 O O . GLY A 1 518 ? -28.908 5.018 36.823 1.00 93.00 518 GLY A O 1
ATOM 3706 N N . ASP A 1 519 ? -27.716 3.330 35.915 1.00 93.62 519 ASP A N 1
ATOM 3707 C CA . ASP A 1 519 ? -26.715 3.160 36.976 1.00 93.62 519 ASP A CA 1
ATOM 3708 C C . ASP A 1 519 ? -26.033 4.467 37.459 1.00 93.62 519 ASP A C 1
ATOM 3710 O O . ASP A 1 519 ? -25.505 4.485 38.574 1.00 93.62 519 ASP A O 1
ATOM 3714 N N . ASN A 1 520 ? -25.991 5.554 36.668 1.00 89.56 520 ASN A N 1
ATOM 3715 C CA . ASN A 1 520 ? -25.423 6.842 37.106 1.00 89.56 520 ASN A CA 1
ATOM 3716 C C . ASN A 1 520 ? -26.460 7.776 37.762 1.00 89.56 520 ASN A C 1
ATOM 3718 O O . ASN A 1 520 ? -26.075 8.676 38.522 1.00 89.56 520 ASN A O 1
ATOM 3722 N N . ALA A 1 521 ? -27.748 7.585 37.473 1.00 92.00 521 ALA A N 1
ATOM 3723 C CA . ALA A 1 521 ? -28.873 8.284 38.089 1.00 92.00 521 ALA A CA 1
ATOM 3724 C C . ALA A 1 521 ? -29.421 7.542 39.315 1.00 92.00 521 ALA A C 1
ATOM 3726 O O . ALA A 1 521 ? -30.024 8.183 40.182 1.00 92.00 521 ALA A O 1
ATOM 3727 N N . ASP A 1 522 ? -29.209 6.228 39.384 1.00 93.00 522 ASP A N 1
ATOM 3728 C CA . ASP A 1 522 ? -29.702 5.380 40.456 1.00 93.00 522 ASP A CA 1
ATOM 3729 C C . ASP A 1 522 ? -28.827 5.442 41.721 1.00 93.00 522 ASP A C 1
ATOM 3731 O O . ASP A 1 522 ? -27.594 5.426 41.678 1.00 93.00 522 ASP A O 1
ATOM 3735 N N . ALA A 1 523 ? -29.482 5.510 42.880 1.00 93.31 523 ALA A N 1
ATOM 3736 C CA . ALA A 1 523 ? -28.829 5.424 44.182 1.00 93.31 523 ALA A CA 1
ATOM 3737 C C . ALA A 1 523 ? -28.508 3.969 44.586 1.00 93.31 523 ALA A C 1
ATOM 3739 O O . ALA A 1 523 ? -27.554 3.743 45.339 1.00 93.31 523 ALA A O 1
ATOM 3740 N N . PHE A 1 524 ? -29.247 2.989 44.055 1.00 93.50 524 PHE A N 1
ATOM 3741 C CA . PHE A 1 524 ? -29.110 1.559 44.324 1.00 93.50 524 PHE A CA 1
ATOM 3742 C C . PHE A 1 524 ? -29.103 0.718 43.030 1.00 93.50 524 PHE A C 1
ATOM 3744 O O . PHE A 1 524 ? -29.969 -0.138 42.887 1.00 93.50 524 PHE A O 1
ATOM 3751 N N . PRO A 1 525 ? -28.079 0.822 42.149 1.00 94.06 525 PRO A N 1
ATOM 3752 C CA . PRO A 1 525 ? -28.041 0.141 40.837 1.00 94.06 525 PRO A CA 1
ATOM 3753 C C . PRO A 1 525 ? -28.022 -1.409 40.844 1.00 94.06 525 PRO A C 1
ATOM 3755 O O . PRO A 1 525 ? -27.483 -2.033 39.938 1.00 94.06 525 PRO A O 1
ATOM 3758 N N . ASN A 1 526 ? -28.379 -2.071 41.944 1.00 94.00 526 ASN A N 1
ATOM 3759 C CA . ASN A 1 526 ? -28.415 -3.529 42.076 1.00 94.00 526 ASN A CA 1
ATOM 3760 C C . ASN A 1 526 ? -29.688 -4.021 42.810 1.00 94.00 526 ASN A C 1
ATOM 3762 O O . ASN A 1 526 ? -29.764 -5.214 43.132 1.00 94.00 526 ASN A O 1
ATOM 3766 N N . ASP A 1 527 ? -30.645 -3.138 43.119 1.00 91.62 527 ASP A N 1
ATOM 3767 C CA . ASP A 1 527 ? -31.931 -3.474 43.733 1.00 91.62 527 ASP A CA 1
ATOM 3768 C C . ASP A 1 527 ? -33.093 -2.899 42.897 1.00 91.62 527 ASP A C 1
ATOM 3770 O O . ASP A 1 527 ? -33.453 -1.736 43.071 1.00 91.62 527 ASP A O 1
ATOM 3774 N N . PRO A 1 528 ? -33.781 -3.727 42.081 1.00 94.25 528 PRO A N 1
ATOM 3775 C CA . PRO A 1 528 ? -34.814 -3.284 41.138 1.00 94.25 528 PRO A CA 1
ATOM 3776 C C . PRO A 1 528 ? -36.149 -2.939 41.823 1.00 94.25 528 PRO A C 1
ATOM 3778 O O . PRO A 1 528 ? -37.244 -3.124 41.270 1.00 94.25 528 PRO A O 1
ATOM 3781 N N . THR A 1 529 ? -36.082 -2.580 43.103 1.00 92.62 529 THR A N 1
ATOM 3782 C CA . THR A 1 529 ? -37.181 -2.033 43.885 1.00 92.62 529 THR A CA 1
ATOM 3783 C C . THR A 1 529 ? -36.877 -0.644 44.446 1.00 92.62 529 THR A C 1
ATOM 3785 O O . THR A 1 529 ? -37.812 -0.011 44.940 1.00 92.62 529 THR A O 1
ATOM 3788 N N . GLU A 1 530 ? -35.651 -0.126 44.297 1.00 92.00 530 GLU A N 1
ATOM 3789 C CA . GLU A 1 530 ? -35.199 1.146 44.866 1.00 92.00 530 GLU A CA 1
ATOM 3790 C C . GLU A 1 530 ? -34.386 1.987 43.878 1.00 92.00 530 GLU A C 1
ATOM 3792 O O . GLU A 1 530 ? -33.242 1.667 43.607 1.00 92.00 530 GLU A O 1
ATOM 3797 N N . THR A 1 531 ? -34.924 3.130 43.433 1.00 93.44 531 THR A N 1
ATOM 3798 C CA . THR A 1 531 ? -34.237 3.999 42.451 1.00 93.44 531 THR A CA 1
ATOM 3799 C C . THR A 1 531 ? -33.653 5.287 43.028 1.00 93.44 531 THR A C 1
ATOM 3801 O O . THR A 1 531 ? -33.183 6.176 42.312 1.00 93.44 531 THR A O 1
ATOM 3804 N N . THR A 1 532 ? -33.904 5.562 44.308 1.00 92.12 532 THR A N 1
ATOM 3805 C CA . THR A 1 532 ? -33.767 6.913 44.869 1.00 92.12 532 THR A CA 1
ATOM 3806 C C . THR A 1 532 ? -33.540 6.851 46.367 1.00 92.12 532 THR A C 1
ATOM 3808 O O . THR A 1 532 ? -34.267 6.159 47.070 1.00 92.12 532 THR A O 1
ATOM 3811 N N . ASP A 1 533 ? -32.548 7.615 46.821 1.00 90.69 533 ASP A N 1
ATOM 3812 C CA . ASP A 1 533 ? -32.263 7.923 48.221 1.00 90.69 533 ASP A CA 1
ATOM 3813 C C . ASP A 1 533 ? -32.467 9.436 48.406 1.00 90.69 533 ASP A C 1
ATOM 3815 O O . ASP A 1 533 ? -31.617 10.259 48.037 1.00 90.69 533 ASP A O 1
ATOM 3819 N N . SER A 1 534 ? -33.655 9.831 48.864 1.00 91.50 534 SER A N 1
ATOM 3820 C CA . SER A 1 534 ? -34.063 11.239 48.923 1.00 91.50 534 SER A CA 1
ATOM 3821 C C . SER A 1 534 ? -33.401 12.044 50.055 1.00 91.50 534 SER A C 1
ATOM 3823 O O . SER A 1 534 ? -33.476 13.283 50.030 1.00 91.50 534 SER A O 1
ATOM 3825 N N . ASP A 1 535 ? -32.739 11.406 51.028 1.00 85.31 535 ASP A N 1
ATOM 3826 C CA . ASP A 1 535 ? -32.062 12.091 52.142 1.00 85.31 535 ASP A CA 1
ATOM 3827 C C . ASP A 1 535 ? -30.591 11.707 52.390 1.00 85.31 535 ASP A C 1
ATOM 3829 O O . ASP A 1 535 ? -29.860 12.500 53.006 1.00 85.31 535 ASP A O 1
ATOM 3833 N N . GLY A 1 536 ? -30.119 10.615 51.796 1.00 88.19 536 GLY A N 1
ATOM 3834 C CA . GLY A 1 536 ? -28.724 10.196 51.741 1.00 88.19 536 GLY A CA 1
ATOM 3835 C C . GLY A 1 536 ? -28.299 9.234 52.851 1.00 88.19 536 GLY A C 1
ATOM 3836 O O . GLY A 1 536 ? -27.116 9.268 53.215 1.00 88.19 536 GLY A O 1
ATOM 3837 N N . ASP A 1 537 ? -29.217 8.459 53.442 1.00 83.75 537 ASP A N 1
ATOM 3838 C CA . ASP A 1 537 ? -28.904 7.511 54.524 1.00 83.75 537 ASP A CA 1
ATOM 3839 C C . ASP A 1 537 ? -28.503 6.101 54.056 1.00 83.75 537 ASP A C 1
ATOM 3841 O O . ASP A 1 537 ? -27.857 5.367 54.814 1.00 83.75 537 ASP A O 1
ATOM 3845 N N . GLY A 1 538 ? -28.738 5.780 52.779 1.00 86.19 538 GLY A N 1
ATOM 3846 C CA . GLY A 1 538 ? -28.385 4.501 52.173 1.00 86.19 538 GLY A CA 1
ATOM 3847 C C . GLY A 1 538 ? -29.480 3.433 52.224 1.00 86.19 538 GLY A C 1
ATOM 3848 O O . GLY A 1 538 ? -29.155 2.259 52.021 1.00 86.19 538 GLY A O 1
ATOM 3849 N N . VAL A 1 539 ? -30.742 3.805 52.453 1.00 84.62 539 VAL A N 1
ATOM 3850 C CA . VAL A 1 539 ? -31.923 2.967 52.181 1.00 84.62 539 VAL A CA 1
ATOM 3851 C C . VAL A 1 539 ? -32.848 3.669 51.183 1.00 84.62 539 VAL A C 1
ATOM 3853 O O . VAL A 1 539 ? -32.974 4.888 51.184 1.00 84.62 539 VAL A O 1
ATOM 3856 N N . GLY A 1 540 ? -33.449 2.902 50.271 1.00 88.44 540 GLY A N 1
ATOM 3857 C CA . GLY A 1 540 ? -34.253 3.456 49.183 1.00 88.44 540 GLY A CA 1
ATOM 3858 C C . GLY A 1 540 ? -35.663 3.885 49.580 1.00 88.44 540 GLY A C 1
ATOM 3859 O O . GLY A 1 540 ? -36.287 3.296 50.465 1.00 88.44 540 GLY A O 1
ATOM 3860 N N . ASP A 1 541 ? -36.176 4.898 48.876 1.00 88.62 541 ASP A N 1
ATOM 3861 C CA . ASP A 1 541 ? -37.460 5.569 49.112 1.00 88.62 541 ASP A CA 1
ATOM 3862 C C . ASP A 1 541 ? -38.711 4.647 49.146 1.00 88.62 541 ASP A C 1
ATOM 3864 O O . ASP A 1 541 ? -39.768 5.095 49.611 1.00 88.62 541 ASP A O 1
ATOM 3868 N N . ASN A 1 542 ? -38.671 3.411 48.621 1.00 84.44 542 ASN A N 1
ATOM 3869 C CA . ASN A 1 542 ? -39.806 2.473 48.655 1.00 84.44 542 ASN A CA 1
ATOM 3870 C C . ASN A 1 542 ? -39.756 1.498 49.849 1.00 84.44 542 ASN A C 1
ATOM 3872 O O . ASN A 1 542 ? -40.822 1.109 50.349 1.00 84.44 542 ASN A O 1
ATOM 3876 N N . ALA A 1 543 ? -38.561 1.107 50.294 1.00 82.44 543 ALA A N 1
ATOM 3877 C CA . ALA A 1 543 ? -38.308 0.331 51.505 1.00 82.44 543 ALA A CA 1
ATOM 3878 C C . ALA A 1 543 ? -38.410 1.220 52.747 1.00 82.44 543 ALA A C 1
ATOM 3880 O O . ALA A 1 543 ? -38.988 0.809 53.757 1.00 82.44 543 ALA A O 1
ATOM 3881 N N . ASP A 1 544 ? -37.926 2.456 52.641 1.00 78.88 544 ASP A N 1
ATOM 3882 C CA . ASP A 1 544 ? -37.978 3.420 53.720 1.00 78.88 544 ASP A CA 1
ATOM 3883 C C . ASP A 1 544 ? -39.410 3.944 53.978 1.00 78.88 544 ASP A C 1
ATOM 3885 O O . ASP A 1 544 ? -40.144 4.423 53.108 1.00 78.88 544 ASP A O 1
ATOM 3889 N N . LEU A 1 545 ? -39.821 3.888 55.247 1.00 77.62 545 LEU A N 1
ATOM 3890 C CA . LEU A 1 545 ? -41.059 4.487 55.742 1.00 77.62 545 LEU A CA 1
ATOM 3891 C C . LEU A 1 545 ? -40.968 6.013 55.955 1.00 77.62 545 LEU A C 1
ATOM 3893 O O . LEU A 1 545 ? -42.015 6.648 56.160 1.00 77.62 545 LEU A O 1
ATOM 3897 N N . TYR A 1 546 ? -39.773 6.609 55.924 1.00 79.81 546 TYR A N 1
ATOM 3898 C CA . TYR A 1 546 ? -39.497 8.026 56.170 1.00 79.81 546 TYR A CA 1
ATOM 3899 C C . TYR A 1 546 ? -38.541 8.708 55.153 1.00 79.81 546 TYR A C 1
ATOM 3901 O O . TYR A 1 546 ? -37.685 9.444 55.637 1.00 79.81 546 TYR A O 1
ATOM 3909 N N . PRO A 1 547 ? -38.767 8.666 53.811 1.00 83.31 547 PRO A N 1
ATOM 3910 C CA . PRO A 1 547 ? -37.764 8.989 52.758 1.00 83.31 547 PRO A CA 1
ATOM 3911 C C . PRO A 1 547 ? -37.237 10.435 52.649 1.00 83.31 547 PRO A C 1
ATOM 3913 O O . PRO A 1 547 ? -37.078 10.974 51.561 1.00 83.31 547 PRO A O 1
ATOM 3916 N N . ASN A 1 548 ? -37.190 11.201 53.731 1.00 86.19 548 ASN A N 1
ATOM 3917 C CA . ASN A 1 548 ? -36.769 12.601 53.813 1.00 86.19 548 ASN A CA 1
ATOM 3918 C C . ASN A 1 548 ? -36.151 12.915 55.212 1.00 86.19 548 ASN A C 1
ATOM 3920 O O . ASN A 1 548 ? -36.031 14.094 55.575 1.00 86.19 548 ASN A O 1
ATOM 3924 N N . ASP A 1 549 ? -35.850 11.906 56.036 1.00 77.00 549 ASP A N 1
ATOM 3925 C CA . ASP A 1 549 ? -35.255 11.991 57.376 1.00 77.00 549 ASP A CA 1
ATOM 3926 C C . ASP A 1 549 ? -34.144 10.923 57.521 1.00 77.00 549 ASP A C 1
ATOM 3928 O O . ASP A 1 549 ? -34.461 9.796 57.903 1.00 77.00 549 ASP A O 1
ATOM 3932 N N . PRO A 1 550 ? -32.854 11.286 57.311 1.00 82.25 550 PRO A N 1
ATOM 3933 C CA . PRO A 1 550 ? -31.723 10.363 57.115 1.00 82.25 550 PRO A CA 1
ATOM 3934 C C . PRO A 1 550 ? -31.222 9.729 58.423 1.00 82.25 550 PRO A C 1
ATOM 3936 O O . PRO A 1 550 ? -30.035 9.745 58.769 1.00 82.25 550 PRO A O 1
ATOM 3939 N N . THR A 1 551 ? -32.167 9.319 59.259 1.00 75.94 551 THR A N 1
ATOM 3940 C CA . THR A 1 551 ? -31.961 8.732 60.576 1.00 75.94 551 THR A CA 1
ATOM 3941 C C . THR A 1 551 ? -32.903 7.554 60.843 1.00 75.94 551 THR A C 1
ATOM 3943 O O . THR A 1 551 ? -32.847 7.005 61.947 1.00 75.94 551 THR A O 1
ATOM 3946 N N . ARG A 1 552 ? -33.796 7.186 59.903 1.00 66.00 552 ARG A N 1
ATOM 3947 C CA . ARG A 1 552 ? -34.878 6.205 60.122 1.00 66.00 552 ARG A CA 1
ATOM 3948 C C . ARG A 1 552 ? -35.314 5.528 58.812 1.00 66.00 552 ARG A C 1
ATOM 3950 O O . ARG A 1 552 ? -36.007 6.171 58.049 1.00 66.00 552 ARG A O 1
ATOM 3957 N N . TRP A 1 553 ? -35.050 4.227 58.654 1.00 62.12 553 TRP A N 1
ATOM 3958 C CA . TRP A 1 553 ? -35.192 3.531 57.357 1.00 62.12 553 TRP A CA 1
ATOM 3959 C C . TRP A 1 553 ? -36.062 2.246 57.320 1.00 62.12 553 TRP A C 1
ATOM 3961 O O . TRP A 1 553 ? -36.234 1.651 56.264 1.00 62.12 553 TRP A O 1
ATOM 3971 N N . ALA A 1 554 ? -36.648 1.843 58.458 1.00 61.38 554 ALA A N 1
ATOM 3972 C CA . ALA A 1 554 ? -37.625 0.747 58.645 1.00 61.38 554 ALA A CA 1
ATOM 3973 C C . ALA A 1 554 ? -37.170 -0.740 58.646 1.00 61.38 554 ALA A C 1
ATOM 3975 O O . ALA A 1 554 ? -37.075 -1.390 57.611 1.00 61.38 554 ALA A O 1
ATOM 3976 N N . ASP A 1 555 ? -37.163 -1.329 59.847 1.00 62.69 555 ASP A N 1
ATOM 3977 C CA . ASP A 1 555 ? -37.738 -2.656 60.149 1.00 62.69 555 ASP A CA 1
ATOM 3978 C C . ASP A 1 555 ? -38.157 -2.634 61.635 1.00 62.69 555 ASP A C 1
ATOM 3980 O O . ASP A 1 555 ? -37.367 -2.174 62.442 1.00 62.69 555 ASP A O 1
ATOM 3984 N N . ASP A 1 556 ? -39.394 -2.992 61.991 1.00 66.75 556 ASP A N 1
ATOM 3985 C CA . ASP A 1 556 ? -39.964 -2.907 63.363 1.00 66.75 556 ASP A CA 1
ATOM 3986 C C . ASP A 1 556 ? -41.067 -3.978 63.466 1.00 66.75 556 ASP A C 1
ATOM 3988 O O . ASP A 1 556 ? -42.258 -3.738 63.215 1.00 66.75 556 ASP A O 1
ATOM 3992 N N . SER A 1 557 ? -40.633 -5.220 63.681 1.00 76.06 557 SER A N 1
ATOM 3993 C CA . SER A 1 557 ? -41.416 -6.448 63.500 1.00 76.06 557 SER A CA 1
ATOM 3994 C C . SER A 1 557 ? -42.547 -6.622 64.517 1.00 76.06 557 SER A C 1
ATOM 3996 O O . SER A 1 557 ? -43.515 -7.350 64.242 1.00 76.06 557 SER A O 1
ATOM 3998 N N . ASP A 1 558 ? -42.476 -5.962 65.673 1.00 72.62 558 ASP A N 1
ATOM 3999 C CA . ASP A 1 558 ? -43.508 -6.007 66.713 1.00 72.62 558 ASP A CA 1
ATOM 4000 C C . ASP A 1 558 ? -44.189 -4.658 67.023 1.00 72.62 558 ASP A C 1
ATOM 4002 O O . ASP A 1 558 ? -45.320 -4.661 67.541 1.00 72.62 558 ASP A O 1
ATOM 4006 N N . GLY A 1 559 ? -43.626 -3.538 66.563 1.00 70.75 559 GLY A N 1
ATOM 4007 C CA . GLY A 1 559 ? -44.262 -2.222 66.505 1.00 70.75 559 GLY A CA 1
ATOM 4008 C C . GLY A 1 559 ? -44.006 -1.332 67.720 1.00 70.75 559 GLY A C 1
ATOM 4009 O O . GLY A 1 559 ? -44.909 -0.565 68.096 1.00 70.75 559 GLY A O 1
ATOM 4010 N N . ASP A 1 560 ? -42.855 -1.470 68.373 1.00 73.25 560 ASP A N 1
ATOM 4011 C CA . ASP A 1 560 ? -42.513 -0.796 69.630 1.00 73.25 560 ASP A CA 1
ATOM 4012 C C . ASP A 1 560 ? -41.790 0.556 69.430 1.00 73.25 560 ASP A C 1
ATOM 4014 O O . ASP A 1 560 ? -41.993 1.495 70.218 1.00 73.25 560 ASP A O 1
ATOM 4018 N N . GLY A 1 561 ? -41.095 0.714 68.297 1.00 67.81 561 GLY A N 1
ATOM 4019 C CA . GLY A 1 561 ? -40.428 1.942 67.868 1.00 67.81 561 GLY A CA 1
ATOM 4020 C C . GLY A 1 561 ? -38.896 1.923 67.893 1.00 67.81 561 GLY A C 1
ATOM 4021 O O . GLY A 1 561 ? -38.306 2.944 67.512 1.00 67.81 561 GLY A O 1
ATOM 4022 N N . TYR A 1 562 ? -38.270 0.820 68.306 1.00 71.06 562 TYR A N 1
ATOM 4023 C CA . TYR A 1 562 ? -36.893 0.467 67.947 1.00 71.06 562 TYR A CA 1
ATOM 4024 C C . TYR A 1 562 ? -36.882 -0.346 66.639 1.00 71.06 562 TYR A C 1
ATOM 4026 O O . TYR A 1 562 ? -37.924 -0.837 66.213 1.00 71.06 562 TYR A O 1
ATOM 4034 N N . ASN A 1 563 ? -35.738 -0.394 65.944 1.00 71.12 563 ASN A N 1
ATOM 4035 C CA . ASN A 1 563 ? -35.638 -1.135 64.684 1.00 71.12 563 ASN A CA 1
ATOM 4036 C C . ASN A 1 563 ? -34.996 -2.514 64.904 1.00 71.12 563 ASN A C 1
ATOM 4038 O O . ASN A 1 563 ? -33.999 -2.582 65.620 1.00 71.12 563 ASN A O 1
ATOM 4042 N N . ASP A 1 564 ? -35.472 -3.561 64.219 1.00 72.19 564 ASP A N 1
ATOM 4043 C CA . ASP A 1 564 ? -35.051 -4.977 64.350 1.00 72.19 564 ASP A CA 1
ATOM 4044 C C . ASP A 1 564 ? -33.525 -5.240 64.326 1.00 72.19 564 ASP A C 1
ATOM 4046 O O . ASP A 1 564 ? -33.066 -6.295 64.766 1.00 72.19 564 ASP A O 1
ATOM 4050 N N . ASP A 1 565 ? -32.728 -4.330 63.763 1.00 62.53 565 ASP A N 1
ATOM 4051 C CA . ASP A 1 565 ? -31.271 -4.438 63.630 1.00 62.53 565 ASP A CA 1
ATOM 4052 C C . ASP A 1 565 ? -30.483 -3.857 64.820 1.00 62.53 565 ASP A C 1
ATOM 4054 O O . ASP A 1 565 ? -29.350 -4.275 65.079 1.00 62.53 565 ASP A O 1
ATOM 4058 N N . VAL A 1 566 ? -31.084 -2.905 65.542 1.00 69.25 566 VAL A N 1
ATOM 4059 C CA . VAL A 1 566 ? -30.586 -2.348 66.813 1.00 69.25 566 VAL A CA 1
ATOM 4060 C C . VAL A 1 566 ? -31.365 -2.867 68.021 1.00 69.25 566 VAL A C 1
ATOM 4062 O O . VAL A 1 566 ? -30.951 -2.630 69.156 1.00 69.25 566 VAL A O 1
ATOM 4065 N N . ASP A 1 567 ? -32.470 -3.564 67.769 1.00 78.56 567 ASP A N 1
ATOM 4066 C CA . ASP A 1 567 ? -33.322 -4.205 68.752 1.00 78.56 567 ASP A CA 1
ATOM 4067 C C . ASP A 1 567 ? -32.790 -5.604 69.108 1.00 78.56 567 ASP A C 1
ATOM 4069 O O . ASP A 1 567 ? -32.543 -6.452 68.245 1.00 78.56 567 ASP A O 1
ATOM 4073 N N . ALA A 1 568 ? -32.580 -5.863 70.397 1.00 82.81 568 ALA A N 1
ATOM 4074 C CA . ALA A 1 568 ? -32.099 -7.162 70.863 1.00 82.81 568 ALA A CA 1
ATOM 4075 C C . ALA A 1 568 ? -33.187 -8.259 70.910 1.00 82.81 568 ALA A C 1
ATOM 4077 O O . ALA A 1 568 ? -32.865 -9.453 70.902 1.00 82.81 568 ALA A O 1
ATOM 4078 N N . PHE A 1 569 ? -34.469 -7.881 70.903 1.00 86.94 569 PHE A N 1
ATOM 4079 C CA . PHE A 1 569 ? -35.636 -8.766 70.912 1.00 86.94 569 PHE A CA 1
ATOM 4080 C C . PHE A 1 569 ? -36.680 -8.367 69.852 1.00 86.94 569 PHE A C 1
ATOM 4082 O O . PHE A 1 569 ? -37.826 -8.125 70.226 1.00 86.94 569 PHE A O 1
ATOM 4089 N N . PRO A 1 570 ? -36.379 -8.471 68.535 1.00 83.00 570 PRO A N 1
ATOM 4090 C CA . PRO A 1 570 ? -37.216 -7.938 67.442 1.00 83.00 570 PRO A CA 1
ATOM 4091 C C . PRO A 1 570 ? -38.619 -8.558 67.250 1.00 83.00 570 PRO A C 1
ATOM 4093 O O . PRO A 1 570 ? -39.152 -8.599 66.147 1.00 83.00 570 PRO A O 1
ATOM 4096 N N . ASN A 1 571 ? -39.161 -9.276 68.230 1.00 83.56 571 ASN A N 1
ATOM 4097 C CA . ASN A 1 571 ? -40.480 -9.907 68.194 1.00 83.56 571 ASN A CA 1
ATOM 4098 C C . ASN A 1 571 ? -41.216 -9.818 69.561 1.00 83.56 571 ASN A C 1
ATOM 4100 O O . ASN A 1 571 ? -42.266 -10.463 69.716 1.00 83.56 571 ASN A O 1
ATOM 4104 N N . ASP A 1 572 ? -40.678 -9.104 70.558 1.00 81.75 572 ASP A N 1
ATOM 4105 C CA . ASP A 1 572 ? -41.344 -8.799 71.830 1.00 81.75 572 ASP A CA 1
ATOM 4106 C C . ASP A 1 572 ? -41.374 -7.272 72.079 1.00 81.75 572 ASP A C 1
ATOM 4108 O O . ASP A 1 572 ? -40.385 -6.730 72.563 1.00 81.75 572 ASP A O 1
ATOM 4112 N N . PRO A 1 573 ? -42.524 -6.585 71.875 1.00 86.50 573 PRO A N 1
ATOM 4113 C CA . PRO A 1 573 ? -42.652 -5.116 71.896 1.00 86.50 573 PRO A CA 1
ATOM 4114 C C . PRO A 1 573 ? -42.648 -4.530 73.324 1.00 86.50 573 PRO A C 1
ATOM 4116 O O . PRO A 1 573 ? -43.459 -3.663 73.687 1.00 86.50 573 PRO A O 1
ATOM 4119 N N . THR A 1 574 ? -41.848 -5.130 74.199 1.00 83.75 574 THR A N 1
ATOM 4120 C CA . THR A 1 574 ? -41.597 -4.726 75.579 1.00 83.75 574 THR A CA 1
ATOM 4121 C C . THR A 1 574 ? -40.117 -4.786 75.965 1.00 83.75 574 THR A C 1
ATOM 4123 O O . THR A 1 574 ? -39.786 -4.300 77.046 1.00 83.75 574 THR A O 1
ATOM 4126 N N . GLU A 1 575 ? -39.240 -5.302 75.099 1.00 84.75 575 GLU A N 1
ATOM 4127 C CA . GLU A 1 575 ? -37.790 -5.397 75.288 1.00 84.75 575 GLU A CA 1
ATOM 4128 C C . GLU A 1 575 ? -37.088 -5.002 73.986 1.00 84.75 575 GLU A C 1
ATOM 4130 O O . GLU A 1 575 ? -37.461 -5.518 72.947 1.00 84.75 575 GLU A O 1
ATOM 4135 N N . TRP A 1 576 ? -36.074 -4.134 74.041 1.00 85.06 576 TRP A N 1
ATOM 4136 C CA . TRP A 1 576 ? -35.407 -3.618 72.829 1.00 85.06 576 TRP A CA 1
ATOM 4137 C C . TRP A 1 576 ? -33.879 -3.485 72.951 1.00 85.06 576 TRP A C 1
ATOM 4139 O O . TRP A 1 576 ? -33.179 -3.295 71.962 1.00 85.06 576 TRP A O 1
ATOM 4149 N N . ILE A 1 577 ? -33.318 -3.590 74.159 1.00 80.44 577 ILE A N 1
ATOM 4150 C CA . ILE A 1 577 ? -31.869 -3.560 74.420 1.00 80.44 577 ILE A CA 1
ATOM 4151 C C . ILE A 1 577 ? -31.516 -4.766 75.300 1.00 80.44 577 ILE A C 1
ATOM 4153 O O . ILE A 1 577 ? -32.298 -5.135 76.176 1.00 80.44 577 ILE A O 1
ATOM 4157 N N . ASP A 1 578 ? -30.354 -5.359 75.018 1.00 80.50 578 ASP A N 1
ATOM 4158 C CA . ASP A 1 578 ? -29.656 -6.406 75.778 1.00 80.50 578 ASP A CA 1
ATOM 4159 C C . ASP A 1 578 ? -28.211 -5.906 75.950 1.00 80.50 578 ASP A C 1
ATOM 4161 O O . ASP A 1 578 ? -27.425 -5.916 74.994 1.00 80.50 578 ASP A O 1
ATOM 4165 N N . THR A 1 579 ? -27.894 -5.322 77.108 1.00 82.50 579 THR A N 1
ATOM 4166 C CA . THR A 1 579 ? -26.608 -4.625 77.321 1.00 82.50 579 THR A CA 1
ATOM 4167 C C . THR A 1 579 ? -25.427 -5.592 77.500 1.00 82.50 579 THR A C 1
ATOM 4169 O O . THR A 1 579 ? -24.298 -5.221 77.155 1.00 82.50 579 THR A O 1
ATOM 4172 N N . ASP A 1 580 ? -25.652 -6.830 77.952 1.00 74.94 580 ASP A N 1
ATOM 4173 C CA . ASP A 1 580 ? -24.595 -7.823 78.193 1.00 74.94 580 ASP A CA 1
ATOM 4174 C C . ASP A 1 580 ? -24.544 -8.989 77.181 1.00 74.94 580 ASP A C 1
ATOM 4176 O O . ASP A 1 580 ? -23.501 -9.646 77.037 1.00 74.94 580 ASP A O 1
ATOM 4180 N N . GLY A 1 581 ? -25.621 -9.212 76.424 1.00 78.75 581 GLY A N 1
ATOM 4181 C CA . GLY A 1 581 ? -25.767 -10.279 75.438 1.00 78.75 581 GLY A CA 1
ATOM 4182 C C . GLY A 1 581 ? -26.126 -11.653 76.021 1.00 78.75 581 GLY A C 1
ATOM 4183 O O . GLY A 1 581 ? -25.822 -12.673 75.385 1.00 78.75 581 GLY A O 1
ATOM 4184 N N . ASP A 1 582 ? -26.710 -11.714 77.220 1.00 80.25 582 ASP A N 1
ATOM 4185 C CA . ASP A 1 582 ? -27.204 -12.923 77.900 1.00 80.25 582 ASP A CA 1
ATOM 4186 C C . ASP A 1 582 ? -28.425 -13.542 77.182 1.00 80.25 582 ASP A C 1
ATOM 4188 O O . ASP A 1 582 ? -28.562 -14.777 77.118 1.00 80.25 582 ASP A O 1
ATOM 4192 N N . GLY A 1 583 ? -29.250 -12.702 76.545 1.00 82.06 583 GLY A N 1
ATOM 4193 C CA . GLY A 1 583 ? -30.510 -13.077 75.904 1.00 82.06 583 GLY A CA 1
ATOM 4194 C C . GLY A 1 583 ? -31.757 -12.823 76.761 1.00 82.06 583 GLY A C 1
ATOM 4195 O O . GLY A 1 583 ? -32.793 -13.459 76.523 1.00 82.06 583 GLY A O 1
ATOM 4196 N N . ILE A 1 584 ? -31.667 -11.919 77.740 1.00 81.25 584 ILE A N 1
ATOM 4197 C CA . ILE A 1 584 ? -32.780 -11.320 78.489 1.00 81.25 584 ILE A CA 1
ATOM 4198 C C . ILE A 1 584 ? -32.689 -9.799 78.292 1.00 81.25 584 ILE A C 1
ATOM 4200 O O . ILE A 1 584 ? -31.603 -9.239 78.313 1.00 81.25 584 ILE A O 1
ATOM 4204 N N . GLY A 1 585 ? -33.817 -9.131 78.033 1.00 85.31 585 GLY A N 1
ATOM 4205 C CA . GLY A 1 585 ? -33.821 -7.688 77.772 1.00 85.31 585 GLY A CA 1
ATOM 4206 C C . GLY A 1 585 ? -33.845 -6.850 79.038 1.00 85.31 585 GLY A C 1
ATOM 4207 O O . GLY A 1 585 ? -34.430 -7.263 80.039 1.00 85.31 585 GLY A O 1
ATOM 4208 N N . ASN A 1 586 ? -33.252 -5.658 78.978 1.00 79.69 586 ASN A N 1
ATOM 4209 C CA . ASN A 1 586 ? -33.014 -4.790 80.135 1.00 79.69 586 ASN A CA 1
ATOM 4210 C C . ASN A 1 586 ? -34.277 -4.335 80.907 1.00 79.69 586 ASN A C 1
ATOM 4212 O O . ASN A 1 586 ? -34.165 -3.817 82.017 1.00 79.69 586 ASN A O 1
ATOM 4216 N N . ASN A 1 587 ? -35.502 -4.456 80.368 1.00 78.81 587 ASN A N 1
ATOM 4217 C CA . ASN A 1 587 ? -36.708 -4.180 81.171 1.00 78.81 587 ASN A CA 1
ATOM 4218 C C . ASN A 1 587 ? -37.162 -5.405 81.995 1.00 78.81 587 ASN A C 1
ATOM 4220 O O . ASN A 1 587 ? -38.014 -5.261 82.888 1.00 78.81 587 ASN A O 1
ATOM 4224 N N . LEU A 1 588 ? -36.614 -6.590 81.702 1.00 81.81 588 LEU A N 1
ATOM 4225 C CA . LEU A 1 588 ? -36.860 -7.866 82.375 1.00 81.81 588 LEU A CA 1
ATOM 4226 C C . LEU A 1 588 ? -35.641 -8.395 83.146 1.00 81.81 588 LEU A C 1
ATOM 4228 O O . LEU A 1 588 ? -35.851 -9.144 84.110 1.00 81.81 588 LEU A O 1
ATOM 4232 N N . ASP A 1 589 ? -34.421 -8.045 82.741 1.00 74.00 589 ASP A N 1
ATOM 4233 C CA . ASP A 1 589 ? -33.220 -8.308 83.528 1.00 74.00 589 ASP A CA 1
ATOM 4234 C C . ASP A 1 589 ? -33.155 -7.393 84.767 1.00 74.00 589 ASP A C 1
ATOM 4236 O O . ASP A 1 589 ? -33.831 -6.367 84.871 1.00 74.00 589 ASP A O 1
ATOM 4240 N N . ASP A 1 590 ? -32.410 -7.851 85.767 1.00 72.44 590 ASP A N 1
ATOM 4241 C CA . ASP A 1 590 ? -32.070 -7.121 86.981 1.00 72.44 590 ASP A CA 1
ATOM 4242 C C . ASP A 1 590 ? -30.532 -6.876 87.061 1.00 72.44 590 ASP A C 1
ATOM 4244 O O . ASP A 1 590 ? -30.115 -6.364 88.102 1.00 72.44 590 ASP A O 1
ATOM 4248 N N . ASP A 1 591 ? -29.703 -7.308 86.085 1.00 69.19 591 ASP A N 1
ATOM 4249 C CA . ASP A 1 591 ? -28.210 -7.332 86.060 1.00 69.19 591 ASP A CA 1
ATOM 4250 C C . ASP A 1 591 ? -27.612 -7.029 84.652 1.00 69.19 591 ASP A C 1
ATOM 4252 O O . ASP A 1 591 ? -26.762 -7.776 84.169 1.00 69.19 591 ASP A O 1
ATOM 4256 N N . ASP A 1 592 ? -28.064 -5.935 84.018 1.00 75.25 592 ASP A N 1
ATOM 4257 C CA . ASP A 1 592 ? -27.844 -5.486 82.623 1.00 75.25 592 ASP A CA 1
ATOM 4258 C C . ASP A 1 592 ? -26.412 -5.593 82.034 1.00 75.25 592 ASP A C 1
ATOM 4260 O O . ASP A 1 592 ? -26.275 -5.534 80.812 1.00 75.25 592 ASP A O 1
ATOM 4264 N N . ASP A 1 593 ? -25.335 -5.671 82.830 1.00 69.19 593 ASP A N 1
ATOM 4265 C CA . ASP A 1 593 ? -23.938 -5.728 82.339 1.00 69.19 593 ASP A CA 1
ATOM 4266 C C . ASP A 1 593 ? -23.182 -7.054 82.626 1.00 69.19 593 ASP A C 1
ATOM 4268 O O . ASP A 1 593 ? -22.000 -7.196 82.277 1.00 69.19 593 ASP A O 1
ATOM 4272 N N . ASN A 1 594 ? -23.860 -8.043 83.227 1.00 67.06 594 ASN A N 1
ATOM 4273 C CA . ASN A 1 594 ? -23.333 -9.334 83.710 1.00 67.06 594 ASN A CA 1
ATOM 4274 C C . ASN A 1 594 ? -22.020 -9.264 84.524 1.00 67.06 594 ASN A C 1
ATOM 4276 O O . ASN A 1 594 ? -21.288 -10.266 84.609 1.00 67.06 594 ASN A O 1
ATOM 4280 N N . ASP A 1 595 ? -21.684 -8.144 85.184 1.00 71.81 595 ASP A N 1
ATOM 4281 C CA . ASP A 1 595 ? -20.580 -8.141 86.161 1.00 71.81 595 ASP A CA 1
ATOM 4282 C C . ASP A 1 595 ? -20.887 -9.057 87.377 1.00 71.81 595 ASP A C 1
ATOM 4284 O O . ASP A 1 595 ? -19.978 -9.535 88.081 1.00 71.81 595 ASP A O 1
ATOM 4288 N N . GLY A 1 596 ? -22.169 -9.420 87.517 1.00 65.44 596 GLY A N 1
ATOM 4289 C CA . GLY A 1 596 ? -22.738 -10.386 88.449 1.00 65.44 596 GLY A CA 1
ATOM 4290 C C . GLY A 1 596 ? -23.314 -9.725 89.699 1.00 65.44 596 GLY A C 1
ATOM 4291 O O . GLY A 1 596 ? -23.294 -10.342 90.782 1.00 65.44 596 GLY A O 1
ATOM 4292 N N . VAL A 1 597 ? -23.717 -8.454 89.590 1.00 60.53 597 VAL A N 1
ATOM 4293 C CA . VAL A 1 597 ? -24.043 -7.581 90.716 1.00 60.53 597 VAL A CA 1
ATOM 4294 C C . VAL A 1 597 ? -25.193 -6.597 90.431 1.00 60.53 597 VAL A C 1
ATOM 4296 O O . VAL A 1 597 ? -25.171 -5.507 90.972 1.00 60.53 597 VAL A O 1
ATOM 4299 N N . SER A 1 598 ? -26.254 -7.026 89.754 1.00 66.38 598 SER A N 1
ATOM 4300 C CA . SER A 1 598 ? -27.615 -6.455 89.695 1.00 66.38 598 SER A CA 1
ATOM 4301 C C . SER A 1 598 ? -27.786 -4.932 89.895 1.00 66.38 598 SER A C 1
ATOM 4303 O O . SER A 1 598 ? -27.633 -4.461 91.031 1.00 66.38 598 SER A O 1
ATOM 4305 N N . ASP A 1 599 ? -28.290 -4.237 88.855 1.00 58.47 599 ASP A N 1
ATOM 4306 C CA . ASP A 1 599 ? -28.326 -2.791 88.464 1.00 58.47 599 ASP A CA 1
ATOM 4307 C C . ASP A 1 599 ? -28.745 -1.719 89.490 1.00 58.47 599 ASP A C 1
ATOM 4309 O O . ASP A 1 599 ? -29.083 -0.570 89.193 1.00 58.47 599 ASP A O 1
ATOM 4313 N N . ASN A 1 600 ? -28.792 -2.092 90.754 1.00 62.38 600 ASN A N 1
ATOM 4314 C CA . ASN A 1 600 ? -28.983 -1.238 91.907 1.00 62.38 600 ASN A CA 1
ATOM 4315 C C . ASN A 1 600 ? -27.791 -1.375 92.880 1.00 62.38 600 ASN A C 1
ATOM 4317 O O . ASN A 1 600 ? -27.960 -1.197 94.098 1.00 62.38 600 ASN A O 1
ATOM 4321 N N . SER A 1 601 ? -26.594 -1.708 92.376 1.00 62.50 601 SER A N 1
ATOM 4322 C CA . SER A 1 601 ? -25.405 -1.981 93.183 1.00 62.50 601 SER A CA 1
ATOM 4323 C C . SER A 1 601 ? -24.292 -0.951 92.999 1.00 62.50 601 SER A C 1
ATOM 4325 O O . SER A 1 601 ? -23.853 -0.606 91.917 1.00 62.50 601 SER A O 1
ATOM 4327 N N . VAL A 1 602 ? -23.786 -0.435 94.118 1.00 76.25 602 VAL A N 1
ATOM 4328 C CA . VAL A 1 602 ? -22.806 0.658 94.102 1.00 76.25 602 VAL A CA 1
ATOM 4329 C C . VAL A 1 602 ? -21.379 0.115 94.000 1.00 76.25 602 VAL A C 1
ATOM 4331 O O . VAL A 1 602 ? -20.816 -0.350 94.999 1.00 76.25 602 VAL A O 1
ATOM 4334 N N . THR A 1 603 ? -20.773 0.251 92.820 1.00 79.50 603 THR A N 1
ATOM 4335 C CA . THR A 1 603 ? -19.410 -0.198 92.488 1.00 79.50 603 THR A CA 1
ATOM 4336 C C . THR A 1 603 ? -18.312 0.711 93.064 1.00 79.50 603 THR A C 1
ATOM 4338 O O . THR A 1 603 ? -17.273 0.223 93.523 1.00 79.50 603 THR A O 1
ATOM 4341 N N . MET A 1 604 ? -18.528 2.034 93.146 1.00 85.88 604 MET A N 1
ATOM 4342 C CA . MET A 1 604 ? -17.562 2.989 93.727 1.00 85.88 604 MET A CA 1
ATOM 4343 C C . MET A 1 604 ? -18.230 4.065 94.596 1.00 85.88 604 MET A C 1
ATOM 4345 O O . MET A 1 604 ? -19.326 4.533 94.315 1.00 85.88 604 MET A O 1
ATOM 4349 N N . ILE A 1 605 ? -17.533 4.533 95.643 1.00 91.44 605 ILE A N 1
ATOM 4350 C CA . ILE A 1 605 ? -17.919 5.729 96.414 1.00 91.44 605 ILE A CA 1
ATOM 4351 C C . ILE A 1 605 ? -16.730 6.684 96.541 1.00 91.44 605 ILE A C 1
ATOM 4353 O O . ILE A 1 605 ? -15.653 6.304 96.999 1.00 91.44 605 ILE A O 1
ATOM 4357 N N . SER A 1 606 ? -16.968 7.955 96.224 1.00 94.12 606 SER A N 1
ATOM 4358 C CA . SER A 1 606 ? -16.020 9.059 96.331 1.00 94.12 606 SER A CA 1
ATOM 4359 C C . SER A 1 606 ? -16.558 10.138 97.273 1.00 94.12 606 SER A C 1
ATOM 4361 O O . SER A 1 606 ? -17.582 10.773 97.012 1.00 94.12 606 SER A O 1
ATOM 4363 N N . ALA A 1 607 ? -15.891 10.338 98.411 1.00 91.69 607 ALA A N 1
ATOM 4364 C CA . ALA A 1 607 ? -16.327 11.266 99.452 1.00 91.69 607 ALA A CA 1
ATOM 4365 C C . ALA A 1 607 ? -15.485 12.552 99.447 1.00 91.69 607 ALA A C 1
ATOM 4367 O O . ALA A 1 607 ? -14.347 12.548 99.914 1.00 91.69 607 ALA A O 1
ATOM 4368 N N . GLY A 1 608 ? -16.074 13.651 98.970 1.00 88.31 608 GLY A N 1
ATOM 4369 C CA . GLY A 1 608 ? -15.531 15.001 99.118 1.00 88.31 608 GLY A CA 1
ATOM 4370 C C . GLY A 1 608 ? -15.917 15.648 100.457 1.00 88.31 608 GLY A C 1
ATOM 4371 O O . GLY A 1 608 ? -16.709 15.109 101.232 1.00 88.31 608 GLY A O 1
ATOM 4372 N N . ASP A 1 609 ? -15.391 16.847 100.733 1.00 89.44 609 ASP A N 1
ATOM 4373 C CA . ASP A 1 609 ? -15.588 17.523 102.032 1.00 89.44 609 ASP A CA 1
ATOM 4374 C C . ASP A 1 609 ? -17.041 17.933 102.319 1.00 89.44 609 ASP A C 1
ATOM 4376 O O . ASP A 1 609 ? -17.452 18.037 103.480 1.00 89.44 609 ASP A O 1
ATOM 4380 N N . PHE A 1 610 ? -17.816 18.237 101.273 1.00 91.94 610 PHE A N 1
ATOM 4381 C CA . PHE A 1 610 ? -19.176 18.773 101.403 1.00 91.94 610 PHE A CA 1
ATOM 4382 C C . PHE A 1 610 ? -20.245 17.997 100.617 1.00 91.94 610 PHE A C 1
ATOM 4384 O O . PHE A 1 610 ? -21.438 18.276 100.788 1.00 91.94 610 PHE A O 1
ATOM 4391 N N . HIS A 1 611 ? -19.851 17.030 99.792 1.00 94.25 611 HIS A N 1
ATOM 4392 C CA . HIS A 1 611 ? -20.735 16.148 99.033 1.00 94.25 611 HIS A CA 1
ATOM 4393 C C . HIS A 1 611 ? -20.060 14.792 98.807 1.00 94.25 611 HIS A C 1
ATOM 4395 O O . HIS A 1 611 ? -18.844 14.654 98.910 1.00 94.25 611 HIS A O 1
ATOM 4401 N N . THR A 1 612 ? -20.865 13.780 98.527 1.00 94.88 612 THR A N 1
ATOM 4402 C CA . THR A 1 612 ? -20.422 12.419 98.223 1.00 94.88 612 THR A CA 1
ATOM 4403 C C . THR A 1 612 ? -21.005 12.035 96.876 1.00 94.88 612 THR A C 1
ATOM 4405 O O . THR A 1 612 ? -22.134 12.418 96.573 1.00 94.88 612 THR A O 1
ATOM 4408 N N . CYS A 1 613 ? -20.234 11.309 96.080 1.00 95.62 613 CYS A N 1
ATOM 4409 C CA . CYS A 1 613 ? -20.700 10.682 94.857 1.00 95.62 613 CYS A CA 1
ATOM 4410 C C . CYS A 1 613 ? -20.523 9.171 94.962 1.00 95.62 613 CYS A C 1
ATOM 4412 O O . CYS A 1 613 ? -19.569 8.699 95.582 1.00 95.62 613 CYS A O 1
ATOM 4414 N N . ALA A 1 614 ? -21.440 8.437 94.360 1.00 92.06 614 ALA A N 1
ATOM 4415 C CA . ALA A 1 614 ? -21.332 7.025 94.065 1.00 92.06 614 ALA A CA 1
ATOM 4416 C C . ALA A 1 614 ? -21.278 6.835 92.546 1.00 92.06 614 ALA A C 1
ATOM 4418 O O . ALA A 1 614 ? -21.687 7.727 91.802 1.00 92.06 614 ALA A O 1
ATOM 4419 N N . LEU A 1 615 ? -20.765 5.690 92.129 1.00 89.19 615 LEU A N 1
ATOM 4420 C CA . LEU A 1 615 ? -20.974 5.101 90.818 1.00 89.19 615 LEU A CA 1
ATOM 4421 C C . LEU A 1 615 ? -21.681 3.769 91.071 1.00 89.19 615 LEU A C 1
ATOM 4423 O O . LEU A 1 615 ? -21.235 3.004 91.931 1.00 89.19 615 LEU A O 1
ATOM 4427 N N . ASP A 1 616 ? -22.787 3.569 90.377 1.00 81.38 616 ASP A N 1
ATOM 4428 C CA . ASP A 1 616 ? -23.434 2.285 90.128 1.00 81.38 616 ASP A CA 1
ATOM 4429 C C . ASP A 1 616 ? -23.611 2.150 88.612 1.00 81.38 616 ASP A C 1
ATOM 4431 O O . ASP A 1 616 ? -23.132 2.992 87.845 1.00 81.38 616 ASP A O 1
ATOM 4435 N N . ASP A 1 617 ? -24.272 1.089 88.193 1.00 72.00 617 ASP A N 1
ATOM 4436 C CA . ASP A 1 617 ? -24.298 0.619 86.806 1.00 72.00 617 ASP A CA 1
ATOM 4437 C C . ASP A 1 617 ? -25.222 1.523 85.957 1.00 72.00 617 ASP A C 1
ATOM 4439 O O . ASP A 1 617 ? -24.972 1.794 84.784 1.00 72.00 617 ASP A O 1
ATOM 4443 N N . SER A 1 618 ? -26.174 2.203 86.618 1.00 74.81 618 SER A N 1
ATOM 4444 C CA . SER A 1 618 ? -26.947 3.326 86.059 1.00 74.81 618 SER A CA 1
ATOM 4445 C C . SER A 1 618 ? -26.183 4.668 86.004 1.00 74.81 618 SER A C 1
ATOM 4447 O O . SER A 1 618 ? -26.712 5.683 85.534 1.00 74.81 618 SER A O 1
ATOM 4449 N N . GLY A 1 619 ? -24.937 4.704 86.488 1.00 84.44 619 GLY A N 1
ATOM 4450 C CA . GLY A 1 619 ? -24.003 5.822 86.374 1.00 84.44 619 GLY A CA 1
ATOM 4451 C C . GLY A 1 619 ? -23.663 6.538 87.688 1.00 84.44 619 GLY A C 1
ATOM 4452 O O . GLY A 1 619 ? -23.694 5.995 88.793 1.00 84.44 619 GLY A O 1
ATOM 4453 N N . VAL A 1 620 ? -23.236 7.802 87.578 1.00 91.75 620 VAL A N 1
ATOM 4454 C CA . VAL A 1 620 ? -22.737 8.574 88.730 1.00 91.75 620 VAL A CA 1
ATOM 4455 C C . VAL A 1 620 ? -23.876 9.291 89.460 1.00 91.75 620 VAL A C 1
ATOM 4457 O O . VAL A 1 620 ? -24.562 10.140 88.893 1.00 91.75 620 VAL A O 1
ATOM 4460 N N . HIS A 1 621 ? -23.986 9.070 90.773 1.00 92.50 621 HIS A N 1
ATOM 4461 C CA . HIS A 1 621 ? -24.988 9.695 91.646 1.00 92.50 621 HIS A CA 1
ATOM 4462 C C . HIS A 1 621 ? -24.334 10.519 92.748 1.00 92.50 621 HIS A C 1
ATOM 4464 O O . HIS A 1 621 ? -23.635 9.984 93.604 1.00 92.50 621 HIS A O 1
ATOM 4470 N N . CYS A 1 622 ? -24.593 11.827 92.798 1.00 95.31 622 CYS A N 1
ATOM 4471 C CA . CYS A 1 622 ? -23.999 12.715 93.802 1.00 95.31 622 CYS A CA 1
ATOM 4472 C C . CYS A 1 622 ? -25.037 13.351 94.740 1.00 95.31 622 CYS A C 1
ATOM 4474 O O . CYS A 1 622 ? -26.051 13.896 94.306 1.00 95.31 622 CYS A O 1
ATOM 4476 N N . TRP A 1 623 ? -24.737 13.403 96.041 1.00 95.56 623 TRP A N 1
ATOM 4477 C CA . TRP A 1 623 ? -25.579 14.046 97.055 1.00 95.56 623 TRP A CA 1
ATOM 4478 C C . TRP A 1 623 ? -24.777 14.874 98.067 1.00 95.56 623 TRP A C 1
ATOM 4480 O O . TRP A 1 623 ? -23.620 14.600 98.381 1.00 95.56 623 TRP A O 1
ATOM 4490 N N . GLY A 1 624 ? -25.414 15.905 98.628 1.00 94.25 624 GLY A N 1
ATOM 4491 C CA . GLY A 1 624 ? -24.824 16.768 99.653 1.00 94.25 624 GLY A CA 1
ATOM 4492 C C . GLY A 1 624 ? -24.996 18.251 99.342 1.00 94.25 624 GLY A C 1
ATOM 4493 O O . GLY A 1 624 ? -26.072 18.702 98.947 1.00 94.25 624 GLY A O 1
ATOM 4494 N N . ARG A 1 625 ? -23.949 19.044 99.575 1.00 94.00 625 ARG A N 1
ATOM 4495 C CA . ARG A 1 625 ? -23.958 20.485 99.316 1.00 94.00 625 ARG A CA 1
ATOM 4496 C C . ARG A 1 625 ? -23.854 20.759 97.815 1.00 94.00 625 ARG A C 1
ATOM 4498 O O . ARG A 1 625 ? -22.838 20.448 97.214 1.00 94.00 625 ARG A O 1
ATOM 4505 N N . ASN A 1 626 ? -24.842 21.454 97.252 1.00 94.25 626 ASN A N 1
ATOM 4506 C CA . ASN A 1 626 ? -24.930 21.713 95.809 1.00 94.25 626 ASN A CA 1
ATOM 4507 C C . ASN A 1 626 ? -24.872 23.211 95.429 1.00 94.25 626 ASN A C 1
ATOM 4509 O O . ASN A 1 626 ? -25.468 23.644 94.446 1.00 94.25 626 ASN A O 1
ATOM 4513 N N . ASN A 1 627 ? -24.209 24.051 96.234 1.00 94.88 627 ASN A N 1
ATOM 4514 C CA . ASN A 1 627 ? -24.214 25.515 96.054 1.00 94.88 627 ASN A CA 1
ATOM 4515 C C . ASN A 1 627 ? -23.624 26.004 94.714 1.00 94.88 627 ASN A C 1
ATOM 4517 O O . ASN A 1 627 ? -23.845 27.162 94.361 1.00 94.88 627 ASN A O 1
ATOM 4521 N N . TYR A 1 628 ? -22.858 25.162 94.020 1.00 93.06 628 TYR A N 1
ATOM 4522 C CA . TYR A 1 628 ? -22.208 25.449 92.741 1.00 93.06 628 TYR A CA 1
ATOM 4523 C C . TYR A 1 628 ? -22.529 24.399 91.664 1.00 93.06 628 TYR A C 1
ATOM 4525 O O . TYR A 1 628 ? -21.859 24.374 90.640 1.00 93.06 628 TYR A O 1
ATOM 4533 N N . GLY A 1 629 ? -23.516 23.525 91.890 1.00 93.12 629 GLY A N 1
ATOM 4534 C CA . GLY A 1 629 ? -23.838 22.426 90.974 1.00 93.12 629 GLY A CA 1
ATOM 4535 C C . GLY A 1 629 ? -22.968 21.174 91.137 1.00 93.12 629 GLY A C 1
ATOM 4536 O O . GLY A 1 629 ? -23.134 20.238 90.370 1.00 93.12 629 GLY A O 1
ATOM 4537 N N . GLN A 1 630 ? -22.070 21.104 92.129 1.00 93.00 630 GLN A N 1
ATOM 4538 C CA . GLN A 1 630 ? -21.104 20.000 92.279 1.00 93.00 630 GLN A CA 1
ATOM 4539 C C . GLN A 1 630 ? -21.712 18.603 92.510 1.00 93.00 630 GLN A C 1
ATOM 4541 O O . GLN A 1 630 ? -21.026 17.603 92.323 1.00 93.00 630 GLN A O 1
ATOM 4546 N N . SER A 1 631 ? -22.986 18.526 92.908 1.00 93.44 631 SER A N 1
ATOM 4547 C CA . SER A 1 631 ? -23.728 17.267 93.032 1.00 93.44 631 SER A CA 1
ATOM 4548 C C . SER A 1 631 ? -24.805 17.110 91.951 1.00 93.44 631 SER A C 1
ATOM 4550 O O . SER A 1 631 ? -25.697 16.284 92.093 1.00 93.44 631 SER A O 1
ATOM 4552 N N . THR A 1 632 ? -24.768 17.942 90.907 1.00 94.56 632 THR A N 1
ATOM 4553 C CA . THR A 1 632 ? -25.649 17.857 89.733 1.00 94.56 632 THR A CA 1
ATOM 4554 C C . THR A 1 632 ? -24.830 17.243 88.615 1.00 94.56 632 THR A C 1
ATOM 4556 O O . THR A 1 632 ? -24.012 17.930 88.009 1.00 94.56 632 THR A O 1
ATOM 4559 N N . VAL A 1 633 ? -24.979 15.938 88.435 1.00 94.62 633 VAL A N 1
ATOM 4560 C CA . VAL A 1 633 ? -24.158 15.154 87.511 1.00 94.62 633 VAL A CA 1
ATOM 4561 C C . VAL A 1 633 ? -24.556 15.508 86.068 1.00 94.62 633 VAL A C 1
ATOM 4563 O O . VAL A 1 633 ? -25.755 15.630 85.797 1.00 94.62 633 VAL A O 1
ATOM 4566 N N . PRO A 1 634 ? -23.594 15.783 85.166 1.00 92.50 634 PRO A N 1
ATOM 4567 C CA . PRO A 1 634 ? -23.871 15.950 83.740 1.00 92.50 634 PRO A CA 1
ATOM 4568 C C . PRO A 1 634 ? -24.236 14.600 83.099 1.00 92.50 634 PRO A C 1
ATOM 4570 O O . PRO A 1 634 ? -24.128 13.561 83.740 1.00 92.50 634 PRO A O 1
ATOM 4573 N N . ALA A 1 635 ? -24.638 14.605 81.826 1.00 88.50 635 ALA A N 1
ATOM 4574 C CA . ALA A 1 635 ? -24.634 13.367 81.050 1.00 88.50 635 ALA A CA 1
ATOM 4575 C C . ALA A 1 635 ? -23.185 12.862 80.923 1.00 88.50 635 ALA A C 1
ATOM 4577 O O . ALA A 1 635 ? -22.290 13.664 80.649 1.00 88.50 635 ALA A O 1
ATOM 4578 N N . LEU A 1 636 ? -22.985 11.567 81.159 1.00 89.62 636 LEU A N 1
ATOM 4579 C CA . LEU A 1 636 ? -21.712 10.850 81.068 1.00 89.62 636 LEU A CA 1
ATOM 4580 C C . LEU A 1 636 ? -21.957 9.564 80.269 1.00 89.62 636 LEU A C 1
ATOM 4582 O O . LEU A 1 636 ? -23.041 8.992 80.379 1.00 89.62 636 LEU A O 1
ATOM 4586 N N . LEU A 1 637 ? -20.975 9.123 79.487 1.00 87.75 637 LEU A N 1
ATOM 4587 C CA . LEU A 1 637 ? -21.035 7.908 78.669 1.00 87.75 637 LEU A CA 1
ATOM 4588 C C . LEU A 1 637 ? -20.170 6.814 79.302 1.00 87.75 637 LEU A C 1
ATOM 4590 O O . LEU A 1 637 ? -18.948 6.916 79.257 1.00 87.75 637 LEU A O 1
ATOM 4594 N N . ASN A 1 638 ? -20.798 5.798 79.899 1.00 82.62 638 ASN A N 1
ATOM 4595 C CA . ASN A 1 638 ? -20.133 4.680 80.585 1.00 82.62 638 ASN A CA 1
ATOM 4596 C C . ASN A 1 638 ? -19.061 5.149 81.602 1.00 82.62 638 ASN A C 1
ATOM 4598 O O . ASN A 1 638 ? -17.863 4.911 81.431 1.00 82.62 638 ASN A O 1
ATOM 4602 N N . PRO A 1 639 ? -19.444 5.903 82.651 1.00 90.94 639 PRO A N 1
ATOM 4603 C CA . PRO A 1 639 ? -18.483 6.474 83.590 1.00 90.94 639 PRO A CA 1
ATOM 4604 C C . PRO A 1 639 ? -17.776 5.396 84.427 1.00 90.94 639 PRO A C 1
ATOM 4606 O O . PRO A 1 639 ? -18.373 4.807 85.315 1.00 90.94 639 PRO A O 1
ATOM 4609 N N . VAL A 1 640 ? -16.470 5.207 84.226 1.00 90.31 640 VAL A N 1
ATOM 4610 C CA . VAL A 1 640 ? -15.660 4.179 84.916 1.00 90.31 640 VAL A CA 1
ATOM 4611 C C . VAL A 1 640 ? -15.021 4.646 86.232 1.00 90.31 640 VAL A C 1
ATOM 4613 O O . VAL A 1 640 ? -14.518 3.837 87.015 1.00 90.31 640 VAL A O 1
ATOM 4616 N N . ALA A 1 641 ? -14.989 5.956 86.504 1.00 93.12 641 ALA A N 1
ATOM 4617 C CA . ALA A 1 641 ? -14.461 6.484 87.765 1.00 93.12 641 ALA A CA 1
ATOM 4618 C C . ALA A 1 641 ? -15.060 7.841 88.151 1.00 93.12 641 ALA A C 1
ATOM 4620 O O . ALA A 1 641 ? -15.290 8.697 87.299 1.00 93.12 641 ALA A O 1
ATOM 4621 N N . VAL A 1 642 ? -15.201 8.092 89.460 1.00 95.88 642 VAL A N 1
ATOM 4622 C CA . VAL A 1 642 ? -15.615 9.396 90.006 1.00 95.88 642 VAL A CA 1
ATOM 4623 C C . VAL A 1 642 ? -14.715 9.863 91.159 1.00 95.88 642 VAL A C 1
ATOM 4625 O O . VAL A 1 642 ? -14.427 9.138 92.112 1.00 95.88 642 VAL A O 1
ATOM 4628 N N . SER A 1 643 ? -14.295 11.128 91.107 1.00 95.94 643 SER A N 1
ATOM 4629 C CA . SER A 1 643 ? -13.517 11.810 92.142 1.00 95.94 643 SER A CA 1
ATOM 4630 C C . SER A 1 643 ? -14.238 13.075 92.619 1.00 95.94 643 SER A C 1
ATOM 4632 O O . SER A 1 643 ? -14.247 14.103 91.938 1.00 95.94 643 SER A O 1
ATOM 4634 N N . ALA A 1 644 ? -14.815 13.023 93.820 1.00 94.00 644 ALA A N 1
ATOM 4635 C CA . ALA A 1 644 ? -15.438 14.165 94.487 1.00 94.00 644 ALA A CA 1
ATOM 4636 C C . ALA A 1 644 ? -14.430 14.895 95.391 1.00 94.00 644 ALA A C 1
ATOM 4638 O O . ALA A 1 644 ? -13.740 14.262 96.186 1.00 94.00 644 ALA A O 1
ATOM 4639 N N . ALA A 1 645 ? -14.373 16.226 95.302 1.00 86.75 645 ALA A N 1
ATOM 4640 C CA . ALA A 1 645 ? -13.485 17.062 96.113 1.00 86.75 645 ALA A CA 1
ATOM 4641 C C . ALA A 1 645 ? -14.262 18.104 96.942 1.00 86.75 645 ALA A C 1
ATOM 4643 O O . ALA A 1 645 ? -15.420 17.899 97.296 1.00 86.75 645 ALA A O 1
ATOM 4644 N N . ASN A 1 646 ? -13.634 19.230 97.302 1.00 88.56 646 ASN A N 1
ATOM 4645 C CA . ASN A 1 646 ? -14.216 20.201 98.237 1.00 88.56 646 ASN A CA 1
ATOM 4646 C C . ASN A 1 646 ? -15.485 20.882 97.675 1.00 88.56 646 ASN A C 1
ATOM 4648 O O . ASN A 1 646 ? -16.518 20.926 98.343 1.00 88.56 646 ASN A O 1
ATOM 4652 N N . LEU A 1 647 ? -15.430 21.417 96.446 1.00 91.38 647 LEU A N 1
ATOM 4653 C CA . LEU A 1 647 ? -16.545 22.150 95.811 1.00 91.38 647 LEU A CA 1
ATOM 4654 C C . LEU A 1 647 ? -16.765 21.809 94.327 1.00 91.38 647 LEU A C 1
ATOM 4656 O O . LEU A 1 647 ? -17.541 22.494 93.657 1.00 91.38 647 LEU A O 1
ATOM 4660 N N . HIS A 1 648 ? -16.101 20.778 93.814 1.00 95.00 648 HIS A N 1
ATOM 4661 C CA . HIS A 1 648 ? -16.267 20.262 92.456 1.00 95.00 648 HIS A CA 1
ATOM 4662 C C . HIS A 1 648 ? -16.105 18.739 92.445 1.00 95.00 648 HIS A C 1
ATOM 4664 O O . HIS A 1 648 ? -15.638 18.147 93.422 1.00 95.00 648 HIS A O 1
ATOM 4670 N N . T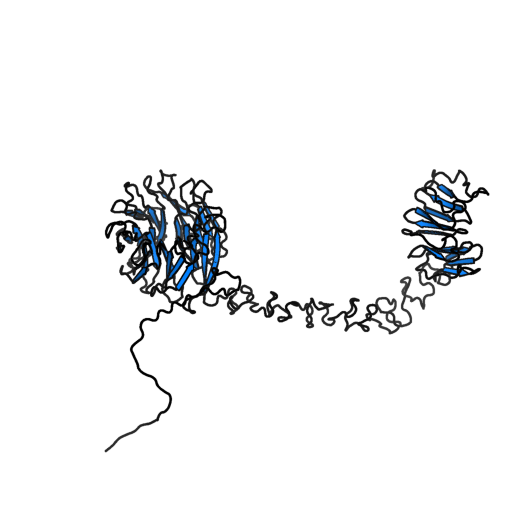HR A 1 649 ? -16.523 18.128 91.346 1.00 96.44 649 THR A N 1
ATOM 4671 C CA . THR A 1 649 ? -16.426 16.691 91.073 1.00 96.44 649 THR A CA 1
ATOM 4672 C C . THR A 1 649 ? -15.823 16.520 89.689 1.00 96.44 649 THR A C 1
ATOM 4674 O O . THR A 1 649 ? -16.042 17.371 88.824 1.00 96.44 649 THR A O 1
ATOM 4677 N N . CYS A 1 650 ? -15.076 15.443 89.483 1.00 97.00 650 CYS A N 1
ATOM 4678 C CA . CYS A 1 650 ? -14.691 14.977 88.160 1.00 97.00 650 CYS A CA 1
ATOM 4679 C C . CYS A 1 650 ? -15.060 13.503 87.993 1.00 97.00 650 CYS A C 1
ATOM 4681 O O . CYS A 1 650 ? -14.982 12.751 88.963 1.00 97.00 650 CYS A O 1
ATOM 4683 N N . ALA A 1 651 ? -15.407 13.096 86.780 1.00 96.38 651 ALA A N 1
ATOM 4684 C CA . ALA A 1 651 ? -15.549 11.705 86.376 1.00 96.38 651 ALA A CA 1
ATOM 4685 C C . ALA A 1 651 ? -14.674 11.423 85.148 1.00 96.38 651 ALA A C 1
ATOM 4687 O O . ALA A 1 651 ? -14.281 12.355 84.443 1.00 96.38 651 ALA A O 1
ATOM 4688 N N . LEU A 1 652 ? -14.354 10.150 84.938 1.00 95.25 652 LEU A N 1
ATOM 4689 C CA . LEU A 1 652 ? -13.780 9.623 83.703 1.00 95.25 652 LEU A CA 1
ATOM 4690 C C . LEU A 1 652 ? -14.828 8.714 83.063 1.00 95.25 652 LEU A C 1
ATOM 4692 O O . LEU A 1 652 ? -15.377 7.854 83.751 1.00 95.25 652 LEU A O 1
ATOM 4696 N N . ASP A 1 653 ? -15.096 8.942 81.786 1.00 91.94 653 ASP A N 1
ATOM 4697 C CA . ASP A 1 653 ? -16.067 8.231 80.957 1.00 91.94 653 ASP A CA 1
ATOM 4698 C C . ASP A 1 653 ? -15.446 7.949 79.569 1.00 91.94 653 ASP A C 1
ATOM 4700 O O . ASP A 1 653 ? -14.321 8.394 79.307 1.00 91.94 653 ASP A O 1
ATOM 4704 N N . ASP A 1 654 ? -16.136 7.226 78.685 1.00 89.12 654 ASP A N 1
ATOM 4705 C CA . ASP A 1 654 ? -15.599 6.809 77.373 1.00 89.12 654 ASP A CA 1
ATOM 4706 C C . ASP A 1 654 ? -15.225 7.983 76.446 1.00 89.12 654 ASP A C 1
ATOM 4708 O O . ASP A 1 654 ? -14.411 7.838 75.531 1.00 89.12 654 ASP A O 1
ATOM 4712 N N . SER A 1 655 ? -15.784 9.172 76.685 1.00 87.50 655 SER A N 1
ATOM 4713 C CA . SER A 1 655 ? -15.453 10.404 75.957 1.00 87.50 655 SER A CA 1
ATOM 4714 C C . SER A 1 655 ? -14.350 11.240 76.628 1.00 87.50 655 SER A C 1
ATOM 4716 O O . SER A 1 655 ? -13.843 12.196 76.030 1.00 87.50 655 SER A O 1
ATOM 4718 N N . GLY A 1 656 ? -13.938 10.878 77.848 1.00 92.31 656 GLY A N 1
ATOM 4719 C CA . GLY A 1 656 ? -12.794 11.436 78.562 1.00 92.31 656 GLY A CA 1
ATOM 4720 C C . GLY A 1 656 ? -13.117 11.939 79.972 1.00 92.31 656 GLY A C 1
ATOM 4721 O O . GLY A 1 656 ? -13.985 11.433 80.678 1.00 92.31 656 GLY A O 1
ATOM 4722 N N . VAL A 1 657 ? -12.356 12.936 80.436 1.00 96.31 657 VAL A N 1
ATOM 4723 C CA . VAL A 1 657 ? -12.544 13.511 81.779 1.00 96.31 657 VAL A CA 1
ATOM 4724 C C . VAL A 1 657 ? -13.550 14.655 81.737 1.00 96.31 657 VAL A C 1
ATOM 4726 O O . VAL A 1 657 ? -13.337 15.649 81.045 1.00 96.31 657 VAL A O 1
ATOM 4729 N N . HIS A 1 658 ? -14.574 14.580 82.586 1.00 96.06 658 HIS A N 1
ATOM 4730 C CA . HIS A 1 658 ? -15.573 15.635 82.779 1.00 96.06 658 HIS A CA 1
ATOM 4731 C C . HIS A 1 658 ? -15.511 16.168 84.200 1.00 96.06 658 HIS A C 1
ATOM 4733 O O . HIS A 1 658 ? -15.577 15.397 85.152 1.00 96.06 658 HIS A O 1
ATOM 4739 N N . CYS A 1 659 ? -15.430 17.487 84.377 1.00 96.88 659 CYS A N 1
ATOM 4740 C CA . CYS A 1 659 ? -15.412 18.116 85.699 1.00 96.88 659 CYS A CA 1
ATOM 4741 C C . CYS A 1 659 ? -16.499 19.189 85.826 1.00 96.88 659 CYS A C 1
ATOM 4743 O O . CYS A 1 659 ? -16.642 20.048 84.960 1.00 96.88 659 CYS A O 1
ATOM 4745 N N . TRP A 1 660 ? -17.221 19.206 86.949 1.00 96.62 660 TRP A N 1
ATOM 4746 C CA . TRP A 1 660 ? -18.337 20.128 87.188 1.00 96.62 660 TRP A CA 1
ATOM 4747 C C . TRP A 1 660 ? -18.382 20.652 88.632 1.00 96.62 660 TRP A C 1
ATOM 4749 O O . TRP A 1 660 ? -17.818 20.070 89.560 1.00 96.62 660 TRP A O 1
ATOM 4759 N N . GLY A 1 661 ? -19.053 21.790 88.834 1.00 95.19 661 GLY A N 1
ATOM 4760 C CA . GLY A 1 661 ? -19.162 22.466 90.130 1.00 95.19 661 GLY A CA 1
ATOM 4761 C C . GLY A 1 661 ? -18.481 23.838 90.158 1.00 95.19 661 GLY A C 1
ATOM 4762 O O . GLY A 1 661 ? -18.590 24.635 89.227 1.00 95.19 661 GLY A O 1
ATOM 4763 N N . TYR A 1 662 ? -17.793 24.154 91.257 1.00 95.31 662 TYR A N 1
ATOM 4764 C CA . TYR A 1 662 ? -17.115 25.441 91.431 1.00 95.31 662 TYR A CA 1
ATOM 4765 C C . TYR A 1 662 ? -15.917 25.594 90.479 1.00 95.31 662 TYR A C 1
ATOM 4767 O O . TYR A 1 662 ? -15.001 24.778 90.516 1.00 95.31 662 TYR A O 1
ATOM 4775 N N . ASN A 1 663 ? -15.892 26.671 89.679 1.00 95.12 663 ASN A N 1
ATOM 4776 C CA . ASN A 1 663 ? -14.890 26.876 88.617 1.00 95.12 663 ASN A CA 1
ATOM 4777 C C . ASN A 1 663 ? -14.070 28.184 88.719 1.00 95.12 663 ASN A C 1
ATOM 4779 O O . ASN A 1 663 ? -13.591 28.709 87.717 1.00 95.12 663 ASN A O 1
ATOM 4783 N N . TYR A 1 664 ? -13.932 28.785 89.907 1.00 95.44 664 TYR A N 1
ATOM 4784 C CA . TYR A 1 664 ? -13.295 30.112 90.032 1.00 95.44 664 TYR A CA 1
ATOM 4785 C C . TYR A 1 664 ? -11.814 30.150 89.604 1.00 95.44 664 TYR A C 1
ATOM 4787 O O . TYR A 1 664 ? -11.317 31.206 89.214 1.00 95.44 664 TYR A O 1
ATOM 4795 N N . TYR A 1 665 ? -11.113 29.016 89.666 1.00 94.50 665 TYR A N 1
ATOM 4796 C CA . TYR A 1 665 ? -9.711 28.879 89.266 1.00 94.50 665 TYR A CA 1
ATOM 4797 C C . TYR A 1 665 ? -9.532 28.095 87.956 1.00 94.50 665 TYR A C 1
ATOM 4799 O O . TYR A 1 665 ? -8.400 27.794 87.591 1.00 94.50 665 TYR A O 1
ATOM 4807 N N . GLY A 1 666 ? -10.617 27.764 87.247 1.00 93.44 666 GLY A N 1
ATOM 4808 C CA . GLY A 1 666 ? -10.571 26.931 86.041 1.00 93.44 666 GLY A CA 1
ATOM 4809 C C . GLY A 1 666 ? -10.556 25.421 86.310 1.00 93.44 666 GLY A C 1
ATOM 4810 O O . GLY A 1 666 ? -10.334 24.658 85.381 1.00 93.44 666 GLY A O 1
ATOM 4811 N N . GLN A 1 667 ? -10.788 24.963 87.546 1.00 93.38 667 GLN A N 1
ATOM 4812 C CA . GLN A 1 667 ? -10.695 23.541 87.905 1.00 93.38 667 GLN A CA 1
ATOM 4813 C C . GLN A 1 667 ? -11.763 22.634 87.255 1.00 93.38 667 GLN A C 1
ATOM 4815 O O . GLN A 1 667 ? -11.525 21.443 87.104 1.00 93.38 667 GLN A O 1
ATOM 4820 N N . SER A 1 668 ? -12.918 23.159 86.829 1.00 93.56 668 SER A N 1
ATOM 4821 C CA . SER A 1 668 ? -13.881 22.401 86.001 1.00 93.56 668 SER A CA 1
ATOM 4822 C C . SER A 1 668 ? -13.664 22.591 84.495 1.00 93.56 668 SER A C 1
ATOM 4824 O O . SER A 1 668 ? -14.328 21.949 83.693 1.00 93.56 668 SER A O 1
ATOM 4826 N N . THR A 1 669 ? -12.718 23.441 84.089 1.00 95.06 669 THR A N 1
ATOM 4827 C CA . THR A 1 669 ? -12.325 23.595 82.685 1.00 95.06 669 THR A CA 1
ATOM 4828 C C . THR A 1 669 ? -11.225 22.589 82.361 1.00 95.06 669 THR A C 1
ATOM 4830 O O . THR A 1 669 ? -10.043 22.883 82.529 1.00 95.06 669 THR A O 1
ATOM 4833 N N . VAL A 1 670 ? -11.625 21.391 81.938 1.00 95.56 670 VAL A N 1
ATOM 4834 C CA . VAL A 1 670 ? -10.709 20.288 81.608 1.00 95.56 670 VAL A CA 1
ATOM 4835 C C . VAL A 1 670 ? -9.811 20.680 80.416 1.00 95.56 670 VAL A C 1
ATOM 4837 O O . VAL A 1 670 ? -10.317 21.240 79.439 1.00 95.56 670 VAL A O 1
ATOM 4840 N N . PRO A 1 671 ? -8.481 20.468 80.487 1.00 94.44 671 PRO A N 1
ATOM 4841 C CA . PRO A 1 671 ? -7.577 20.672 79.357 1.00 94.44 671 PRO A CA 1
ATOM 4842 C C . PRO A 1 671 ? -7.771 19.580 78.293 1.00 94.44 671 PRO A C 1
ATOM 4844 O O . PRO A 1 671 ? -8.442 18.581 78.527 1.00 94.44 671 PRO A O 1
ATOM 4847 N N .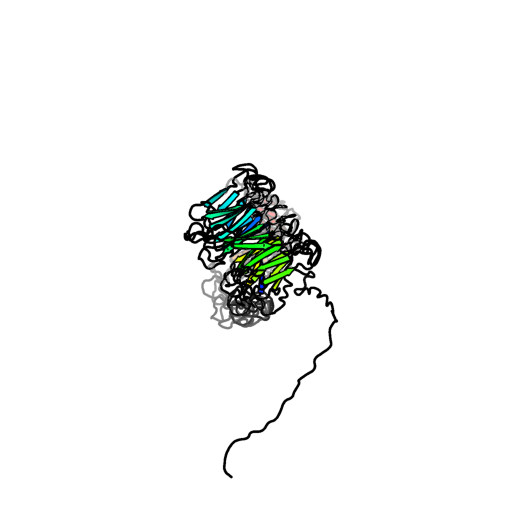 ALA A 1 672 ? -7.147 19.740 77.125 1.00 92.12 672 ALA A N 1
ATOM 4848 C CA . ALA A 1 672 ? -7.046 18.635 76.176 1.00 92.12 672 ALA A CA 1
ATOM 4849 C C . ALA A 1 672 ? -6.173 17.520 76.781 1.00 92.12 672 ALA A C 1
ATOM 4851 O O . ALA A 1 672 ? -5.023 17.783 77.137 1.00 92.12 672 ALA A O 1
ATOM 4852 N N . LEU A 1 673 ? -6.734 16.316 76.886 1.00 94.44 673 LEU A N 1
ATOM 4853 C CA . LEU A 1 673 ? -6.081 15.095 77.365 1.00 94.44 673 LEU A CA 1
ATOM 4854 C C . LEU A 1 673 ? -6.106 14.047 76.243 1.00 94.44 673 LEU A C 1
ATOM 4856 O O . LEU A 1 673 ? -7.040 14.027 75.441 1.00 94.44 673 LEU A O 1
ATOM 4860 N N . LEU A 1 674 ? -5.092 13.187 76.183 1.00 92.56 674 LEU A N 1
ATOM 4861 C CA . LEU A 1 674 ? -4.957 12.110 75.200 1.00 92.56 674 LEU A CA 1
ATOM 4862 C C . LEU A 1 674 ? -5.151 10.755 75.884 1.00 92.56 674 LEU A C 1
ATOM 4864 O O . LEU A 1 674 ? -4.252 10.301 76.585 1.00 92.56 674 LEU A O 1
ATOM 4868 N N . ASN A 1 675 ? -6.305 10.118 75.665 1.00 89.38 675 ASN A N 1
ATOM 4869 C CA . ASN A 1 675 ? -6.673 8.828 76.265 1.00 89.38 675 ASN A CA 1
ATOM 4870 C C . ASN A 1 675 ? -6.479 8.816 77.802 1.00 89.38 675 ASN A C 1
ATOM 4872 O O . ASN A 1 675 ? -5.621 8.100 78.321 1.00 89.38 675 ASN A O 1
ATOM 4876 N N . PRO A 1 676 ? -7.206 9.663 78.557 1.00 95.12 676 PRO A N 1
ATOM 4877 C CA . PRO A 1 676 ? -7.068 9.713 80.008 1.00 95.12 676 PRO A CA 1
ATOM 4878 C C . PRO A 1 676 ? -7.491 8.388 80.658 1.00 95.12 676 PRO A C 1
ATOM 4880 O O . PRO A 1 676 ? -8.567 7.873 80.383 1.00 95.12 676 PRO A O 1
ATOM 4883 N N . VAL A 1 677 ? -6.662 7.869 81.565 1.00 94.06 677 VAL A N 1
ATOM 4884 C CA . VAL A 1 677 ? -6.875 6.583 82.263 1.00 94.06 677 VAL A CA 1
ATOM 4885 C C . VAL A 1 677 ? -7.152 6.735 83.761 1.00 94.06 677 VAL A C 1
ATOM 4887 O O . VAL A 1 677 ? -7.552 5.780 84.421 1.00 94.06 677 VAL A O 1
ATOM 4890 N N . ALA A 1 678 ? -6.934 7.925 84.331 1.00 94.75 678 ALA A N 1
ATOM 4891 C CA . ALA A 1 678 ? -7.307 8.226 85.713 1.00 94.75 678 ALA A CA 1
ATOM 4892 C C . ALA A 1 678 ? -7.528 9.727 85.930 1.00 94.75 678 ALA A C 1
ATOM 4894 O O . ALA A 1 678 ? -6.837 10.558 85.340 1.00 94.75 678 ALA A O 1
ATOM 4895 N N . VAL A 1 679 ? -8.423 10.078 86.859 1.00 96.38 679 VAL A N 1
ATOM 4896 C CA . VAL A 1 679 ? -8.616 11.450 87.352 1.00 96.38 679 VAL A CA 1
ATOM 4897 C C . VAL A 1 679 ? -8.696 11.474 88.878 1.00 96.38 679 VAL A C 1
ATOM 4899 O O . VAL A 1 679 ? -9.324 10.621 89.500 1.00 96.38 679 VAL A O 1
ATOM 4902 N N . SER A 1 680 ? -8.064 12.471 89.495 1.00 96.19 680 SER A N 1
ATOM 4903 C CA . SER A 1 680 ? -8.105 12.716 90.934 1.00 96.19 680 SER A CA 1
ATOM 4904 C C . SER A 1 680 ? -8.354 14.199 91.210 1.00 96.19 680 SER A C 1
ATOM 4906 O O . SER A 1 680 ? -7.620 15.075 90.745 1.00 96.19 680 SER A O 1
ATOM 4908 N N . ALA A 1 681 ? -9.418 14.492 91.954 1.00 94.81 681 ALA A N 1
ATOM 4909 C CA . ALA A 1 681 ? -9.852 15.845 92.273 1.00 94.81 681 ALA A CA 1
ATOM 4910 C C . ALA A 1 681 ? -9.330 16.297 93.648 1.00 94.81 681 ALA A C 1
ATOM 4912 O O . ALA A 1 681 ? -9.605 15.668 94.667 1.00 94.81 681 ALA A O 1
ATOM 4913 N N . GLY A 1 682 ? -8.589 17.407 93.665 1.00 91.56 682 GLY A N 1
ATOM 4914 C CA . GLY A 1 682 ? -8.064 18.068 94.860 1.00 91.56 682 GLY A CA 1
ATOM 4915 C C . GLY A 1 682 ? -8.913 19.270 95.289 1.00 91.56 682 GLY A C 1
ATOM 4916 O O . GLY A 1 682 ? -9.968 19.551 94.726 1.00 91.56 682 GLY A O 1
ATOM 4917 N N . GLY A 1 683 ? -8.463 20.025 96.293 1.00 90.81 683 GLY A N 1
ATOM 4918 C CA . GLY A 1 683 ? -9.303 21.034 96.964 1.00 90.81 683 GLY A CA 1
ATOM 4919 C C . GLY A 1 683 ? -9.832 22.155 96.053 1.00 90.81 683 GLY A C 1
ATOM 4920 O O . GLY A 1 683 ? -11.014 22.496 96.103 1.00 90.81 683 GLY A O 1
ATOM 4921 N N . TYR A 1 684 ? -8.964 22.724 95.209 1.00 93.50 684 TYR A N 1
ATOM 4922 C CA . TYR A 1 684 ? -9.302 23.779 94.230 1.00 93.50 684 TYR A CA 1
ATOM 4923 C C . TYR A 1 684 ? -8.626 23.565 92.867 1.00 93.50 684 TYR A C 1
ATOM 4925 O O . TYR A 1 684 ? -8.500 24.492 92.062 1.00 93.50 684 TYR A O 1
ATOM 4933 N N . HIS A 1 685 ? -8.159 22.347 92.636 1.00 95.56 685 HIS A N 1
ATOM 4934 C CA . HIS A 1 685 ? -7.402 21.892 91.480 1.00 95.56 685 HIS A CA 1
ATOM 4935 C C . HIS A 1 685 ? -7.623 20.382 91.340 1.00 95.56 685 HIS A C 1
ATOM 4937 O O . HIS A 1 685 ? -8.337 19.776 92.138 1.00 95.56 685 HIS A O 1
ATOM 4943 N N . ASN A 1 686 ? -7.056 19.772 90.319 1.00 96.56 686 ASN A N 1
ATOM 4944 C CA . ASN A 1 686 ? -7.174 18.348 90.028 1.00 96.56 686 ASN A CA 1
ATOM 4945 C C . ASN A 1 686 ? -6.014 17.918 89.136 1.00 96.56 686 ASN A C 1
ATOM 4947 O O . ASN A 1 686 ? -5.298 18.760 88.590 1.00 96.56 686 ASN A O 1
ATOM 4951 N N . CYS A 1 687 ? -5.839 16.606 89.021 1.00 97.31 687 CYS A N 1
ATOM 4952 C CA . CYS A 1 687 ? -4.860 15.987 88.149 1.00 97.31 687 CYS A CA 1
ATOM 4953 C C . CYS A 1 687 ? -5.473 14.785 87.427 1.00 97.31 687 CYS A C 1
ATOM 4955 O O . CYS A 1 687 ? -6.197 14.001 88.039 1.00 97.31 687 CYS A O 1
ATOM 4957 N N . ALA A 1 688 ? -5.136 14.614 86.154 1.00 96.94 688 ALA A N 1
ATOM 4958 C CA . ALA A 1 688 ? -5.424 13.418 85.374 1.00 96.94 688 ALA A CA 1
ATOM 4959 C C . ALA A 1 688 ? -4.122 12.768 84.895 1.00 96.94 688 ALA A C 1
ATOM 4961 O O . ALA A 1 688 ? -3.091 13.437 84.790 1.00 96.94 688 ALA A O 1
ATOM 4962 N N . LEU A 1 689 ? -4.184 11.468 84.625 1.00 96.31 689 LEU A N 1
ATOM 4963 C CA . LEU A 1 689 ? -3.142 10.696 83.957 1.00 96.31 689 LEU A CA 1
ATOM 4964 C C . LEU A 1 689 ? -3.650 10.300 82.570 1.00 96.31 689 LEU A C 1
ATOM 4966 O O . LEU A 1 689 ? -4.746 9.753 82.464 1.00 96.31 689 LEU A O 1
ATOM 4970 N N . ASP A 1 690 ? -2.857 10.579 81.542 1.00 94.94 690 ASP A N 1
ATOM 4971 C CA . ASP A 1 690 ? -3.143 10.291 80.136 1.00 94.94 690 ASP A CA 1
ATOM 4972 C C . ASP A 1 690 ? -1.885 9.739 79.425 1.00 94.94 690 ASP A C 1
ATOM 4974 O O . ASP A 1 690 ? -0.814 9.668 80.038 1.00 94.94 690 ASP A O 1
ATOM 4978 N N . ASP A 1 691 ? -1.984 9.362 78.145 1.00 92.75 691 ASP A N 1
ATOM 4979 C CA . ASP A 1 691 ? -0.879 8.767 77.362 1.00 92.75 691 ASP A CA 1
ATOM 4980 C C . ASP A 1 691 ? 0.381 9.653 77.265 1.00 92.75 691 ASP A C 1
ATOM 4982 O O . ASP A 1 691 ? 1.477 9.176 76.954 1.00 92.75 691 ASP A O 1
ATOM 4986 N N . SER A 1 692 ? 0.248 10.958 77.513 1.00 90.81 692 SER A N 1
ATOM 4987 C CA . SER A 1 692 ? 1.344 11.933 77.511 1.00 90.81 692 SER A CA 1
ATOM 4988 C C . SER A 1 692 ? 1.866 12.286 78.913 1.00 90.81 692 SER A C 1
ATOM 4990 O O . SER A 1 692 ? 2.928 12.910 79.026 1.00 90.81 692 SER A O 1
ATOM 4992 N N . GLY A 1 693 ? 1.185 11.849 79.979 1.00 93.50 693 GLY A N 1
ATOM 4993 C CA . GLY A 1 693 ? 1.644 11.922 81.366 1.00 93.50 693 GLY A CA 1
ATOM 4994 C C . GLY A 1 693 ? 0.605 12.472 82.346 1.00 93.50 693 GLY A C 1
ATOM 4995 O O . GLY A 1 693 ? -0.601 12.337 82.164 1.00 93.50 693 GLY A O 1
ATOM 4996 N N . VAL A 1 694 ? 1.083 13.075 83.440 1.00 96.88 694 VAL A N 1
ATOM 4997 C CA . VAL A 1 694 ? 0.213 13.704 84.448 1.00 96.88 694 VAL A CA 1
ATOM 4998 C C . VAL A 1 694 ? -0.010 15.173 84.108 1.00 96.88 694 VAL A C 1
ATOM 5000 O O . VAL A 1 694 ? 0.945 15.950 84.049 1.00 96.88 694 VAL A O 1
ATOM 5003 N N . HIS A 1 695 ? -1.274 15.572 83.992 1.00 96.38 695 HIS A N 1
ATOM 5004 C CA . HIS A 1 695 ? -1.693 16.958 83.778 1.00 96.38 695 HIS A CA 1
ATOM 5005 C C . HIS A 1 695 ? -2.512 17.430 84.962 1.00 96.38 695 HIS A C 1
ATOM 5007 O O . HIS A 1 695 ? -3.463 16.761 85.352 1.00 96.38 695 HIS A O 1
ATOM 5013 N N . CYS A 1 696 ? -2.184 18.597 85.512 1.00 97.38 696 CYS A N 1
ATOM 5014 C CA . CYS A 1 696 ? -2.925 19.183 86.625 1.00 97.38 696 CYS A CA 1
ATOM 5015 C C . CYS A 1 696 ? -3.391 20.599 86.281 1.00 97.38 696 CYS A C 1
ATOM 5017 O O . CYS A 1 696 ? -2.638 21.371 85.683 1.00 97.38 696 CYS A O 1
ATOM 5019 N N . TRP A 1 697 ? -4.611 20.963 86.678 1.00 97.06 697 TRP A N 1
ATOM 5020 C CA . TRP A 1 697 ? -5.214 22.264 86.372 1.00 97.06 697 TRP A CA 1
ATOM 5021 C C . TRP A 1 697 ? -6.062 22.807 87.534 1.00 97.06 697 TRP A C 1
ATOM 5023 O O . TRP A 1 697 ? -6.310 22.125 88.525 1.00 97.06 697 TRP A O 1
ATOM 5033 N N . GLY A 1 698 ? -6.441 24.087 87.460 1.00 95.31 698 GLY A N 1
ATOM 5034 C CA . GLY A 1 698 ? -7.103 24.816 88.549 1.00 95.31 698 GLY A CA 1
ATOM 5035 C C . GLY A 1 698 ? -6.164 25.745 89.333 1.00 95.31 698 GLY A C 1
ATOM 5036 O O . GLY A 1 698 ? -5.272 26.380 88.770 1.00 95.31 698 GLY A O 1
ATOM 5037 N N . SER A 1 699 ? -6.386 25.873 90.646 1.00 95.19 699 SER A N 1
ATOM 5038 C CA . SER A 1 699 ? -5.592 26.759 91.512 1.00 95.19 699 SER A CA 1
ATOM 5039 C C . SER A 1 699 ? -4.141 26.294 91.627 1.00 95.19 699 SER A C 1
ATOM 5041 O O . SER A 1 699 ? -3.901 25.140 91.946 1.00 95.19 699 SER A O 1
ATOM 5043 N N . ASN A 1 700 ? -3.174 27.203 91.460 1.00 95.31 700 ASN A N 1
ATOM 5044 C CA . ASN A 1 700 ? -1.733 26.920 91.565 1.00 95.31 700 ASN A CA 1
ATOM 5045 C C . ASN A 1 700 ? -1.016 27.850 92.568 1.00 95.31 700 ASN A C 1
ATOM 5047 O O . ASN A 1 700 ? 0.128 28.253 92.354 1.00 95.31 700 ASN A O 1
ATOM 5051 N N . SER A 1 701 ? -1.701 28.263 93.640 1.00 94.00 701 SER A N 1
ATOM 5052 C CA . SER A 1 701 ? -1.164 29.200 94.645 1.00 94.00 701 SER A CA 1
ATOM 5053 C C . SER A 1 701 ? 0.076 28.683 95.377 1.00 94.00 701 SER A C 1
ATOM 5055 O O . SER A 1 701 ? 0.920 29.480 95.788 1.00 94.00 701 SER A O 1
ATOM 5057 N N . ASP A 1 702 ? 0.191 27.364 95.511 1.00 93.44 702 ASP A N 1
ATOM 5058 C CA . ASP A 1 702 ? 1.202 26.676 96.310 1.00 93.44 702 ASP A CA 1
ATOM 5059 C C . ASP A 1 702 ? 2.080 25.739 95.460 1.00 93.44 702 ASP A C 1
ATOM 5061 O O . ASP A 1 702 ? 2.904 24.997 95.995 1.00 93.44 702 ASP A O 1
ATOM 5065 N N . GLY A 1 703 ? 1.935 25.795 94.130 1.00 92.50 703 GLY A N 1
ATOM 5066 C CA . GLY A 1 703 ? 2.677 24.978 93.168 1.00 92.50 703 GLY A CA 1
ATOM 5067 C C . GLY A 1 703 ? 2.004 23.654 92.787 1.00 92.50 703 GLY A C 1
ATOM 5068 O O . GLY A 1 703 ? 2.623 22.866 92.081 1.00 92.50 703 GLY A O 1
ATOM 5069 N N . GLN A 1 704 ? 0.770 23.396 93.228 1.00 92.12 704 GLN A N 1
ATOM 5070 C CA . GLN A 1 704 ? 0.058 22.124 93.018 1.00 92.12 704 GLN A CA 1
ATOM 5071 C C . GLN A 1 704 ? -0.190 21.748 91.538 1.00 92.12 704 GLN A C 1
ATOM 5073 O O . GLN A 1 704 ? -0.093 20.584 91.180 1.00 92.12 704 GLN A O 1
ATOM 5078 N N . THR A 1 705 ? -0.377 22.698 90.613 1.00 95.12 705 THR A N 1
ATOM 5079 C CA . THR A 1 705 ? -0.500 22.355 89.176 1.00 95.12 705 THR A CA 1
ATOM 5080 C C . THR A 1 705 ? 0.852 22.328 88.452 1.00 95.12 705 THR A C 1
ATOM 5082 O O . THR A 1 705 ? 0.909 22.217 87.230 1.00 95.12 705 THR A O 1
ATOM 5085 N N . SER A 1 706 ? 1.959 22.490 89.182 1.00 94.62 706 SER A N 1
ATOM 5086 C CA . SER A 1 706 ? 3.310 22.597 88.618 1.00 94.62 706 SER A CA 1
ATOM 5087 C C . SER A 1 706 ? 3.986 21.226 88.613 1.00 94.62 706 SER A C 1
ATOM 5089 O O . SER A 1 706 ? 4.917 20.984 89.385 1.00 94.62 706 SER A O 1
ATOM 5091 N N . VAL A 1 707 ? 3.468 20.328 87.771 1.00 95.62 707 VAL A N 1
ATOM 5092 C CA . VAL A 1 707 ? 3.867 18.913 87.709 1.00 95.62 707 VAL A CA 1
ATOM 5093 C C . VAL A 1 707 ? 5.390 18.785 87.506 1.00 95.62 707 VAL A C 1
ATOM 5095 O O . VAL A 1 707 ? 5.945 19.429 86.608 1.00 95.62 707 VAL A O 1
ATOM 5098 N N . PRO A 1 708 ? 6.105 18.007 88.343 1.00 93.44 708 PRO A N 1
ATOM 5099 C CA . PRO A 1 708 ? 7.530 17.747 88.161 1.00 93.44 708 PRO A CA 1
ATOM 5100 C C . PRO A 1 708 ? 7.776 16.846 86.941 1.00 93.44 708 PRO A C 1
ATOM 5102 O O . PRO A 1 708 ? 6.855 16.262 86.381 1.00 93.44 708 PRO A O 1
ATOM 5105 N N . ALA A 1 709 ? 9.038 16.687 86.539 1.00 91.31 709 ALA A N 1
ATOM 5106 C CA . ALA A 1 709 ? 9.384 15.670 85.548 1.00 91.31 709 ALA A CA 1
ATOM 5107 C C . ALA A 1 709 ? 9.162 14.268 86.147 1.00 91.31 709 ALA A C 1
ATOM 5109 O O . ALA A 1 709 ? 9.823 13.921 87.126 1.00 91.31 709 ALA A O 1
ATOM 5110 N N . LEU A 1 710 ? 8.248 13.503 85.547 1.00 93.06 710 LEU A N 1
ATOM 5111 C CA . LEU A 1 710 ? 7.904 12.125 85.906 1.00 93.06 710 LEU A CA 1
ATOM 5112 C C . LEU A 1 710 ? 8.352 11.165 84.791 1.00 93.06 710 LEU A C 1
ATOM 5114 O O . LEU A 1 710 ? 8.411 11.552 83.623 1.00 93.06 710 LEU A O 1
ATOM 5118 N N . LEU A 1 711 ? 8.662 9.920 85.147 1.00 90.75 711 LEU A N 1
ATOM 5119 C CA . LEU A 1 711 ? 9.063 8.848 84.233 1.00 90.75 711 LEU A CA 1
ATOM 5120 C C . LEU A 1 711 ? 8.020 7.727 84.246 1.00 90.75 711 LEU A C 1
ATOM 5122 O O . LEU A 1 711 ? 7.972 6.960 85.202 1.00 90.75 711 LEU A O 1
ATOM 5126 N N . ASN A 1 712 ? 7.226 7.624 83.177 1.00 89.31 712 ASN A N 1
ATOM 5127 C CA . ASN A 1 712 ? 6.148 6.636 83.030 1.00 89.31 712 ASN A CA 1
ATOM 5128 C C . ASN A 1 712 ? 5.206 6.610 84.258 1.00 89.31 712 ASN A C 1
ATOM 5130 O O . ASN A 1 712 ? 5.159 5.617 84.985 1.00 89.31 712 ASN A O 1
ATOM 5134 N N . PRO A 1 713 ? 4.507 7.721 84.564 1.00 94.38 713 PRO A N 1
ATOM 5135 C CA . PRO A 1 713 ? 3.578 7.755 85.688 1.00 94.38 713 PRO A CA 1
ATOM 5136 C C . PRO A 1 713 ? 2.434 6.750 85.494 1.00 94.38 713 PRO A C 1
ATOM 5138 O O . PRO A 1 713 ? 1.867 6.655 84.412 1.00 94.38 713 PRO A O 1
ATOM 5141 N N . VAL A 1 714 ? 2.084 6.023 86.558 1.00 94.06 714 VAL A N 1
ATOM 5142 C CA . VAL A 1 714 ? 1.040 4.974 86.553 1.00 94.06 714 VAL A CA 1
ATOM 5143 C C . VAL A 1 714 ? -0.129 5.267 87.495 1.00 94.06 714 VAL A C 1
ATOM 5145 O O . VAL A 1 714 ? -1.154 4.597 87.435 1.00 94.06 714 VAL A O 1
ATOM 5148 N N . ALA A 1 715 ? 0.009 6.252 88.386 1.00 94.38 715 ALA A N 1
ATOM 5149 C CA . ALA A 1 715 ? -1.077 6.717 89.245 1.00 94.38 715 ALA A CA 1
ATOM 5150 C C . ALA A 1 715 ? -0.852 8.167 89.686 1.00 94.38 715 ALA A C 1
ATOM 5152 O O . ALA A 1 715 ? 0.289 8.592 89.890 1.00 94.38 715 ALA A O 1
ATOM 5153 N N . VAL A 1 716 ? -1.944 8.899 89.913 1.00 96.00 716 VAL A N 1
ATOM 5154 C CA . VAL A 1 716 ? -1.939 10.244 90.499 1.00 96.00 716 VAL A CA 1
ATOM 5155 C C . VAL A 1 716 ? -3.015 10.366 91.580 1.00 96.00 716 VAL A C 1
ATOM 5157 O O . VAL A 1 716 ? -4.102 9.812 91.455 1.00 96.00 716 VAL A O 1
ATOM 5160 N N . SER A 1 717 ? -2.699 11.084 92.656 1.00 95.25 717 SER A N 1
ATOM 5161 C CA . SER A 1 717 ? -3.601 11.387 93.765 1.00 95.25 717 SER A CA 1
ATOM 5162 C C . SER A 1 717 ? -3.476 12.864 94.119 1.00 95.25 717 SER A C 1
ATOM 5164 O O . SER A 1 717 ? -2.399 13.322 94.512 1.00 95.25 717 SER A O 1
ATOM 5166 N N . ALA A 1 718 ? -4.586 13.588 94.022 1.00 94.38 718 ALA A N 1
ATOM 5167 C CA . ALA A 1 718 ? -4.689 14.984 94.413 1.00 94.38 718 ALA A CA 1
ATOM 5168 C C . ALA A 1 718 ? -5.219 15.117 95.850 1.00 94.38 718 ALA A C 1
ATOM 5170 O O . ALA A 1 718 ? -6.089 14.363 96.282 1.00 94.38 718 ALA A O 1
ATOM 5171 N N . GLY A 1 719 ? -4.683 16.076 96.601 1.00 91.25 719 GLY A N 1
ATOM 5172 C CA . GLY A 1 719 ? -5.175 16.487 97.918 1.00 91.25 719 GLY A CA 1
ATOM 5173 C C . GLY A 1 719 ? -5.611 17.955 97.924 1.00 91.25 719 GLY A C 1
ATOM 5174 O O . GLY A 1 719 ? -5.671 18.607 96.886 1.00 91.25 719 GLY A O 1
ATOM 5175 N N . ASP A 1 720 ? -5.880 18.531 99.099 1.00 90.19 720 ASP A N 1
ATOM 5176 C CA . ASP A 1 720 ? -6.416 19.904 99.192 1.00 90.19 720 ASP A CA 1
ATOM 5177 C C . ASP A 1 720 ? -5.540 20.983 98.521 1.00 90.19 720 ASP A C 1
ATOM 5179 O O . ASP A 1 720 ? -6.054 21.920 97.913 1.00 90.19 720 ASP A O 1
ATOM 5183 N N . TYR A 1 721 ? -4.214 20.860 98.666 1.00 92.50 721 TYR A N 1
ATOM 5184 C CA . TYR A 1 721 ? -3.210 21.863 98.258 1.00 92.50 721 TYR A CA 1
ATOM 5185 C C . TYR A 1 721 ? -1.888 21.239 97.766 1.00 92.50 721 TYR A C 1
ATOM 5187 O O . TYR A 1 721 ? -0.872 21.929 97.659 1.00 92.50 721 TYR A O 1
ATOM 5195 N N . HIS A 1 722 ? -1.854 19.921 97.576 1.00 95.19 722 HIS A N 1
ATOM 5196 C CA . HIS A 1 722 ? -0.663 19.165 97.196 1.00 95.19 722 HIS A CA 1
ATOM 5197 C C . HIS A 1 722 ? -1.072 17.873 96.499 1.00 95.19 722 HIS A C 1
ATOM 5199 O O . HIS A 1 722 ? -2.178 17.386 96.727 1.00 95.19 722 HIS A O 1
ATOM 5205 N N . ASP A 1 723 ? -0.160 17.316 95.716 1.00 96.69 723 ASP A N 1
ATOM 5206 C CA . ASP A 1 723 ? -0.415 16.174 94.842 1.00 96.69 723 ASP A CA 1
ATOM 5207 C C . ASP A 1 723 ? 0.735 15.187 94.939 1.00 96.69 723 ASP A C 1
ATOM 5209 O O . ASP A 1 723 ? 1.860 15.565 95.287 1.00 96.69 723 ASP A O 1
ATOM 5213 N N . CYS A 1 724 ? 0.448 13.930 94.621 1.00 95.94 724 CYS A N 1
ATOM 5214 C CA . CYS A 1 724 ? 1.425 12.860 94.533 1.00 95.94 724 CYS A CA 1
ATOM 5215 C C . CYS A 1 724 ? 1.179 12.016 93.280 1.00 95.94 724 CYS A C 1
ATOM 5217 O O . CYS A 1 724 ? 0.046 11.625 93.012 1.00 95.94 724 CYS A O 1
ATOM 5219 N N . ALA A 1 725 ? 2.245 11.666 92.564 1.00 95.81 725 ALA A N 1
ATOM 5220 C CA . ALA A 1 725 ? 2.224 10.669 91.499 1.00 95.81 725 ALA A CA 1
ATOM 5221 C C . ALA A 1 725 ? 3.178 9.513 91.818 1.00 95.81 725 ALA A C 1
ATOM 5223 O O . ALA A 1 725 ? 4.203 9.704 92.483 1.00 95.81 725 ALA A O 1
ATOM 5224 N N . LEU A 1 726 ? 2.828 8.324 91.332 1.00 94.12 726 LEU A N 1
ATOM 5225 C CA . LEU A 1 726 ? 3.692 7.147 91.305 1.00 94.12 726 LEU A CA 1
ATOM 5226 C C . LEU A 1 726 ? 4.231 6.972 89.884 1.00 94.12 726 LEU A C 1
ATOM 5228 O O . LEU A 1 726 ? 3.448 6.907 88.938 1.00 94.12 726 LEU A O 1
ATOM 5232 N N . ASP A 1 727 ? 5.550 6.886 89.759 1.00 92.19 727 ASP A N 1
ATOM 5233 C CA . ASP A 1 727 ? 6.271 6.689 88.500 1.00 92.19 727 ASP A CA 1
ATOM 5234 C C . ASP A 1 727 ? 7.370 5.615 88.661 1.00 92.19 727 ASP A C 1
ATOM 5236 O O . ASP A 1 727 ? 7.611 5.136 89.775 1.00 92.19 727 ASP A O 1
ATOM 5240 N N . ASP A 1 728 ? 8.059 5.241 87.577 1.00 89.75 728 ASP A N 1
ATOM 5241 C CA . ASP A 1 728 ? 9.108 4.197 87.571 1.00 89.75 728 ASP A CA 1
ATOM 5242 C C . ASP A 1 728 ? 10.260 4.450 88.569 1.00 89.75 728 ASP A C 1
ATOM 5244 O O . ASP A 1 728 ? 11.004 3.537 88.942 1.00 89.75 728 ASP A O 1
ATOM 5248 N N . SER A 1 729 ? 10.453 5.699 88.999 1.00 84.38 729 SER A N 1
ATOM 5249 C CA . SER A 1 729 ? 11.491 6.100 89.951 1.00 84.38 729 SER A CA 1
ATOM 5250 C C . SER A 1 729 ? 10.992 6.237 91.397 1.00 84.38 729 SER A C 1
ATOM 5252 O O . SER A 1 729 ? 11.820 6.275 92.317 1.00 84.38 729 SER A O 1
ATOM 5254 N N . GLY A 1 730 ? 9.673 6.241 91.621 1.00 88.00 730 GLY A N 1
ATOM 5255 C CA . GLY A 1 730 ? 9.032 6.177 92.934 1.00 88.00 730 GLY A CA 1
ATOM 5256 C C . GLY A 1 730 ? 7.864 7.152 93.102 1.00 88.00 730 GLY A C 1
ATOM 5257 O O . GLY A 1 730 ? 7.201 7.546 92.149 1.00 88.00 730 GLY A O 1
ATOM 5258 N N . VAL A 1 731 ? 7.595 7.537 94.354 1.00 93.62 731 VAL A N 1
ATOM 5259 C CA . VAL A 1 731 ? 6.539 8.501 94.691 1.00 93.62 731 VAL A CA 1
ATOM 5260 C C . VAL A 1 731 ? 7.105 9.920 94.738 1.00 93.62 731 VAL A C 1
ATOM 5262 O O . VAL A 1 731 ? 7.944 10.254 95.589 1.00 93.62 731 VAL A O 1
ATOM 5265 N N . HIS A 1 732 ? 6.575 10.784 93.876 1.00 93.38 732 HIS A N 1
ATOM 5266 C CA . HIS A 1 732 ? 6.883 12.213 93.832 1.00 93.38 732 HIS A CA 1
ATOM 5267 C C . HIS A 1 732 ? 5.671 13.001 94.285 1.00 93.38 732 HIS A C 1
ATOM 5269 O O . HIS A 1 732 ? 4.585 12.797 93.759 1.00 93.38 732 HIS A O 1
ATOM 5275 N N . CYS A 1 733 ? 5.861 13.925 95.225 1.00 95.94 733 CYS A N 1
ATOM 5276 C CA . CYS A 1 733 ? 4.799 14.820 95.670 1.00 95.94 733 CYS A CA 1
ATOM 5277 C C . CYS A 1 733 ? 5.247 16.278 95.580 1.00 95.94 733 CYS A C 1
ATOM 5279 O O . CYS A 1 733 ? 6.402 16.595 95.889 1.00 95.94 733 CYS A O 1
ATOM 5281 N N . TRP A 1 734 ? 4.331 17.164 95.200 1.00 96.38 734 TRP A N 1
ATOM 5282 C CA . TRP A 1 734 ? 4.571 18.593 94.981 1.00 96.38 734 TRP A CA 1
ATOM 5283 C C . TRP A 1 734 ? 3.385 19.438 95.476 1.00 96.38 734 TRP A C 1
ATOM 5285 O O . TRP A 1 734 ? 2.395 18.905 95.969 1.00 96.38 734 TRP A O 1
ATOM 5295 N N . GLY A 1 735 ? 3.520 20.766 95.451 1.00 95.31 735 GLY A N 1
ATOM 5296 C CA . GLY A 1 735 ? 2.570 21.691 96.080 1.00 95.31 735 GLY A CA 1
ATOM 5297 C C . GLY A 1 735 ? 2.906 22.038 97.540 1.00 95.31 735 GLY A C 1
ATOM 5298 O O . GLY A 1 735 ? 4.069 22.026 97.962 1.00 95.31 735 GLY A O 1
ATOM 5299 N N . TYR A 1 736 ? 1.881 22.372 98.328 1.00 95.81 736 TYR A N 1
ATOM 5300 C CA . TYR A 1 736 ? 2.014 22.948 99.669 1.00 95.81 736 TYR A CA 1
ATOM 5301 C C . TYR A 1 736 ? 2.666 21.991 100.682 1.00 95.81 736 TYR A C 1
ATOM 5303 O O . TYR A 1 736 ? 2.095 20.964 101.037 1.00 95.81 736 TYR A O 1
ATOM 5311 N N . ASN A 1 737 ? 3.825 22.356 101.249 1.00 94.56 737 ASN A N 1
ATOM 5312 C CA . ASN A 1 737 ? 4.603 21.479 102.147 1.00 94.56 737 ASN A CA 1
ATOM 5313 C C . ASN A 1 737 ? 4.733 21.968 103.608 1.00 94.56 737 ASN A C 1
ATOM 5315 O O . ASN A 1 737 ? 5.637 21.536 104.323 1.00 94.56 737 ASN A O 1
ATOM 5319 N N . TYR A 1 738 ? 3.876 22.873 104.094 1.00 93.69 738 TYR A N 1
ATOM 5320 C CA . TYR A 1 738 ? 4.060 23.471 105.433 1.00 93.69 738 TYR A CA 1
ATOM 5321 C C . TYR A 1 738 ? 4.043 22.445 106.583 1.00 93.69 738 TYR A C 1
ATOM 5323 O O . TYR A 1 738 ? 4.771 22.604 107.564 1.00 93.69 738 TYR A O 1
ATOM 5331 N N . TYR A 1 739 ? 3.264 21.367 106.446 1.00 93.00 739 TYR A N 1
ATOM 5332 C CA . TYR A 1 739 ? 3.192 20.276 107.427 1.00 93.00 739 TYR A CA 1
ATOM 5333 C C . TYR A 1 739 ? 4.098 19.076 107.098 1.00 93.00 739 TYR A C 1
ATOM 5335 O O . TYR A 1 739 ? 4.053 18.069 107.799 1.00 93.00 739 TYR A O 1
ATOM 5343 N N . GLY A 1 740 ? 4.930 19.167 106.054 1.00 91.19 740 GLY A N 1
ATOM 5344 C CA . GLY A 1 740 ? 5.773 18.060 105.593 1.00 91.19 740 GLY A CA 1
ATOM 5345 C C . GLY A 1 740 ? 5.085 17.077 104.635 1.00 91.19 740 GLY A C 1
ATOM 5346 O O . GLY A 1 740 ? 5.692 16.071 104.284 1.00 91.19 740 GLY A O 1
ATOM 5347 N N . GLN A 1 741 ? 3.858 17.354 104.187 1.00 89.94 741 GLN A N 1
ATOM 5348 C CA . GLN A 1 741 ? 3.047 16.440 103.367 1.00 89.94 741 GLN A CA 1
ATOM 5349 C C . GLN A 1 741 ? 3.609 16.113 101.966 1.00 89.94 741 GLN A C 1
ATOM 5351 O O . GLN A 1 741 ? 3.335 15.032 101.462 1.00 89.94 741 GLN A O 1
ATOM 5356 N N . THR A 1 742 ? 4.492 16.936 101.379 1.00 91.69 742 THR A N 1
ATOM 5357 C CA . THR A 1 742 ? 5.236 16.560 100.149 1.00 91.69 742 THR A CA 1
ATOM 5358 C C . THR A 1 742 ? 6.623 15.966 100.445 1.00 91.69 742 THR A C 1
ATOM 5360 O O . THR A 1 742 ? 7.412 15.633 99.554 1.00 91.69 742 THR A O 1
ATOM 5363 N N . THR A 1 743 ? 6.956 15.781 101.726 1.00 92.06 743 THR A N 1
ATOM 5364 C CA . THR A 1 743 ? 8.243 15.240 102.189 1.00 92.06 743 THR A CA 1
ATOM 5365 C C . THR A 1 743 ? 8.196 13.712 102.251 1.00 92.06 743 THR A C 1
ATOM 5367 O O . THR A 1 743 ? 8.301 13.109 103.318 1.00 92.06 743 THR A O 1
ATOM 5370 N N . VAL A 1 744 ? 8.047 13.084 101.081 1.00 88.44 744 VAL A N 1
ATOM 5371 C CA . VAL A 1 744 ? 7.965 11.621 100.927 1.00 88.44 744 VAL A CA 1
ATOM 5372 C C . VAL A 1 744 ? 9.159 10.918 101.606 1.00 88.44 744 VAL A C 1
ATOM 5374 O O . VAL A 1 744 ? 10.311 11.331 101.399 1.00 88.44 744 VAL A O 1
ATOM 5377 N N . PRO A 1 745 ? 8.925 9.856 102.406 1.00 89.00 745 PRO A N 1
ATOM 5378 C CA . PRO A 1 745 ? 9.983 9.056 103.017 1.00 89.00 745 PRO A CA 1
ATOM 5379 C C . PRO A 1 745 ? 10.990 8.519 101.994 1.00 89.00 745 PRO A C 1
ATOM 5381 O O . PRO A 1 745 ? 10.618 8.049 100.923 1.00 89.00 745 PRO A O 1
ATOM 5384 N N . ALA A 1 746 ? 12.279 8.529 102.345 1.00 80.00 746 ALA A N 1
ATOM 5385 C CA . ALA A 1 746 ? 13.356 8.148 101.425 1.00 80.00 746 ALA A CA 1
ATOM 5386 C C . ALA A 1 746 ? 13.242 6.710 100.875 1.00 80.00 746 ALA A C 1
ATOM 5388 O O . ALA A 1 746 ? 13.731 6.444 99.785 1.00 80.00 746 ALA A O 1
ATOM 5389 N N . SER A 1 747 ? 12.572 5.802 101.592 1.00 80.06 747 SER A N 1
ATOM 5390 C CA . SER A 1 747 ? 12.320 4.421 101.155 1.00 80.06 747 SER A CA 1
ATOM 5391 C C . SER A 1 747 ? 11.308 4.282 100.011 1.00 80.06 747 SER A C 1
ATOM 5393 O O . SER A 1 747 ? 11.119 3.173 99.532 1.00 80.06 747 SER A O 1
ATOM 5395 N N . LEU A 1 748 ? 10.638 5.367 99.607 1.00 77.75 748 LEU A N 1
ATOM 5396 C CA . LEU A 1 748 ? 9.653 5.398 98.515 1.00 77.75 748 LEU A CA 1
ATOM 5397 C C . LEU A 1 748 ? 10.123 6.271 97.330 1.00 77.75 748 LEU A C 1
ATOM 5399 O O . LEU A 1 748 ? 9.327 6.599 96.459 1.00 77.75 748 LEU A O 1
ATOM 5403 N N . ARG A 1 749 ? 11.399 6.688 97.317 1.00 66.38 749 ARG A N 1
ATOM 5404 C CA . ARG A 1 749 ? 11.985 7.661 96.367 1.00 66.38 749 ARG A CA 1
ATOM 5405 C C . ARG A 1 749 ? 13.095 7.078 95.472 1.00 66.38 749 ARG A C 1
ATOM 5407 O O . ARG A 1 749 ? 13.981 7.812 95.038 1.00 66.38 749 ARG A O 1
ATOM 5414 N N . SER A 1 750 ? 13.109 5.764 95.256 1.00 57.06 750 SER A N 1
ATOM 5415 C CA . SER A 1 750 ? 14.065 5.123 94.343 1.00 57.06 750 SER A CA 1
ATOM 5416 C C . SER A 1 750 ? 13.539 3.792 93.812 1.00 57.06 750 SER A C 1
ATOM 5418 O O . SER A 1 750 ? 13.259 2.903 94.616 1.00 57.06 750 SER A O 1
ATOM 5420 N N . GLY A 1 751 ? 13.521 3.629 92.486 1.00 57.78 751 GLY A N 1
ATOM 5421 C CA . GLY A 1 751 ? 13.140 2.410 91.750 1.00 57.78 751 GLY A CA 1
ATOM 5422 C C . GLY A 1 751 ? 14.061 1.188 91.920 1.00 57.78 751 GLY A C 1
ATOM 5423 O O . GLY A 1 751 ? 14.184 0.371 91.010 1.00 57.78 751 GLY A O 1
ATOM 5424 N N . ASP A 1 752 ? 14.710 1.028 93.076 1.00 52.09 752 ASP A N 1
ATOM 5425 C CA . ASP A 1 752 ? 15.345 -0.235 93.456 1.00 52.09 752 ASP A CA 1
ATOM 5426 C C . ASP A 1 752 ? 14.265 -1.170 94.027 1.00 52.09 752 ASP A C 1
ATOM 5428 O O . ASP A 1 752 ? 13.935 -1.118 95.215 1.00 52.09 752 ASP A O 1
ATOM 5432 N N . ASN A 1 753 ? 13.784 -2.076 93.168 1.00 50.28 753 ASN A N 1
ATOM 5433 C CA . ASN A 1 753 ? 12.701 -3.054 93.363 1.00 50.28 753 ASN A CA 1
ATOM 5434 C C . ASN A 1 753 ? 11.269 -2.496 93.215 1.00 50.28 753 ASN A C 1
ATOM 5436 O O . ASN A 1 753 ? 10.605 -2.221 94.210 1.00 50.28 753 ASN A O 1
ATOM 5440 N N . CYS A 1 754 ? 10.734 -2.530 91.992 1.00 39.53 754 CYS A N 1
ATOM 5441 C CA . CYS A 1 754 ? 9.653 -3.473 91.673 1.00 39.53 754 CYS A CA 1
ATOM 5442 C C . CYS A 1 754 ? 9.731 -3.917 90.204 1.00 39.53 754 CYS A C 1
ATOM 5444 O O . CYS A 1 754 ? 9.995 -3.128 89.304 1.00 39.53 754 CYS A O 1
ATOM 5446 N N . ARG A 1 755 ? 9.542 -5.220 90.020 1.00 33.62 755 ARG A N 1
ATOM 5447 C CA . ARG A 1 755 ? 9.279 -5.945 88.779 1.00 33.62 755 ARG A CA 1
ATOM 5448 C C . ARG A 1 755 ? 8.051 -6.804 89.055 1.00 33.62 755 ARG A C 1
ATOM 5450 O O . ARG A 1 755 ? 7.923 -7.193 90.241 1.00 33.62 755 ARG A O 1
#